Protein AF-A0AAV5AP97-F1 (afdb_monomer)

Structure (mmCIF, N/CA/C/O backbone):
data_AF-A0AAV5AP97-F1
#
_entry.id   AF-A0AAV5AP97-F1
#
loop_
_atom_site.group_PDB
_atom_site.id
_atom_site.type_symbol
_atom_site.label_atom_id
_atom_site.label_alt_id
_atom_site.label_comp_id
_atom_site.label_asym_id
_atom_site.label_entity_id
_atom_site.label_seq_id
_atom_site.pdbx_PDB_ins_code
_atom_site.Cartn_x
_atom_site.Cartn_y
_atom_site.Cartn_z
_atom_site.occupancy
_atom_site.B_iso_or_equiv
_atom_site.auth_seq_id
_atom_site.auth_comp_id
_atom_site.auth_asym_id
_atom_site.auth_atom_id
_atom_site.pdbx_PDB_model_num
ATOM 1 N N . MET A 1 1 ? -23.261 30.345 -27.819 1.00 34.34 1 MET A N 1
ATOM 2 C CA . MET A 1 1 ? -23.229 31.255 -26.660 1.00 34.34 1 MET A CA 1
ATOM 3 C C . MET A 1 1 ? -24.564 31.129 -25.933 1.00 34.34 1 MET A C 1
ATOM 5 O O . MET A 1 1 ? -25.517 31.746 -26.373 1.00 34.34 1 MET A O 1
ATOM 9 N N . ILE A 1 2 ? -24.635 30.262 -24.917 1.00 19.31 2 ILE A N 1
ATOM 10 C CA . ILE A 1 2 ? -25.552 30.325 -23.763 1.00 19.31 2 ILE A CA 1
ATOM 11 C C . ILE A 1 2 ? -24.761 29.692 -22.612 1.00 19.31 2 ILE A C 1
ATOM 13 O O . ILE A 1 2 ? -24.432 28.508 -22.659 1.00 19.31 2 ILE A O 1
ATOM 17 N N . GLU A 1 3 ? -24.390 30.524 -21.644 1.00 20.03 3 GLU A N 1
ATOM 18 C CA . GLU A 1 3 ? -23.872 30.143 -20.330 1.00 20.03 3 GLU A CA 1
ATOM 19 C C . GLU A 1 3 ? -25.033 29.860 -19.370 1.00 20.03 3 GLU A C 1
ATOM 21 O O . GLU A 1 3 ? -26.096 30.472 -19.476 1.00 20.03 3 GLU A O 1
ATOM 26 N N . VAL A 1 4 ? -24.789 29.007 -18.372 1.00 21.17 4 VAL A N 1
ATOM 27 C CA . VAL A 1 4 ? -25.616 28.901 -17.164 1.00 21.17 4 VAL A CA 1
ATOM 28 C C . VAL A 1 4 ? -24.701 29.058 -15.948 1.00 21.17 4 VAL A C 1
ATOM 30 O O . VAL A 1 4 ? -23.787 28.264 -15.738 1.00 21.17 4 VAL A O 1
ATOM 33 N N . HIS A 1 5 ? -24.940 30.120 -15.175 1.00 20.30 5 HIS A N 1
ATOM 34 C CA . HIS A 1 5 ? -24.296 30.428 -13.897 1.00 20.30 5 HIS A CA 1
ATOM 35 C C . HIS A 1 5 ? -24.911 29.610 -12.750 1.00 20.30 5 HIS A C 1
ATOM 37 O O . HIS A 1 5 ? -26.131 29.474 -12.671 1.00 20.30 5 HIS A O 1
ATOM 43 N N . THR A 1 6 ? -24.091 29.169 -11.792 1.00 24.81 6 THR A N 1
ATOM 44 C CA . THR A 1 6 ? -24.561 28.665 -10.490 1.00 24.81 6 THR A CA 1
ATOM 45 C C . THR A 1 6 ? -24.186 29.648 -9.383 1.00 24.81 6 THR A C 1
ATOM 47 O O . THR A 1 6 ? -23.016 29.755 -9.010 1.00 24.81 6 THR A O 1
ATOM 50 N N . GLY A 1 7 ? -25.182 30.364 -8.857 1.00 23.45 7 GLY A N 1
ATOM 51 C CA . GLY A 1 7 ? -25.050 31.159 -7.639 1.00 23.45 7 GLY A CA 1
ATOM 52 C C . GLY A 1 7 ? -24.793 30.261 -6.427 1.00 23.45 7 GLY A C 1
ATOM 53 O O . GLY A 1 7 ? -25.508 29.289 -6.201 1.00 23.45 7 GLY A O 1
ATOM 54 N N . ARG A 1 8 ? -23.759 30.589 -5.647 1.00 27.91 8 ARG A N 1
ATOM 55 C CA . ARG A 1 8 ? -23.544 30.054 -4.298 1.00 27.91 8 ARG A CA 1
ATOM 56 C C . ARG A 1 8 ? -24.356 30.888 -3.308 1.00 27.91 8 ARG A C 1
ATOM 58 O O . ARG A 1 8 ? -24.059 32.067 -3.135 1.00 27.91 8 ARG A O 1
ATOM 65 N N . SER A 1 9 ? -25.308 30.268 -2.619 1.00 24.11 9 SER A N 1
ATOM 66 C CA . SER A 1 9 ? -25.771 30.719 -1.305 1.00 24.11 9 SER A CA 1
ATOM 67 C C . SER A 1 9 ? -25.030 29.936 -0.222 1.00 24.11 9 SER A C 1
ATOM 69 O O . SER A 1 9 ? -24.873 28.720 -0.317 1.00 24.11 9 SER A O 1
ATOM 71 N N . ALA A 1 10 ? -24.550 30.648 0.793 1.00 28.98 10 ALA A N 1
ATOM 72 C CA . ALA A 1 10 ? -24.062 30.073 2.037 1.00 28.98 10 ALA A CA 1
ATOM 73 C C . ALA A 1 10 ? -25.225 29.452 2.831 1.00 28.98 10 ALA A C 1
ATOM 75 O O . ALA A 1 10 ? -26.304 30.039 2.873 1.00 28.98 10 ALA A O 1
ATOM 76 N N . GLY A 1 11 ? -24.980 28.317 3.488 1.00 27.02 11 GLY A N 1
ATOM 77 C CA . GLY A 1 11 ? -25.893 27.731 4.472 1.00 27.02 11 GLY A CA 1
ATOM 78 C C . GLY A 1 11 ? -26.074 26.223 4.317 1.00 27.02 11 GLY A C 1
ATOM 79 O O . GLY A 1 11 ? -26.615 25.774 3.319 1.00 27.02 11 GLY A O 1
ATOM 80 N N . GLU A 1 12 ? -25.644 25.500 5.352 1.00 23.84 12 GLU A N 1
ATOM 81 C CA . GLU A 1 12 ? -25.927 24.093 5.685 1.00 23.84 12 GLU A CA 1
ATOM 82 C C . GLU A 1 12 ? -25.137 22.993 4.950 1.00 23.84 12 GLU A C 1
ATOM 84 O O . GLU A 1 12 ? -25.342 22.635 3.795 1.00 23.84 12 GLU A O 1
ATOM 89 N N . SER A 1 13 ? -24.191 22.434 5.708 1.00 28.95 13 SER A N 1
ATOM 90 C CA . SER A 1 13 ? -23.471 21.192 5.461 1.00 28.95 13 SER A CA 1
ATOM 91 C C . SER A 1 13 ? -24.423 19.995 5.421 1.00 28.95 13 SER A C 1
ATOM 93 O O . SER A 1 13 ? -25.003 19.633 6.446 1.00 28.95 13 SER A O 1
ATOM 95 N N . ASP A 1 14 ? -24.519 19.354 4.262 1.00 25.92 14 ASP A N 1
ATOM 96 C CA . ASP A 1 14 ? -25.228 18.091 4.070 1.00 25.92 14 ASP A CA 1
ATOM 97 C C . ASP A 1 14 ? -24.488 16.939 4.812 1.00 25.92 14 ASP A C 1
ATOM 99 O O . ASP A 1 14 ? -23.296 16.722 4.546 1.00 25.92 14 ASP A O 1
ATOM 103 N N . PRO A 1 15 ? -25.114 16.203 5.759 1.00 32.00 15 PRO A N 1
ATOM 104 C CA . PRO A 1 15 ? -24.432 15.208 6.603 1.00 32.00 15 PRO A CA 1
ATOM 105 C C . PRO A 1 15 ? -24.021 13.913 5.879 1.00 32.00 15 PRO A C 1
ATOM 107 O O . PRO A 1 15 ? -23.257 13.121 6.431 1.00 32.00 15 PRO A O 1
ATOM 110 N N . ASP A 1 16 ? -24.491 13.682 4.650 1.00 30.84 16 ASP A N 1
ATOM 111 C CA . ASP A 1 16 ? -24.415 12.373 3.977 1.00 30.84 16 ASP A CA 1
ATOM 112 C C . ASP A 1 16 ? -23.197 12.172 3.057 1.00 30.84 16 ASP A C 1
ATOM 114 O O . ASP A 1 16 ? -23.079 11.175 2.330 1.00 30.84 16 ASP A O 1
ATOM 118 N N . THR A 1 17 ? -22.197 13.052 3.141 1.00 35.81 17 THR A N 1
ATOM 119 C CA . THR A 1 17 ? -20.905 12.844 2.466 1.00 35.81 17 THR A CA 1
ATOM 120 C C . THR A 1 17 ? -20.015 11.886 3.280 1.00 35.81 17 THR A C 1
ATOM 122 O O . THR A 1 17 ? -18.944 12.257 3.745 1.00 35.81 17 THR A O 1
ATOM 125 N N . MET A 1 18 ? -20.468 10.641 3.477 1.00 38.84 18 MET A N 1
ATOM 126 C CA . MET A 1 18 ? -19.795 9.585 4.255 1.00 38.84 18 MET A CA 1
ATOM 127 C C . MET A 1 18 ? -18.367 9.301 3.747 1.00 38.84 18 MET A C 1
ATOM 129 O O . MET A 1 18 ? -18.170 8.486 2.839 1.00 38.84 18 MET A O 1
ATOM 133 N N . THR A 1 19 ? -17.360 9.943 4.341 1.00 46.12 19 THR A N 1
ATOM 134 C CA . THR A 1 19 ? -15.930 9.627 4.196 1.00 46.12 19 THR A CA 1
ATOM 135 C C . THR A 1 19 ? -15.615 8.240 4.776 1.00 46.12 19 THR A C 1
ATOM 137 O O . THR A 1 19 ? -16.298 7.772 5.679 1.00 46.12 19 THR A O 1
ATOM 140 N N . LEU A 1 20 ? -14.614 7.533 4.225 1.00 50.31 20 LEU A N 1
ATOM 141 C CA . LEU A 1 20 ? -14.199 6.182 4.667 1.00 50.31 20 LEU A CA 1
ATOM 142 C C . LEU A 1 20 ? -13.839 6.124 6.156 1.00 50.31 20 LEU A C 1
ATOM 144 O O . LEU A 1 20 ? -14.155 5.150 6.834 1.00 50.31 20 LEU A O 1
ATOM 148 N N . PHE A 1 21 ? -13.223 7.192 6.650 1.00 56.66 21 PHE A N 1
ATOM 149 C CA . PHE A 1 21 ? -13.056 7.405 8.070 1.00 56.66 21 PHE A CA 1
ATOM 150 C C . PHE A 1 21 ? -13.971 8.547 8.475 1.00 56.66 21 PHE A C 1
ATOM 152 O O . PHE A 1 21 ? -14.062 9.579 7.799 1.00 56.66 21 PHE A O 1
ATOM 159 N N . ARG A 1 22 ? -14.644 8.346 9.598 1.00 59.09 22 ARG A N 1
ATOM 160 C CA . ARG A 1 22 ? -15.564 9.321 10.175 1.00 59.09 22 ARG A CA 1
ATOM 161 C C . ARG A 1 22 ? -14.811 10.400 10.949 1.00 59.09 22 ARG A C 1
ATOM 163 O O . ARG A 1 22 ? -15.311 11.509 11.098 1.00 59.09 22 ARG A O 1
ATOM 170 N N . THR A 1 23 ? -13.618 10.087 11.458 1.00 62.84 23 THR A N 1
ATOM 171 C CA . THR A 1 23 ? -12.780 11.019 12.225 1.00 62.84 23 THR A CA 1
ATOM 172 C C . THR A 1 23 ? -11.323 10.548 12.222 1.00 62.84 23 THR A C 1
ATOM 174 O O . THR A 1 23 ? -11.076 9.356 12.413 1.00 62.84 23 THR A O 1
ATOM 177 N N . TYR A 1 24 ? -10.385 11.486 12.062 1.00 75.75 24 TYR A N 1
ATOM 178 C CA . TYR A 1 24 ? -8.952 11.296 12.312 1.00 75.75 24 TYR A CA 1
ATOM 179 C C . TYR A 1 24 ? -8.531 12.285 13.381 1.00 75.75 24 TYR A C 1
ATOM 181 O O . TYR A 1 24 ? -8.910 13.457 13.300 1.00 75.75 24 TYR A O 1
ATOM 189 N N . LYS A 1 25 ? -7.770 11.827 14.368 1.00 81.38 25 LYS A N 1
ATOM 190 C CA . LYS A 1 25 ? -7.132 12.724 15.323 1.00 81.38 25 LYS A CA 1
ATOM 191 C C . LYS A 1 25 ? -5.721 12.261 15.592 1.00 81.38 25 LYS A C 1
ATOM 193 O O . LYS A 1 25 ? -5.502 11.107 15.947 1.00 81.38 25 LYS A O 1
ATOM 198 N N . TYR A 1 26 ? -4.811 13.204 15.491 1.00 81.44 26 TYR A N 1
ATOM 199 C CA . TYR A 1 26 ? -3.465 13.099 16.001 1.00 81.44 26 TYR A CA 1
ATOM 200 C C . TYR A 1 26 ? -3.374 14.016 17.220 1.00 81.44 26 TYR A C 1
ATOM 202 O O . TYR A 1 26 ? -3.640 15.217 17.117 1.00 81.44 26 TYR A O 1
ATOM 210 N N . LEU A 1 27 ? -3.106 13.412 18.376 1.00 85.00 27 LEU A N 1
ATOM 211 C CA . LEU A 1 27 ? -3.093 14.046 19.689 1.00 85.00 27 LEU A CA 1
ATOM 212 C C . LEU A 1 27 ? -1.661 14.068 20.216 1.00 85.00 27 LEU A C 1
ATOM 214 O O . LEU A 1 27 ? -1.038 13.011 20.321 1.00 85.00 27 LEU A O 1
ATOM 218 N N . VAL A 1 28 ? -1.180 15.245 20.605 1.00 84.00 28 VAL A N 1
ATOM 219 C CA . VAL A 1 28 ? 0.090 15.412 21.322 1.00 84.00 28 VAL A CA 1
ATOM 220 C C . VAL A 1 28 ? -0.209 15.973 22.698 1.00 84.00 28 VAL A C 1
ATOM 222 O O . VAL A 1 28 ? -0.939 16.955 22.835 1.00 84.00 28 VAL A O 1
ATOM 225 N N . SER A 1 29 ? 0.335 15.342 23.733 1.00 84.00 29 SER A N 1
ATOM 226 C CA . SER A 1 29 ? 0.193 15.825 25.100 1.00 84.00 29 SER A CA 1
ATOM 227 C C . SER A 1 29 ? 1.474 15.640 25.897 1.00 84.00 29 SER A C 1
ATOM 229 O O . SER A 1 29 ? 2.140 14.613 25.802 1.00 84.00 29 SER A O 1
ATOM 231 N N . SER A 1 30 ? 1.789 16.620 26.737 1.00 78.00 30 SER A N 1
ATOM 232 C CA . SER A 1 30 ? 2.873 16.550 27.719 1.00 78.00 30 SER A CA 1
ATOM 233 C C . SER A 1 30 ? 2.526 15.675 28.937 1.00 78.00 30 SER A C 1
ATOM 235 O O . SER A 1 30 ? 3.394 15.411 29.763 1.00 78.00 30 SER A O 1
ATOM 237 N N . SER A 1 31 ? 1.274 15.203 29.065 1.00 76.50 31 SER A N 1
ATOM 238 C CA . SER A 1 31 ? 0.817 14.364 30.183 1.00 76.50 31 SER A CA 1
ATOM 239 C C . SER A 1 31 ? -0.193 13.289 29.760 1.00 76.50 31 SER A C 1
ATOM 241 O O . SER A 1 31 ? -1.158 13.555 29.040 1.00 76.50 31 SER A O 1
ATOM 243 N N . SER A 1 32 ? -0.033 12.070 30.286 1.00 70.12 32 SER A N 1
ATOM 244 C CA . SER A 1 32 ? -0.959 10.948 30.059 1.00 70.12 32 SER A CA 1
ATOM 245 C C . SER A 1 32 ? -2.368 11.201 30.578 1.00 70.12 32 SER A C 1
ATOM 247 O O . SER A 1 32 ? -3.344 10.809 29.941 1.00 70.12 32 SER A O 1
ATOM 249 N N . SER A 1 33 ? -2.498 11.866 31.726 1.00 75.56 33 SER A N 1
ATOM 250 C CA . SER A 1 33 ? -3.800 12.112 32.349 1.00 75.56 33 SER A CA 1
ATOM 251 C C . SER A 1 33 ? -4.641 13.087 31.528 1.00 75.56 33 SER A C 1
ATOM 253 O O . SER A 1 33 ? -5.853 12.903 31.395 1.00 75.56 33 SER A O 1
ATOM 255 N N . LEU A 1 34 ? -3.996 14.087 30.918 1.00 80.50 34 LEU A N 1
ATOM 256 C CA . LEU A 1 34 ? -4.644 15.005 29.986 1.00 80.50 34 LEU A CA 1
ATOM 257 C C . LEU A 1 34 ? -5.093 14.259 28.729 1.00 80.50 34 LEU A C 1
ATOM 259 O O . LEU A 1 34 ? -6.257 14.378 28.338 1.00 80.50 34 LEU A O 1
ATOM 263 N N . LEU A 1 35 ? -4.209 13.438 28.153 1.00 82.31 35 LEU A N 1
ATOM 264 C CA . LEU A 1 35 ? -4.521 12.620 26.985 1.00 82.31 35 LEU A CA 1
ATOM 265 C C . LEU A 1 35 ? -5.738 11.714 27.230 1.00 82.31 35 LEU A C 1
ATOM 267 O O . LEU A 1 35 ? -6.692 11.749 26.454 1.00 82.31 35 LEU A O 1
ATOM 271 N N . LEU A 1 36 ? -5.749 10.955 28.331 1.00 80.31 36 LEU A N 1
ATOM 272 C CA . LEU A 1 36 ? -6.848 10.046 28.668 1.00 80.31 36 LEU A CA 1
ATOM 273 C C . LEU A 1 36 ? -8.166 10.798 28.906 1.00 80.31 36 LEU A C 1
ATOM 275 O O . LEU A 1 36 ? -9.207 10.392 28.392 1.00 80.31 36 LEU A O 1
ATOM 279 N N . ASN A 1 37 ? -8.132 11.926 29.622 1.00 83.31 37 ASN A N 1
ATOM 280 C CA . ASN A 1 37 ? -9.309 12.770 29.851 1.00 83.31 37 ASN A CA 1
ATOM 281 C C . ASN A 1 37 ? -9.883 13.309 28.527 1.00 83.31 37 ASN A C 1
ATOM 283 O O . ASN A 1 37 ? -11.099 13.356 28.334 1.00 83.31 37 ASN A O 1
ATOM 287 N N . HIS A 1 38 ? -9.021 13.678 27.578 1.00 84.50 38 HIS A N 1
ATOM 288 C CA . HIS A 1 38 ? -9.469 14.094 26.252 1.00 84.50 38 HIS A CA 1
ATOM 289 C C . HIS A 1 38 ? -10.062 12.930 25.462 1.00 84.50 38 HIS A C 1
ATOM 291 O O . HIS A 1 38 ? -11.145 13.083 24.899 1.00 84.50 38 HIS A O 1
ATOM 297 N N . LEU A 1 39 ? -9.413 11.760 25.472 1.00 83.50 39 LEU A N 1
ATOM 298 C CA . LEU A 1 39 ? -9.922 10.547 24.829 1.00 83.50 39 LEU A CA 1
ATOM 299 C C . LEU A 1 39 ? -11.310 10.159 25.361 1.00 83.50 39 LEU A C 1
ATOM 301 O O . LEU A 1 39 ? -12.190 9.835 24.566 1.00 83.50 39 LEU A O 1
ATOM 305 N N . GLN A 1 40 ? -11.540 10.276 26.673 1.00 82.62 40 GLN A N 1
ATOM 306 C CA . GLN A 1 40 ? -12.838 10.040 27.324 1.00 82.62 40 GLN A CA 1
ATOM 307 C C . GLN A 1 40 ? -13.932 11.029 26.903 1.00 82.62 40 GLN A C 1
ATOM 309 O O . GLN A 1 40 ? -15.112 10.684 26.870 1.00 82.62 40 GLN A O 1
ATOM 314 N N . LYS A 1 41 ? -13.555 12.261 26.549 1.00 82.94 41 LYS A N 1
ATOM 315 C CA . LYS A 1 41 ? -14.481 13.297 26.066 1.00 82.94 41 LYS A CA 1
ATOM 316 C C . LYS A 1 41 ? -14.768 13.199 24.567 1.00 82.94 41 LYS A C 1
ATOM 318 O O . LYS A 1 41 ? -15.660 13.896 24.074 1.00 82.94 41 LYS A O 1
ATOM 323 N N . LEU A 1 42 ? -14.031 12.373 23.822 1.00 80.44 42 LEU A N 1
ATOM 324 C CA . LEU A 1 42 ? -14.252 12.211 22.390 1.00 80.44 42 LEU A CA 1
ATOM 325 C C . LEU A 1 42 ? -15.604 11.556 22.119 1.00 80.44 42 LEU A C 1
ATOM 327 O O . LEU A 1 42 ? -15.905 10.461 22.587 1.00 80.44 42 LEU A O 1
ATOM 331 N N . LYS A 1 43 ? -16.411 12.214 21.284 1.00 76.06 43 LYS A N 1
ATOM 332 C CA . LYS A 1 43 ? -17.637 11.618 20.759 1.00 76.06 43 LYS A CA 1
ATOM 333 C C . LYS A 1 43 ? -17.271 10.497 19.793 1.00 76.06 43 LYS A C 1
ATOM 335 O O . LYS A 1 43 ? -16.802 10.756 18.688 1.00 76.06 43 LYS A O 1
ATOM 340 N N . VAL A 1 44 ? -17.518 9.264 20.215 1.00 79.06 44 VAL A N 1
ATOM 341 C CA . VAL A 1 44 ? -17.397 8.085 19.359 1.00 79.06 44 VAL A CA 1
ATOM 342 C C . VAL A 1 44 ? -18.544 8.096 18.336 1.00 79.06 44 VAL A C 1
ATOM 344 O O . VAL A 1 44 ? -19.707 8.240 18.738 1.00 79.06 44 VAL A O 1
ATOM 347 N N . PRO A 1 45 ? -18.261 7.957 17.028 1.00 76.00 45 PRO A N 1
ATOM 348 C CA . PRO A 1 45 ? -19.299 7.825 16.009 1.00 76.00 45 PRO A CA 1
ATOM 349 C C . PRO A 1 45 ? -20.246 6.649 16.309 1.00 76.00 45 PRO A C 1
ATOM 351 O O . PRO A 1 45 ? -19.813 5.611 16.796 1.00 76.00 45 PRO A O 1
ATOM 354 N N . LYS A 1 46 ? -21.544 6.795 16.010 1.00 71.94 46 LYS A N 1
ATOM 355 C CA . LYS A 1 46 ? -22.534 5.703 16.102 1.00 71.94 46 LYS A CA 1
ATOM 356 C C . LYS A 1 46 ? -22.993 5.286 14.695 1.00 71.94 46 LYS A C 1
ATOM 358 O O . LYS A 1 46 ? -23.163 6.178 13.862 1.00 71.94 46 LYS A O 1
ATOM 363 N N . PRO A 1 47 ? -23.203 3.990 14.386 1.00 77.94 47 PRO A N 1
ATOM 364 C CA . PRO A 1 47 ? -22.872 2.799 15.189 1.00 77.94 47 PRO A CA 1
ATOM 365 C C . PRO A 1 47 ? -21.366 2.688 15.487 1.00 77.94 47 PRO A C 1
ATOM 367 O O . PRO A 1 47 ? -20.580 3.402 14.864 1.00 77.94 47 PRO A O 1
ATOM 370 N N . LYS A 1 48 ? -20.993 1.848 16.469 1.00 79.06 48 LYS A N 1
ATOM 371 C CA . LYS A 1 48 ? -19.597 1.684 16.909 1.00 79.06 48 LYS A CA 1
ATOM 372 C C . LYS A 1 48 ? -18.699 1.353 15.696 1.00 79.06 48 LYS A C 1
ATOM 374 O O . LYS A 1 48 ? -18.986 0.374 15.011 1.00 79.06 48 LYS A O 1
ATOM 379 N N . PRO A 1 49 ? -17.662 2.160 15.416 1.00 86.50 49 PRO A N 1
ATOM 380 C CA . PRO A 1 49 ? -16.790 1.982 14.258 1.00 86.50 49 PRO A CA 1
ATOM 381 C C . PRO A 1 49 ? -15.688 0.950 14.525 1.00 86.50 49 PRO A C 1
ATOM 383 O O . PRO A 1 49 ? -15.447 0.569 15.672 1.00 86.50 49 PRO A O 1
ATOM 386 N N . ILE A 1 50 ? -14.961 0.581 13.469 1.00 88.81 50 ILE A N 1
ATOM 387 C CA . ILE A 1 50 ? -13.644 -0.056 13.593 1.00 88.81 50 ILE A CA 1
ATOM 388 C C . ILE A 1 50 ? -12.634 1.035 13.965 1.00 88.81 50 ILE A C 1
ATOM 390 O O . ILE A 1 50 ? -12.661 2.126 13.393 1.00 88.81 50 ILE A O 1
ATOM 394 N N . LEU A 1 51 ? -11.742 0.768 14.912 1.00 91.62 51 LEU A N 1
ATOM 395 C CA . LEU A 1 51 ? -10.719 1.716 15.350 1.00 91.62 51 LEU A CA 1
ATOM 396 C C . LEU A 1 51 ? -9.335 1.273 14.877 1.00 91.62 51 LEU A C 1
ATOM 398 O O . LEU A 1 51 ? -8.897 0.173 15.196 1.00 91.62 51 LEU A O 1
ATOM 402 N N . LEU A 1 52 ? -8.627 2.166 14.190 1.00 92.50 52 LEU A N 1
ATOM 403 C CA . LEU A 1 52 ? -7.190 2.078 13.952 1.00 92.50 52 LEU A CA 1
ATOM 404 C C . LEU A 1 52 ? -6.491 3.092 14.858 1.00 92.50 52 LEU A C 1
ATOM 406 O O . LEU A 1 52 ? -6.832 4.275 14.818 1.00 92.50 52 LEU A O 1
ATOM 410 N N . PHE A 1 53 ? -5.530 2.658 15.667 1.00 93.81 53 PHE A N 1
ATOM 411 C CA . PHE A 1 53 ? -4.814 3.550 16.573 1.00 93.81 53 PHE A CA 1
ATOM 412 C C . PHE A 1 53 ? -3.310 3.278 16.631 1.00 93.81 53 PHE A C 1
ATOM 414 O O . PHE A 1 53 ? -2.841 2.194 16.308 1.00 93.81 53 PHE A O 1
ATOM 421 N N . SER A 1 54 ? -2.548 4.274 17.068 1.00 93.88 54 SER A N 1
ATOM 422 C CA . SER A 1 54 ? -1.127 4.144 17.377 1.00 93.88 54 SER A CA 1
ATOM 423 C C . SER A 1 54 ? -0.794 4.964 18.608 1.00 93.88 54 SER A C 1
ATOM 425 O O . SER A 1 54 ? -1.252 6.102 18.730 1.00 93.88 54 SER A O 1
ATOM 427 N N . LEU A 1 55 ? 0.008 4.398 19.503 1.00 92.12 55 LEU A N 1
ATOM 428 C CA . LEU A 1 55 ? 0.463 5.058 20.725 1.00 92.12 55 LEU A CA 1
ATOM 429 C C . LEU A 1 55 ? 1.984 5.154 20.694 1.00 92.12 55 LEU A C 1
ATOM 431 O O . LEU A 1 55 ? 2.644 4.156 20.412 1.00 92.12 55 LEU A O 1
ATOM 435 N N . SER A 1 56 ? 2.556 6.323 20.987 1.00 89.88 56 SER A N 1
ATOM 436 C CA . SER A 1 56 ? 4.010 6.396 21.135 1.00 89.88 56 SER A CA 1
ATOM 437 C C . SER A 1 56 ? 4.483 5.540 22.310 1.00 89.88 56 SER A C 1
ATOM 439 O O . SER A 1 56 ? 3.793 5.412 23.322 1.00 89.88 56 SER A O 1
ATOM 441 N N . SER A 1 57 ? 5.691 4.988 22.205 1.00 84.50 57 SER A N 1
ATOM 442 C CA . SER A 1 57 ? 6.344 4.225 23.281 1.00 84.50 57 SER A CA 1
ATOM 443 C C . SER A 1 57 ? 6.450 4.992 24.604 1.00 84.50 57 SER A C 1
ATOM 445 O O . SER A 1 57 ? 6.602 4.383 25.658 1.00 84.50 57 SER A O 1
ATOM 447 N N . ASN A 1 58 ? 6.368 6.323 24.547 1.00 81.19 58 ASN A N 1
ATOM 448 C CA . ASN A 1 58 ? 6.505 7.214 25.695 1.00 81.19 58 ASN A CA 1
ATOM 449 C C . ASN A 1 58 ? 5.172 7.474 26.406 1.00 81.19 58 ASN A C 1
ATOM 451 O O . ASN A 1 58 ? 5.162 8.200 27.396 1.00 81.19 58 ASN A O 1
ATOM 455 N N . VAL A 1 59 ? 4.055 6.911 25.922 1.00 83.00 59 VAL A N 1
ATOM 456 C CA . VAL A 1 59 ? 2.754 6.984 26.597 1.00 83.00 59 VAL A CA 1
ATOM 457 C C . VAL A 1 59 ? 2.821 6.181 27.908 1.00 83.00 59 VAL A C 1
ATOM 459 O O . VAL A 1 59 ? 2.963 4.960 27.869 1.00 83.00 59 VAL A O 1
ATOM 462 N N . PRO A 1 60 ? 2.686 6.828 29.079 1.00 72.00 60 PRO A N 1
ATOM 463 C CA . PRO A 1 60 ? 2.511 6.130 30.347 1.00 72.00 60 PRO A CA 1
ATOM 464 C C . PRO A 1 60 ? 1.167 5.397 30.376 1.00 72.00 60 PRO A C 1
ATOM 466 O O . PRO A 1 60 ? 0.175 5.929 29.878 1.00 72.00 60 PRO A O 1
ATOM 469 N N . ASP A 1 61 ? 1.118 4.243 31.044 1.00 81.00 61 ASP A N 1
ATOM 470 C CA . ASP A 1 61 ? -0.127 3.502 31.303 1.00 81.00 61 ASP A CA 1
ATOM 471 C C . ASP A 1 61 ? -0.869 3.069 30.020 1.00 81.00 61 ASP A C 1
ATOM 473 O O . ASP A 1 61 ? -2.070 3.286 29.826 1.00 81.00 61 ASP A O 1
ATOM 477 N N . VAL A 1 62 ? -0.105 2.457 29.108 1.00 84.31 62 VAL A N 1
ATOM 478 C CA . VAL A 1 62 ? -0.583 1.944 27.814 1.00 84.31 62 VAL A CA 1
ATOM 479 C C . VAL A 1 62 ? -1.806 1.037 27.983 1.00 84.31 62 VAL A C 1
ATOM 481 O O . VAL A 1 62 ? -2.747 1.139 27.198 1.00 84.31 62 VAL A O 1
ATOM 484 N N . GLU A 1 63 ? -1.834 0.191 29.016 1.00 84.88 63 GLU A N 1
ATOM 485 C CA . GLU A 1 63 ? -2.917 -0.771 29.258 1.00 84.88 63 GLU A CA 1
ATOM 486 C C . GLU A 1 63 ? -4.280 -0.090 29.437 1.00 84.88 63 GLU A C 1
ATOM 488 O O . GLU A 1 63 ? -5.256 -0.470 28.781 1.00 84.88 63 GLU A O 1
ATOM 493 N N . ASN A 1 64 ? -4.358 0.961 30.260 1.00 85.38 64 ASN A N 1
ATOM 494 C CA . ASN A 1 64 ? -5.611 1.678 30.494 1.00 85.38 64 ASN A CA 1
ATOM 495 C C . ASN A 1 64 ? -6.083 2.437 29.247 1.00 85.38 64 ASN A C 1
ATOM 497 O O . ASN A 1 64 ? -7.279 2.441 28.933 1.00 85.38 64 ASN A O 1
ATOM 501 N N . VAL A 1 65 ? -5.153 3.038 28.498 1.00 86.38 65 VAL A N 1
ATOM 502 C CA . VAL A 1 65 ? -5.471 3.726 27.238 1.00 86.38 65 VAL A CA 1
ATOM 503 C C . VAL A 1 65 ? -5.994 2.732 26.197 1.00 86.38 65 VAL A C 1
ATOM 505 O O . VAL A 1 65 ? -7.040 2.975 25.593 1.00 86.38 65 VAL A O 1
ATOM 508 N N . VAL A 1 66 ? -5.324 1.591 26.015 1.00 88.44 66 VAL A N 1
ATOM 509 C CA . VAL A 1 66 ? -5.732 0.537 25.069 1.00 88.44 66 VAL A CA 1
ATOM 510 C C . VAL A 1 66 ? -7.071 -0.080 25.463 1.00 88.44 66 VAL A C 1
ATOM 512 O O . VAL A 1 66 ? -7.911 -0.316 24.590 1.00 88.44 66 VAL A O 1
ATOM 515 N N . THR A 1 67 ? -7.312 -0.288 26.758 1.00 88.44 67 THR A N 1
ATOM 516 C CA . THR A 1 67 ? -8.590 -0.798 27.275 1.00 88.44 67 THR A CA 1
ATOM 517 C C . THR A 1 67 ? -9.731 0.162 26.943 1.00 88.44 67 THR A C 1
ATOM 519 O O . THR A 1 67 ? -10.762 -0.253 26.404 1.00 88.44 67 THR A O 1
ATOM 522 N N . TYR A 1 68 ? -9.537 1.464 27.183 1.00 87.56 68 TYR A N 1
ATOM 523 C CA . TYR A 1 68 ? -10.519 2.483 26.817 1.00 87.56 68 TYR A CA 1
ATOM 524 C C . TYR A 1 68 ? -10.777 2.504 25.303 1.00 87.56 68 TYR A C 1
ATOM 526 O O . TYR A 1 68 ? -11.929 2.401 24.870 1.00 87.56 68 TYR A O 1
ATOM 534 N N . LEU A 1 69 ? -9.716 2.575 24.496 1.00 88.00 69 LEU A N 1
ATOM 535 C CA . LEU A 1 69 ? -9.806 2.603 23.037 1.00 88.00 69 LEU A CA 1
ATOM 536 C C . LEU A 1 69 ? -10.528 1.364 22.489 1.00 88.00 69 LEU A C 1
ATOM 538 O O . LEU A 1 69 ? -11.442 1.497 21.675 1.00 88.00 69 LEU A O 1
ATOM 542 N N . SER A 1 70 ? -10.208 0.176 22.997 1.00 88.69 70 SER A N 1
ATOM 543 C CA . SER A 1 70 ? -10.851 -1.074 22.579 1.00 88.69 70 SER A CA 1
ATOM 544 C C . SER A 1 70 ? -12.328 -1.129 22.975 1.00 88.69 70 SER A C 1
ATOM 546 O O . SER A 1 70 ? -13.154 -1.573 22.185 1.00 88.69 70 SER A O 1
ATOM 548 N N . SER A 1 71 ? -12.708 -0.582 24.137 1.00 87.06 71 SER A N 1
ATOM 549 C CA . SER A 1 71 ? -14.120 -0.518 24.554 1.00 87.06 71 SER A CA 1
ATOM 550 C C . SER A 1 71 ? -14.986 0.397 23.666 1.00 87.06 71 SER A C 1
ATOM 552 O O . SER A 1 71 ? -16.207 0.206 23.545 1.00 87.06 71 SER A O 1
ATOM 554 N N . SER A 1 72 ? -14.354 1.386 23.024 1.00 84.62 72 SER A N 1
ATOM 555 C CA . SER A 1 72 ? -15.013 2.399 22.195 1.00 84.62 72 SER A CA 1
ATOM 556 C C . SER A 1 72 ? -15.400 1.901 20.793 1.00 84.62 72 SER A C 1
ATOM 558 O O . SER A 1 72 ? -16.281 2.486 20.163 1.00 84.62 72 SER A O 1
ATOM 560 N N . ALA A 1 73 ? -14.815 0.797 20.324 1.00 86.12 73 ALA A N 1
ATOM 561 C CA . ALA A 1 73 ? -14.957 0.286 18.961 1.00 86.12 73 ALA A CA 1
ATOM 562 C C . ALA A 1 73 ? -15.670 -1.078 18.914 1.00 86.12 73 ALA A C 1
ATOM 564 O O . ALA A 1 73 ? -15.919 -1.695 19.951 1.00 86.12 73 ALA A O 1
ATOM 565 N N . THR A 1 74 ? -16.052 -1.531 17.716 1.00 86.81 74 THR A N 1
ATOM 566 C CA . THR A 1 74 ? -16.453 -2.933 17.476 1.00 86.81 74 THR A CA 1
ATOM 567 C C . THR A 1 74 ? -15.234 -3.837 17.394 1.00 86.81 74 THR A C 1
ATOM 569 O O . THR A 1 74 ? -15.172 -4.849 18.083 1.00 86.81 74 THR A O 1
ATOM 572 N N . GLU A 1 75 ? -14.265 -3.436 16.578 1.00 90.25 75 GLU A N 1
ATOM 573 C CA . GLU A 1 75 ? -12.948 -4.054 16.477 1.00 90.25 75 GLU A CA 1
ATOM 574 C C . GLU A 1 75 ? -11.875 -2.962 16.587 1.00 90.25 75 GLU A C 1
ATOM 576 O O . GLU A 1 75 ? -12.053 -1.853 16.068 1.00 90.25 75 GLU A O 1
ATOM 581 N N . SER A 1 76 ? -10.773 -3.258 17.277 1.00 92.69 76 SER A N 1
ATOM 582 C CA . SER A 1 76 ? -9.664 -2.323 17.497 1.00 92.69 76 SER A CA 1
ATOM 583 C C . SER A 1 76 ? -8.355 -2.896 16.964 1.00 92.69 76 SER A C 1
ATOM 585 O O . SER A 1 76 ? -8.016 -4.050 17.203 1.00 92.69 76 SER A O 1
ATOM 587 N N . ILE A 1 77 ? -7.607 -2.087 16.224 1.00 95.00 77 ILE A N 1
ATOM 588 C CA . ILE A 1 77 ? -6.311 -2.440 15.647 1.00 95.00 77 ILE A CA 1
ATOM 589 C C . ILE A 1 77 ? -5.328 -1.352 16.036 1.00 95.00 77 ILE A C 1
ATOM 591 O O . ILE A 1 77 ? -5.603 -0.171 15.818 1.00 95.00 77 ILE A O 1
ATOM 595 N N . GLY A 1 78 ? -4.166 -1.726 16.556 1.00 93.62 78 GLY A N 1
ATOM 596 C CA . GLY A 1 78 ? -3.140 -0.736 16.832 1.00 93.62 78 GLY A CA 1
ATOM 597 C C . GLY A 1 78 ? -1.741 -1.284 17.000 1.00 93.62 78 GLY A C 1
ATOM 598 O O . GLY A 1 78 ? -1.511 -2.489 16.934 1.00 93.62 78 GLY A O 1
ATOM 599 N N . CYS A 1 79 ? -0.799 -0.378 17.214 1.00 94.19 79 CYS A N 1
ATOM 600 C CA . CYS A 1 79 ? 0.581 -0.704 17.543 1.00 94.19 79 CYS A CA 1
ATOM 601 C C . CYS A 1 79 ? 1.187 0.344 18.476 1.00 94.19 79 CYS A C 1
ATOM 603 O O . CYS A 1 79 ? 0.657 1.451 18.627 1.00 94.19 79 CYS A O 1
ATOM 605 N N . LEU A 1 80 ? 2.327 -0.005 19.071 1.00 92.69 80 LEU A N 1
ATOM 606 C CA . LEU A 1 80 ? 3.232 0.988 19.637 1.00 92.69 80 LEU A CA 1
ATOM 607 C C . LEU A 1 80 ? 4.164 1.536 18.549 1.00 92.69 80 LEU A C 1
ATOM 609 O O . LEU A 1 80 ? 4.736 0.783 17.759 1.00 92.69 80 LEU A O 1
ATOM 613 N N . SER A 1 81 ? 4.284 2.859 18.506 1.00 91.75 81 SER A N 1
ATOM 614 C CA . SER A 1 81 ? 5.041 3.620 17.513 1.00 91.75 81 SER A CA 1
ATOM 615 C C . SER A 1 81 ? 6.172 4.425 18.144 1.00 91.75 81 SER A C 1
ATOM 617 O O . SER A 1 81 ? 6.183 4.682 19.349 1.00 91.75 81 SER A O 1
ATOM 619 N N . SER A 1 82 ? 7.094 4.887 17.307 1.00 87.56 82 SER A N 1
ATOM 620 C CA . SER A 1 82 ? 8.206 5.737 17.722 1.00 87.56 82 SER A CA 1
ATOM 621 C C . SER A 1 82 ? 7.685 7.124 18.128 1.00 87.56 82 SER A C 1
ATOM 623 O O . SER A 1 82 ? 6.716 7.609 17.526 1.00 87.56 82 SER A O 1
ATOM 625 N N . PRO A 1 83 ? 8.272 7.790 19.138 1.00 83.56 83 PRO A N 1
ATOM 626 C CA . PRO A 1 83 ? 8.031 9.209 19.357 1.00 83.56 83 PRO A CA 1
ATOM 627 C C . PRO A 1 83 ? 8.545 10.018 18.160 1.00 83.56 83 PRO A C 1
ATOM 629 O O . PRO A 1 83 ? 9.471 9.620 17.453 1.00 83.56 83 PRO A O 1
ATOM 632 N N . LEU A 1 84 ? 7.950 11.185 17.924 1.00 79.88 84 LEU A N 1
ATOM 633 C CA . LEU A 1 84 ? 8.445 12.074 16.879 1.00 79.88 84 LEU A CA 1
ATOM 634 C C . LEU A 1 84 ? 9.631 12.899 17.380 1.00 79.88 84 LEU A C 1
ATOM 636 O O . LEU A 1 84 ? 9.579 13.382 18.512 1.00 79.88 84 LEU A O 1
ATOM 640 N N . PRO A 1 85 ? 10.626 13.187 16.520 1.00 71.62 85 PRO A N 1
ATOM 641 C CA . PRO A 1 85 ? 11.756 14.036 16.878 1.00 71.62 85 PRO A CA 1
ATOM 642 C C . PRO A 1 85 ? 11.343 15.428 17.361 1.00 71.62 85 PRO A C 1
ATOM 644 O O . PRO A 1 85 ? 12.022 15.994 18.195 1.00 71.62 85 PRO A O 1
ATOM 647 N N . GLN A 1 86 ? 10.226 15.997 16.901 1.00 71.94 86 GLN A N 1
ATOM 648 C CA . GLN A 1 86 ? 9.734 17.296 17.401 1.00 71.94 86 GLN A CA 1
ATOM 649 C C . GLN A 1 86 ? 9.206 17.243 18.836 1.00 71.94 86 GLN A C 1
ATOM 651 O O . GLN A 1 86 ? 9.215 18.250 19.534 1.00 71.94 86 GLN A O 1
ATOM 656 N N . PHE A 1 87 ? 8.728 16.077 19.268 1.00 75.62 87 PHE A N 1
ATOM 657 C CA . PHE A 1 87 ? 8.057 15.902 20.548 1.00 75.62 87 PHE A CA 1
ATOM 658 C C . PHE A 1 87 ? 8.603 14.668 21.282 1.00 75.62 87 PHE A C 1
ATOM 660 O O . PHE A 1 87 ? 7.839 13.749 21.592 1.00 75.62 87 PHE A O 1
ATOM 667 N N . PRO A 1 88 ? 9.914 14.622 21.588 1.00 72.50 88 PRO A N 1
ATOM 668 C CA . PRO A 1 88 ? 10.556 13.418 22.110 1.00 72.50 88 PRO A CA 1
ATOM 669 C C . PRO A 1 88 ? 9.978 13.007 23.468 1.00 72.50 88 PRO A C 1
ATOM 671 O O . PRO A 1 88 ? 9.825 11.825 23.736 1.00 72.50 88 PRO A O 1
ATOM 674 N N . ASN A 1 89 ? 9.570 13.969 24.299 1.00 77.50 89 ASN A N 1
ATOM 675 C CA . ASN A 1 89 ? 9.056 13.711 25.649 1.00 77.50 89 ASN A CA 1
ATOM 676 C C . ASN A 1 89 ? 7.520 13.711 25.755 1.00 77.50 89 ASN A C 1
ATOM 678 O O . ASN A 1 89 ? 6.993 13.676 26.864 1.00 77.50 89 ASN A O 1
ATOM 682 N N . HIS A 1 90 ? 6.790 13.781 24.638 1.00 81.75 90 HIS A N 1
ATOM 683 C CA . HIS A 1 90 ? 5.327 13.859 24.668 1.00 81.75 90 HIS A CA 1
ATOM 684 C C . HIS A 1 90 ? 4.671 12.497 24.406 1.00 81.75 90 HIS A C 1
ATOM 686 O O . HIS A 1 90 ? 5.141 11.673 23.616 1.00 81.75 90 HIS A O 1
ATOM 692 N N . ALA A 1 91 ? 3.524 12.291 25.047 1.00 84.88 91 ALA A N 1
ATOM 693 C CA . ALA A 1 91 ? 2.607 11.205 24.754 1.00 84.88 91 ALA A CA 1
ATOM 694 C C . ALA A 1 91 ? 1.853 11.531 23.456 1.00 84.88 91 ALA A C 1
ATOM 696 O O . ALA A 1 91 ? 1.151 12.543 23.370 1.00 84.88 91 ALA A O 1
ATOM 697 N N . ILE A 1 92 ? 1.999 10.671 22.449 1.00 88.12 92 ILE A N 1
ATOM 698 C CA . ILE A 1 92 ? 1.377 10.836 21.136 1.00 88.12 92 ILE A CA 1
ATOM 699 C C . ILE A 1 92 ? 0.356 9.720 20.944 1.00 88.12 92 ILE A C 1
ATOM 701 O O . ILE A 1 92 ? 0.664 8.544 21.138 1.00 88.12 92 ILE A O 1
ATOM 705 N N . CYS A 1 93 ? -0.858 10.089 20.543 1.00 90.62 93 CYS A N 1
ATOM 706 C CA . CYS A 1 93 ? -1.921 9.148 20.219 1.00 90.62 93 CYS A CA 1
ATOM 707 C C . CYS A 1 93 ? -2.560 9.517 18.885 1.00 90.62 93 CYS A C 1
ATOM 709 O O . CYS A 1 93 ? -3.115 10.601 18.710 1.00 90.62 93 CYS A O 1
ATOM 711 N N . SER A 1 94 ? -2.484 8.583 17.951 1.00 91.06 94 SER A N 1
ATOM 712 C CA . SER A 1 94 ? -3.091 8.665 16.631 1.00 91.06 94 SER A CA 1
ATOM 713 C C . SER A 1 94 ? -4.311 7.760 16.606 1.00 91.06 94 SER A C 1
ATOM 715 O O . SER A 1 94 ? -4.181 6.577 16.899 1.00 91.06 94 SER A O 1
ATOM 717 N N . ILE A 1 95 ? -5.485 8.287 16.261 1.00 90.75 95 ILE A N 1
ATOM 718 C CA . ILE A 1 95 ? -6.730 7.516 16.169 1.00 90.75 95 ILE A CA 1
ATOM 719 C C . ILE A 1 95 ? -7.461 7.788 14.858 1.00 90.75 95 ILE A C 1
ATOM 721 O O . ILE A 1 95 ? -7.529 8.915 14.361 1.00 90.75 95 ILE A O 1
ATOM 725 N N . ALA A 1 96 ? -8.061 6.734 14.326 1.00 88.38 96 ALA A N 1
ATOM 726 C CA . ALA A 1 96 ? -8.816 6.743 13.091 1.00 88.38 96 ALA A CA 1
ATOM 727 C C . ALA A 1 96 ? -10.043 5.833 13.243 1.00 88.38 96 ALA A C 1
ATOM 729 O O . ALA A 1 96 ? -9.906 4.631 13.457 1.00 88.38 96 ALA A O 1
ATOM 730 N N . TYR A 1 97 ? -11.246 6.396 13.116 1.00 86.75 97 TYR A N 1
ATOM 731 C CA . TYR A 1 97 ? -12.494 5.625 13.160 1.00 86.75 97 TYR A CA 1
ATOM 732 C C . TYR A 1 97 ? -12.983 5.308 11.747 1.00 86.75 97 TYR A C 1
ATOM 734 O O . TYR A 1 97 ? -13.342 6.222 10.999 1.00 86.75 97 TYR A O 1
ATOM 742 N N . LEU A 1 98 ? -13.032 4.023 11.402 1.00 83.75 98 LEU A N 1
ATOM 743 C CA . LEU A 1 98 ? -13.425 3.497 10.098 1.00 83.75 98 LEU A CA 1
ATOM 744 C C . LEU A 1 98 ? -14.857 2.947 10.100 1.00 83.75 98 LEU A C 1
ATOM 746 O O . LEU A 1 98 ? -15.356 2.443 11.106 1.00 83.75 98 LEU A O 1
ATOM 750 N N . ASP A 1 99 ? -15.510 3.040 8.943 1.00 76.62 99 ASP A N 1
ATOM 751 C CA . ASP A 1 99 ? -16.844 2.480 8.713 1.00 76.62 99 ASP A CA 1
ATOM 752 C C . ASP A 1 99 ? -16.792 0.960 8.481 1.00 76.62 99 ASP A C 1
ATOM 754 O O . ASP A 1 99 ? -15.986 0.487 7.675 1.00 76.62 99 ASP A O 1
ATOM 758 N N . ASP A 1 100 ? -17.674 0.206 9.143 1.00 72.38 100 ASP A N 1
ATOM 759 C CA . ASP A 1 100 ? -17.699 -1.267 9.107 1.00 72.38 100 ASP A CA 1
ATOM 760 C C . ASP A 1 100 ? -18.019 -1.836 7.713 1.00 72.38 100 ASP A C 1
ATOM 762 O O . ASP A 1 100 ? -17.468 -2.855 7.310 1.00 72.38 100 ASP A O 1
ATOM 766 N N . LYS A 1 101 ? -18.838 -1.139 6.920 1.00 73.31 101 LYS A N 1
ATOM 767 C CA . LYS A 1 101 ? -19.309 -1.615 5.608 1.00 73.31 101 LYS A CA 1
ATOM 768 C C . LYS A 1 101 ? -18.215 -1.754 4.551 1.00 73.31 101 LYS A C 1
ATOM 770 O O . LYS A 1 101 ? -18.409 -2.453 3.561 1.00 73.31 101 LYS A O 1
ATOM 775 N N . ASN A 1 102 ? -17.109 -1.023 4.691 1.00 74.38 102 ASN A N 1
ATOM 776 C CA . ASN A 1 102 ? -16.082 -0.901 3.646 1.00 74.38 102 ASN A CA 1
ATOM 777 C C . ASN A 1 102 ? -14.688 -1.341 4.107 1.00 74.38 102 ASN A C 1
ATOM 779 O O . ASN A 1 102 ? -13.729 -1.227 3.337 1.00 74.38 102 ASN A O 1
ATOM 783 N N . CYS A 1 103 ? -14.583 -1.807 5.351 1.00 82.81 103 CYS A N 1
ATOM 784 C CA . CYS A 1 103 ? -13.327 -2.103 6.013 1.00 82.81 103 CYS A CA 1
ATOM 785 C C . CYS A 1 103 ? -13.416 -3.476 6.671 1.00 82.81 103 CYS A C 1
ATOM 787 O O . CYS A 1 103 ? -14.319 -3.717 7.466 1.00 82.81 103 CYS A O 1
ATOM 789 N N . VAL A 1 104 ? -12.462 -4.353 6.377 1.00 88.38 104 VAL A N 1
ATOM 790 C CA . VAL A 1 104 ? -12.368 -5.673 7.001 1.00 88.38 104 VAL A CA 1
ATOM 791 C C . VAL A 1 104 ? -11.095 -5.735 7.845 1.00 88.38 104 VAL A C 1
ATOM 793 O O . VAL A 1 104 ? -9.991 -5.738 7.295 1.00 88.38 104 VAL A O 1
ATOM 796 N N . PRO A 1 105 ? -11.218 -5.746 9.177 1.00 90.81 105 PRO A N 1
ATOM 797 C CA . PRO A 1 105 ? -10.092 -5.915 10.084 1.00 90.81 105 PRO A CA 1
ATOM 798 C C . PRO A 1 105 ? -9.554 -7.352 10.017 1.00 90.81 105 PRO A C 1
ATOM 800 O O . PRO A 1 105 ? -10.319 -8.316 9.893 1.00 90.81 105 PRO A O 1
ATOM 803 N N . PHE A 1 106 ? -8.231 -7.500 10.090 1.00 92.00 106 PHE A N 1
ATOM 804 C CA . PHE A 1 106 ? -7.556 -8.791 10.014 1.00 92.00 106 PHE A CA 1
ATOM 805 C C . PHE A 1 106 ? -6.314 -8.855 10.906 1.00 92.00 106 PHE A C 1
ATOM 807 O O . PHE A 1 106 ? -5.665 -7.850 11.208 1.00 92.00 106 PHE A O 1
ATOM 814 N N . ARG A 1 107 ? -5.940 -10.090 11.240 1.00 92.06 107 ARG A N 1
ATOM 815 C CA . ARG A 1 107 ? -4.645 -10.457 11.805 1.00 92.06 107 ARG A CA 1
ATOM 816 C C . ARG A 1 107 ? -3.983 -11.482 10.891 1.00 92.06 107 ARG A C 1
ATOM 818 O O . ARG A 1 107 ? -4.629 -12.419 10.431 1.00 92.06 107 ARG A O 1
ATOM 825 N N . SER A 1 108 ? -2.700 -11.296 10.629 1.00 89.62 108 SER A N 1
ATOM 826 C CA . SER A 1 108 ? -1.858 -12.189 9.845 1.00 89.62 108 SER A CA 1
ATOM 827 C C . SER A 1 108 ? -0.768 -12.783 10.727 1.00 89.62 108 SER A C 1
ATOM 829 O O . SER A 1 108 ? -0.083 -12.072 11.458 1.00 89.62 108 SER A O 1
ATOM 831 N N . THR A 1 109 ? -0.592 -14.096 10.623 1.00 87.06 109 THR A N 1
ATOM 832 C CA . THR A 1 109 ? 0.515 -14.851 11.229 1.00 87.06 109 THR A CA 1
ATOM 833 C C . THR A 1 109 ? 1.429 -15.446 10.166 1.00 87.06 109 THR A C 1
ATOM 835 O O . THR A 1 109 ? 2.139 -16.413 10.440 1.00 87.06 109 THR A O 1
ATOM 838 N N . ILE A 1 110 ? 1.362 -14.935 8.932 1.00 84.12 110 ILE A N 1
ATOM 839 C CA . ILE A 1 110 ? 2.193 -15.435 7.840 1.00 84.12 110 ILE A CA 1
ATOM 840 C C . ILE A 1 110 ? 3.652 -15.147 8.205 1.00 84.12 110 ILE A C 1
ATOM 842 O O . ILE A 1 110 ? 3.995 -13.979 8.395 1.00 84.12 110 ILE A O 1
ATOM 846 N N . PRO A 1 111 ? 4.504 -16.178 8.321 1.00 75.81 111 PRO A N 1
ATOM 847 C CA . PRO A 1 111 ? 5.883 -15.980 8.727 1.00 75.81 111 PRO A CA 1
ATOM 848 C C . PRO A 1 111 ? 6.640 -15.198 7.650 1.00 75.81 111 PRO A C 1
ATOM 850 O O . PRO A 1 111 ? 6.588 -15.547 6.468 1.00 75.81 111 PRO A O 1
ATOM 853 N N . GLY A 1 112 ? 7.348 -14.150 8.066 1.00 73.88 112 GLY A N 1
ATOM 854 C CA . GLY A 1 112 ? 8.325 -13.461 7.230 1.00 73.88 112 GLY A CA 1
ATOM 855 C C . GLY A 1 112 ? 9.690 -14.134 7.228 1.00 73.88 112 GLY A C 1
ATOM 856 O O . GLY A 1 112 ? 9.861 -15.290 7.639 1.00 73.88 112 GLY A O 1
ATOM 857 N N . LYS A 1 113 ? 10.687 -13.397 6.743 1.00 68.06 113 LYS A N 1
ATOM 858 C CA . LYS A 1 113 ? 12.058 -13.891 6.674 1.00 68.06 113 LYS A CA 1
ATOM 859 C C . LYS A 1 113 ? 12.654 -13.888 8.077 1.00 68.06 113 LYS A C 1
ATOM 861 O O . LYS A 1 113 ? 12.826 -12.840 8.682 1.00 68.06 113 LYS A O 1
ATOM 866 N N . GLN A 1 114 ? 13.004 -15.064 8.601 1.00 57.31 114 GLN A N 1
ATOM 867 C CA . GLN A 1 114 ? 13.622 -15.106 9.924 1.00 57.31 114 GLN A CA 1
ATOM 868 C C . GLN A 1 114 ? 14.968 -14.368 9.917 1.00 57.31 114 GLN A C 1
ATOM 870 O O . GLN A 1 114 ? 15.768 -14.577 8.994 1.00 57.31 114 GLN A O 1
ATOM 875 N N . PRO A 1 115 ? 15.255 -13.555 10.951 1.00 56.28 115 PRO A N 1
ATOM 876 C CA . PRO A 1 115 ? 16.548 -12.909 11.075 1.00 56.28 115 PRO A CA 1
ATOM 877 C C . PRO A 1 115 ? 17.642 -13.976 11.121 1.00 56.28 115 PRO A C 1
ATOM 879 O O . PRO A 1 115 ? 17.525 -14.993 11.813 1.00 56.28 115 PRO A O 1
ATOM 882 N N . ILE A 1 116 ? 18.717 -13.750 10.364 1.00 53.31 116 ILE A N 1
ATOM 883 C CA . ILE A 1 116 ? 19.861 -14.661 10.314 1.00 53.31 116 ILE A CA 1
ATOM 884 C C . ILE A 1 116 ? 20.508 -14.668 11.703 1.00 53.31 116 ILE A C 1
ATOM 886 O O . ILE A 1 116 ? 21.246 -13.756 12.069 1.00 53.31 116 ILE A O 1
ATOM 890 N N . LYS A 1 117 ? 20.234 -15.704 12.500 1.00 41.53 117 LYS A N 1
ATOM 891 C CA . LYS A 1 117 ? 20.885 -15.894 13.799 1.00 41.53 117 LYS A CA 1
ATOM 892 C C . LYS A 1 117 ? 22.316 -16.373 13.572 1.00 41.53 117 LYS A C 1
ATOM 894 O O . LYS A 1 117 ? 22.545 -17.540 13.264 1.00 41.53 117 LYS A O 1
ATOM 899 N N . VAL A 1 118 ? 23.285 -15.478 13.737 1.00 35.19 118 VAL A N 1
ATOM 900 C CA . VAL A 1 118 ? 24.709 -15.832 13.757 1.00 35.19 118 VAL A CA 1
ATOM 901 C C . VAL A 1 118 ? 25.125 -16.225 15.180 1.00 35.19 118 VAL A C 1
ATOM 903 O O . VAL A 1 118 ? 25.216 -15.391 16.074 1.00 35.19 118 VAL A O 1
ATOM 906 N N . GLY A 1 119 ? 25.349 -17.519 15.415 1.00 36.62 119 GLY A N 1
ATOM 907 C CA . GLY A 1 119 ? 25.799 -18.062 16.701 1.00 36.62 119 GLY A CA 1
ATOM 908 C C . GLY A 1 119 ? 26.080 -19.565 16.625 1.00 36.62 119 GLY A C 1
ATOM 909 O O . GLY A 1 119 ? 25.563 -20.249 15.741 1.00 36.62 119 GLY A O 1
ATOM 910 N N . ARG A 1 120 ? 26.919 -20.095 17.533 1.00 36.56 120 ARG A N 1
ATOM 911 C CA . ARG A 1 120 ? 27.126 -21.550 17.659 1.00 36.56 120 ARG A CA 1
ATOM 912 C C . ARG A 1 120 ? 25.785 -22.210 17.961 1.00 36.56 120 ARG A C 1
ATOM 914 O O . ARG A 1 120 ? 25.109 -21.811 18.904 1.00 36.56 120 ARG A O 1
ATOM 921 N N . TRP A 1 121 ? 25.449 -23.233 17.180 1.00 34.53 121 TRP A N 1
ATOM 922 C CA . TRP A 1 121 ? 24.348 -24.147 17.459 1.00 34.53 121 TRP A CA 1
ATOM 923 C C . TRP A 1 121 ? 24.433 -24.619 18.917 1.00 34.53 121 TRP A C 1
ATOM 925 O O . TRP A 1 121 ? 25.314 -25.399 19.271 1.00 34.53 121 TRP A O 1
ATOM 935 N N . LEU A 1 122 ? 23.526 -24.137 19.765 1.00 35.03 122 LEU A N 1
ATOM 936 C CA . LEU A 1 122 ? 23.189 -24.836 20.994 1.00 35.03 122 LEU A CA 1
ATOM 937 C C . LEU A 1 122 ? 22.292 -25.994 20.565 1.00 35.03 122 LEU A C 1
ATOM 939 O O . LEU A 1 122 ? 21.212 -25.786 20.008 1.00 35.03 122 LEU A O 1
ATOM 943 N N . THR A 1 123 ? 22.787 -27.212 20.752 1.00 34.03 123 THR A N 1
ATOM 944 C CA . THR A 1 123 ? 22.012 -28.444 20.630 1.00 34.03 123 THR A CA 1
ATOM 945 C C . THR A 1 123 ? 20.695 -28.273 21.382 1.00 34.03 123 THR A C 1
ATOM 947 O O . THR A 1 123 ? 20.681 -27.904 22.556 1.00 34.03 123 THR A O 1
ATOM 950 N N . LYS A 1 124 ? 19.580 -28.488 20.674 1.00 34.25 124 LYS A N 1
ATOM 951 C CA . LYS A 1 124 ? 18.229 -28.438 21.236 1.00 34.25 124 LYS A CA 1
ATOM 952 C C . LYS A 1 124 ? 18.164 -29.336 22.474 1.00 34.25 124 LYS A C 1
ATOM 954 O O . LYS A 1 124 ? 18.359 -30.541 22.359 1.00 34.25 124 LYS A O 1
ATOM 959 N N . SER A 1 125 ? 17.856 -28.746 23.626 1.00 30.59 125 SER A N 1
ATOM 960 C CA . SER A 1 125 ? 17.252 -29.489 24.728 1.00 30.59 125 SER A CA 1
ATOM 961 C C . SER A 1 125 ? 15.852 -29.896 24.275 1.00 30.59 125 SER A C 1
ATOM 963 O O . SER A 1 125 ? 15.047 -29.047 23.882 1.00 30.59 125 SER A O 1
ATOM 965 N N . GLU A 1 126 ? 15.605 -31.199 24.244 1.00 38.97 126 GLU A N 1
ATOM 966 C CA . GLU A 1 126 ? 14.296 -31.791 24.008 1.00 38.97 126 GLU A CA 1
ATOM 967 C C . GLU A 1 126 ? 13.322 -31.283 25.073 1.00 38.97 126 GLU A C 1
ATOM 969 O O . GLU A 1 126 ? 13.479 -31.605 26.245 1.00 38.97 126 GLU A O 1
ATOM 974 N N . ASN A 1 127 ? 12.367 -30.436 24.673 1.00 33.69 127 ASN A N 1
ATOM 975 C CA . ASN A 1 127 ? 11.008 -30.354 25.225 1.00 33.69 127 ASN A CA 1
ATOM 976 C C . ASN A 1 127 ? 10.220 -29.230 24.533 1.00 33.69 127 ASN A C 1
ATOM 978 O O . ASN A 1 127 ? 10.125 -28.103 25.011 1.00 33.69 127 ASN A O 1
ATOM 982 N N . SER A 1 128 ? 9.661 -29.538 23.365 1.00 29.91 128 SER A N 1
ATOM 983 C CA . SER A 1 128 ? 8.376 -28.996 22.892 1.00 29.91 128 SER A CA 1
ATOM 984 C C . SER A 1 128 ? 7.996 -29.729 21.608 1.00 29.91 128 SER A C 1
ATOM 986 O O . SER A 1 128 ? 8.457 -29.444 20.506 1.00 29.91 128 SER A O 1
ATOM 988 N N . SER A 1 129 ? 7.182 -30.759 21.785 1.00 31.38 129 SER A N 1
ATOM 989 C CA . SER A 1 129 ? 6.551 -31.534 20.730 1.00 31.38 129 SER A CA 1
ATOM 990 C C . SER A 1 129 ? 5.494 -30.696 20.002 1.00 31.38 129 SER A C 1
ATOM 992 O O . SER A 1 129 ? 4.394 -30.505 20.514 1.00 31.38 129 SER A O 1
ATOM 994 N N . ALA A 1 130 ? 5.813 -30.250 18.789 1.00 29.59 130 ALA A N 1
ATOM 995 C CA . ALA A 1 130 ? 4.846 -30.039 17.715 1.00 29.59 130 ALA A CA 1
ATOM 996 C C . ALA A 1 130 ? 5.540 -30.422 16.399 1.00 29.59 130 ALA A C 1
ATOM 998 O O . ALA A 1 130 ? 6.402 -29.717 15.878 1.00 29.59 130 ALA A O 1
ATOM 999 N N . SER A 1 131 ? 5.239 -31.630 15.940 1.00 29.00 131 SER A N 1
ATOM 1000 C CA . SER A 1 131 ? 5.818 -32.306 14.785 1.00 29.00 131 SER A CA 1
ATOM 1001 C C . SER A 1 131 ? 5.395 -31.652 13.466 1.00 29.00 131 SER A C 1
ATOM 1003 O O . SER A 1 131 ? 4.252 -31.775 13.038 1.00 29.00 131 SER A O 1
ATOM 1005 N N . LEU A 1 132 ? 6.346 -31.025 12.771 1.00 31.34 132 LEU A N 1
ATOM 1006 C CA . LEU A 1 132 ? 6.274 -30.780 11.329 1.00 31.34 132 LEU A CA 1
ATOM 1007 C C . LEU A 1 132 ? 7.177 -31.805 10.635 1.00 31.34 132 LEU A C 1
ATOM 1009 O O . LEU A 1 132 ? 8.401 -31.761 10.762 1.00 31.34 132 LEU A O 1
ATOM 1013 N N . ASN A 1 133 ? 6.554 -32.748 9.927 1.00 29.81 133 ASN A N 1
ATOM 1014 C CA . ASN A 1 133 ? 7.217 -33.728 9.070 1.00 29.81 133 ASN A CA 1
ATOM 1015 C C . ASN A 1 133 ? 7.918 -33.018 7.900 1.00 29.81 133 ASN A C 1
ATOM 1017 O O . ASN A 1 133 ? 7.329 -32.838 6.836 1.00 29.81 133 ASN A O 1
ATOM 1021 N N . TYR A 1 134 ? 9.183 -32.638 8.071 1.00 31.52 134 TYR A N 1
ATOM 1022 C CA . TYR A 1 134 ? 10.058 -32.329 6.942 1.00 31.52 134 TYR A CA 1
ATOM 1023 C C . TYR A 1 134 ? 10.671 -33.633 6.423 1.00 31.52 134 TYR A C 1
ATOM 1025 O O . TYR A 1 134 ? 11.450 -34.289 7.110 1.00 31.52 134 TYR A O 1
ATOM 1033 N N . ASN A 1 135 ? 10.303 -34.016 5.201 1.00 29.55 135 ASN A N 1
ATOM 1034 C CA . ASN A 1 135 ? 10.940 -35.107 4.468 1.00 29.55 135 ASN A CA 1
ATOM 1035 C C . ASN A 1 135 ? 12.393 -34.711 4.144 1.00 29.55 135 ASN A C 1
ATOM 1037 O O . ASN A 1 135 ? 12.631 -33.861 3.290 1.00 29.55 135 ASN A O 1
ATOM 1041 N N . VAL A 1 136 ? 13.366 -35.337 4.811 1.00 34.41 136 VAL A N 1
ATOM 1042 C CA . VAL A 1 136 ? 14.811 -35.017 4.730 1.00 34.41 136 VAL A CA 1
ATOM 1043 C C . VAL A 1 136 ? 15.478 -35.494 3.418 1.00 34.41 136 VAL A C 1
ATOM 1045 O O . VAL A 1 136 ? 16.658 -35.253 3.199 1.00 34.41 136 VAL A O 1
ATOM 1048 N N . ASN A 1 137 ? 14.742 -36.097 2.477 1.00 30.98 137 ASN A N 1
ATOM 1049 C CA . ASN A 1 137 ? 15.334 -36.770 1.306 1.00 30.98 137 ASN A CA 1
ATOM 1050 C C . ASN A 1 137 ? 15.222 -36.031 -0.045 1.00 30.98 137 ASN A C 1
ATOM 1052 O O . ASN A 1 137 ? 15.306 -36.666 -1.094 1.00 30.98 137 ASN A O 1
ATOM 1056 N N . ARG A 1 138 ? 15.085 -34.700 -0.072 1.00 34.09 138 ARG A N 1
ATOM 1057 C CA . ARG A 1 138 ? 15.323 -33.914 -1.300 1.00 34.09 138 ARG A CA 1
ATOM 1058 C C . ARG A 1 138 ? 16.380 -32.848 -1.048 1.00 34.09 138 ARG A C 1
ATOM 1060 O O . ARG A 1 138 ? 16.071 -31.754 -0.589 1.00 34.09 138 ARG A O 1
ATOM 1067 N N . LEU A 1 139 ? 17.629 -33.174 -1.371 1.00 30.33 139 LEU A N 1
ATOM 1068 C CA . LEU A 1 139 ? 18.637 -32.157 -1.661 1.00 30.33 139 LEU A CA 1
ATOM 1069 C C . LEU A 1 139 ? 18.132 -31.327 -2.861 1.00 30.33 139 LEU A C 1
ATOM 1071 O O . LEU A 1 139 ? 17.698 -31.935 -3.844 1.00 30.33 139 LEU A O 1
ATOM 1075 N N . PRO A 1 140 ? 18.123 -29.982 -2.797 1.00 33.84 140 PRO A N 1
ATOM 1076 C CA . PRO A 1 140 ? 17.725 -29.156 -3.930 1.00 33.84 140 PRO A CA 1
ATOM 1077 C C . PRO A 1 140 ? 18.697 -29.361 -5.093 1.00 33.84 140 PRO A C 1
ATOM 1079 O O . PRO A 1 140 ? 19.913 -29.318 -4.907 1.00 33.84 140 PRO A O 1
ATOM 1082 N N . ASP A 1 141 ? 18.153 -29.597 -6.281 1.00 27.80 141 ASP A N 1
ATOM 1083 C CA . ASP A 1 141 ? 18.914 -29.690 -7.521 1.00 27.80 141 ASP A CA 1
ATOM 1084 C C . ASP A 1 141 ? 19.427 -28.289 -7.903 1.00 27.80 141 ASP A C 1
ATOM 1086 O O . ASP A 1 141 ? 18.642 -27.378 -8.167 1.00 27.80 141 ASP A O 1
ATOM 1090 N N . PHE A 1 142 ? 20.748 -28.092 -7.875 1.00 34.19 142 PHE A N 1
ATOM 1091 C CA . PHE A 1 142 ? 21.409 -26.798 -8.106 1.00 34.19 142 PHE A CA 1
ATOM 1092 C C . PHE A 1 142 ? 21.538 -26.430 -9.599 1.00 34.19 142 PHE A C 1
ATOM 1094 O O . PHE A 1 142 ? 22.236 -25.476 -9.938 1.00 34.19 142 PHE A O 1
ATOM 1101 N N . SER A 1 143 ? 20.899 -27.169 -10.512 1.00 33.72 143 SER A N 1
ATOM 1102 C CA . SER A 1 143 ? 21.107 -27.011 -11.958 1.00 33.72 143 SER A CA 1
ATOM 1103 C C . SER A 1 143 ? 20.111 -26.090 -12.677 1.00 33.72 143 SER A C 1
ATOM 1105 O O . SER A 1 143 ? 20.186 -25.975 -13.900 1.00 33.72 143 SER A O 1
ATOM 1107 N N . GLN A 1 144 ? 19.177 -25.431 -11.980 1.00 31.30 144 GLN A N 1
ATOM 1108 C CA . GLN A 1 144 ? 18.233 -24.499 -12.613 1.00 31.30 144 GLN A CA 1
ATOM 1109 C C . GLN A 1 144 ? 18.521 -23.051 -12.201 1.00 31.30 144 GLN A C 1
ATOM 1111 O O . GLN A 1 144 ? 18.219 -22.628 -11.089 1.00 31.30 144 GLN A O 1
ATOM 1116 N N . ASN A 1 145 ? 19.090 -22.290 -13.140 1.00 33.50 145 ASN A N 1
ATOM 1117 C CA . ASN A 1 145 ? 19.288 -20.838 -13.091 1.00 33.50 145 ASN A CA 1
ATOM 1118 C C . ASN A 1 145 ? 17.944 -20.080 -13.133 1.00 33.50 145 ASN A C 1
ATOM 1120 O O . ASN A 1 145 ? 17.645 -19.382 -14.101 1.00 33.50 145 ASN A O 1
ATOM 1124 N N . ALA A 1 146 ? 17.122 -20.222 -12.098 1.00 30.75 146 ALA A N 1
ATOM 1125 C CA . ALA A 1 146 ? 16.011 -19.323 -11.812 1.00 30.75 146 ALA A CA 1
ATOM 1126 C C . ALA A 1 146 ? 16.309 -18.623 -10.482 1.00 30.75 146 ALA A C 1
ATOM 1128 O O . ALA A 1 146 ? 16.659 -19.275 -9.498 1.00 30.75 146 ALA A O 1
ATOM 1129 N N . SER A 1 147 ? 16.215 -17.294 -10.475 1.00 37.78 147 SER A N 1
ATOM 1130 C CA . SER A 1 147 ? 16.393 -16.436 -9.304 1.00 37.78 147 SER A CA 1
ATOM 1131 C C . SER A 1 147 ? 15.657 -17.026 -8.098 1.00 37.78 147 SER A C 1
ATOM 1133 O O . SER A 1 147 ? 14.438 -17.185 -8.096 1.00 37.78 147 SER A O 1
ATOM 1135 N N . HIS A 1 148 ? 16.399 -17.316 -7.028 1.00 36.78 148 HIS A N 1
ATOM 1136 C CA . HIS A 1 148 ? 15.867 -17.849 -5.766 1.00 36.78 148 HIS A CA 1
ATOM 1137 C C . HIS A 1 148 ? 14.801 -16.939 -5.108 1.00 36.78 148 HIS A C 1
ATOM 1139 O O . HIS A 1 148 ? 14.158 -17.337 -4.140 1.00 36.78 148 HIS A O 1
ATOM 1145 N N . TRP A 1 149 ? 14.630 -15.724 -5.641 1.00 42.88 149 TRP A N 1
ATOM 1146 C CA . TRP A 1 149 ? 13.625 -14.724 -5.287 1.00 42.88 149 TRP A CA 1
ATOM 1147 C C . TRP A 1 149 ? 12.226 -15.033 -5.842 1.00 42.88 149 TRP A C 1
ATOM 1149 O O . TRP A 1 149 ? 11.244 -14.714 -5.178 1.00 42.88 149 TRP A O 1
ATOM 1159 N N . ASP A 1 150 ? 12.134 -15.684 -7.008 1.00 41.44 150 ASP A N 1
ATOM 1160 C CA . ASP A 1 150 ? 10.855 -15.960 -7.683 1.00 41.44 150 ASP A CA 1
ATOM 1161 C C . ASP A 1 150 ? 10.376 -17.405 -7.494 1.00 41.44 150 ASP A C 1
ATOM 1163 O O . ASP A 1 150 ? 9.180 -17.676 -7.570 1.00 41.44 150 ASP A O 1
ATOM 1167 N N . ASN A 1 151 ? 11.280 -18.341 -7.186 1.00 43.69 151 ASN A N 1
ATOM 1168 C CA . ASN A 1 151 ? 10.940 -19.752 -7.020 1.00 43.69 151 ASN A CA 1
ATOM 1169 C C . ASN A 1 151 ? 11.287 -20.265 -5.619 1.00 43.69 151 ASN A C 1
ATOM 1171 O O . ASN A 1 151 ? 12.443 -20.537 -5.312 1.00 43.69 151 ASN A O 1
ATOM 1175 N N . THR A 1 152 ? 10.257 -20.428 -4.782 1.00 37.81 152 THR A N 1
ATOM 1176 C CA . THR A 1 152 ? 10.085 -21.549 -3.833 1.00 37.81 152 THR A CA 1
ATOM 1177 C C . THR A 1 152 ? 8.731 -21.430 -3.116 1.00 37.81 152 THR A C 1
ATOM 1179 O O . THR A 1 152 ? 8.474 -20.434 -2.435 1.00 37.81 152 THR A O 1
ATOM 1182 N N . GLY A 1 153 ? 7.900 -22.471 -3.252 1.00 41.06 153 GLY A N 1
ATOM 1183 C CA . GLY A 1 153 ? 6.732 -22.767 -2.410 1.00 41.06 153 GLY A CA 1
ATOM 1184 C C . GLY A 1 153 ? 5.433 -22.052 -2.789 1.00 41.06 153 GLY A C 1
ATOM 1185 O O . GLY A 1 153 ? 5.461 -20.875 -3.145 1.00 41.06 153 GLY A O 1
ATOM 1186 N N . ASP A 1 154 ? 4.312 -22.776 -2.691 1.00 43.69 154 ASP A N 1
ATOM 1187 C CA . ASP A 1 154 ? 2.946 -22.244 -2.767 1.00 43.69 154 ASP A CA 1
ATOM 1188 C C . ASP A 1 154 ? 2.845 -20.896 -2.038 1.00 43.69 154 ASP A C 1
ATOM 1190 O O . ASP A 1 154 ? 3.373 -20.740 -0.932 1.00 43.69 154 ASP A O 1
ATOM 1194 N N . ALA A 1 155 ? 2.194 -19.905 -2.658 1.00 51.78 155 ALA A N 1
ATOM 1195 C CA . ALA A 1 155 ? 1.982 -18.614 -2.012 1.00 51.78 155 ALA A CA 1
ATOM 1196 C C . ALA A 1 155 ? 1.297 -18.844 -0.649 1.00 51.78 155 ALA A C 1
ATOM 1198 O O . ALA A 1 155 ? 0.300 -19.571 -0.593 1.00 51.78 155 ALA A O 1
ATOM 1199 N N . PRO A 1 156 ? 1.822 -18.276 0.453 1.00 59.56 156 PRO A N 1
ATOM 1200 C CA . PRO A 1 156 ? 1.252 -18.509 1.770 1.00 59.56 156 PRO A CA 1
ATOM 1201 C C . PRO A 1 156 ? -0.217 -18.080 1.792 1.00 59.56 156 PRO A C 1
ATOM 1203 O O . PRO A 1 156 ? -0.561 -16.993 1.322 1.00 59.56 156 PRO A O 1
ATOM 1206 N N . LEU A 1 157 ? -1.075 -18.955 2.324 1.00 67.62 157 LEU A N 1
ATOM 1207 C CA . LEU A 1 157 ? -2.516 -18.728 2.388 1.00 67.62 157 LEU A CA 1
ATOM 1208 C C . LEU A 1 157 ? -2.804 -17.460 3.197 1.00 67.62 157 LEU A C 1
ATOM 1210 O O . LEU A 1 157 ? -2.368 -17.321 4.343 1.00 67.62 157 LEU A O 1
ATOM 1214 N N . LEU A 1 158 ? -3.537 -16.531 2.584 1.00 79.75 158 LEU A N 1
ATOM 1215 C CA . LEU A 1 158 ? -4.007 -15.330 3.260 1.00 79.75 158 LEU A CA 1
ATOM 1216 C C . LEU A 1 158 ? -4.987 -15.696 4.389 1.00 79.75 158 LEU A C 1
ATOM 1218 O O . LEU A 1 158 ? -5.714 -16.688 4.272 1.00 79.75 158 LEU A O 1
ATOM 1222 N N . PRO A 1 159 ? -5.069 -14.876 5.455 1.00 80.62 159 PRO A N 1
ATOM 1223 C CA . PRO A 1 159 ? -6.133 -14.984 6.448 1.00 80.62 159 PRO A CA 1
ATOM 1224 C C . PRO A 1 159 ? -7.509 -15.100 5.782 1.00 80.62 159 PRO A C 1
ATOM 1226 O O . PRO A 1 159 ? -7.760 -14.419 4.791 1.00 80.62 159 PRO A O 1
ATOM 1229 N N . GLU A 1 160 ? -8.406 -15.918 6.334 1.00 77.56 160 GLU A N 1
ATOM 1230 C CA . GLU A 1 160 ? -9.729 -16.232 5.760 1.00 77.56 160 GLU A CA 1
ATOM 1231 C C . GLU A 1 160 ? -10.499 -14.976 5.319 1.00 77.56 160 GLU A C 1
ATOM 1233 O O . GLU A 1 160 ? -10.872 -14.851 4.155 1.00 77.56 160 GLU A O 1
ATOM 1238 N N . ARG A 1 161 ? -10.580 -13.968 6.198 1.00 79.50 161 ARG A N 1
ATOM 1239 C CA . ARG A 1 161 ? -11.216 -12.668 5.917 1.00 79.50 161 ARG A CA 1
ATOM 1240 C C . ARG A 1 161 ? -10.599 -11.907 4.733 1.00 79.50 161 ARG A C 1
ATOM 1242 O O . ARG A 1 161 ? -11.298 -11.184 4.028 1.00 79.50 161 ARG A O 1
ATOM 1249 N N . LEU A 1 162 ? -9.289 -12.035 4.509 1.00 79.69 162 LEU A N 1
ATOM 1250 C CA . LEU A 1 162 ? -8.626 -11.446 3.340 1.00 79.69 162 LEU A CA 1
ATOM 1251 C C . LEU A 1 162 ? -8.844 -12.300 2.090 1.00 79.69 162 LEU A C 1
ATOM 1253 O O . LEU A 1 162 ? -9.070 -11.750 1.015 1.00 79.69 162 LEU A O 1
ATOM 1257 N N . SER A 1 163 ? -8.818 -13.624 2.234 1.00 77.44 163 SER A N 1
ATOM 1258 C CA . SER A 1 163 ? -9.083 -14.576 1.152 1.00 77.44 163 SER A CA 1
ATOM 1259 C C . SER A 1 163 ? -10.485 -14.395 0.564 1.00 77.44 163 SER A C 1
ATOM 1261 O O . SER A 1 163 ? -10.635 -14.392 -0.655 1.00 77.44 163 SER A O 1
ATOM 1263 N N . GLU A 1 164 ? -11.496 -14.133 1.394 1.00 75.75 164 GLU A N 1
ATOM 1264 C CA . GLU A 1 164 ? -12.860 -13.805 0.952 1.00 75.75 164 GLU A CA 1
ATOM 1265 C C . GLU A 1 164 ? -12.924 -12.506 0.132 1.00 75.75 164 GLU A C 1
ATOM 1267 O O . GLU A 1 164 ? -13.569 -12.449 -0.919 1.00 75.75 164 GLU A O 1
ATOM 1272 N N . LEU A 1 165 ? -12.224 -11.452 0.566 1.00 71.69 165 LEU A N 1
ATOM 1273 C CA . LEU A 1 165 ? -12.158 -10.185 -0.173 1.00 71.69 165 LEU A CA 1
ATOM 1274 C C . LEU A 1 165 ? -11.403 -10.308 -1.499 1.00 71.69 165 LEU A C 1
ATOM 1276 O O . LEU A 1 165 ? -11.714 -9.609 -2.468 1.00 71.69 165 LEU A O 1
ATOM 1280 N N . VAL A 1 166 ? -10.400 -11.181 -1.544 1.00 69.75 166 VAL A N 1
ATOM 1281 C CA . VAL A 1 166 ? -9.668 -11.512 -2.768 1.00 69.75 166 VAL A CA 1
ATOM 1282 C C . VAL A 1 166 ? -10.564 -12.307 -3.717 1.00 69.75 166 VAL A C 1
ATOM 1284 O O . VAL A 1 166 ? -10.664 -11.949 -4.890 1.00 69.75 166 VAL A O 1
ATOM 1287 N N . PHE A 1 167 ? -11.277 -13.316 -3.207 1.00 64.81 167 PHE A N 1
ATOM 1288 C CA . PHE A 1 167 ? -12.220 -14.134 -3.974 1.00 64.81 167 PHE A CA 1
ATOM 1289 C C . PHE A 1 167 ? -13.344 -13.291 -4.588 1.00 64.81 167 PHE A C 1
ATOM 1291 O O . PHE A 1 167 ? -13.639 -13.400 -5.776 1.00 64.81 167 PHE A O 1
ATOM 1298 N N . THR A 1 168 ? -13.905 -12.364 -3.809 1.00 63.56 168 THR A N 1
ATOM 1299 C CA . THR A 1 168 ? -14.942 -11.421 -4.264 1.00 63.56 168 THR A CA 1
ATOM 1300 C C . THR A 1 168 ? -14.394 -10.255 -5.099 1.00 63.56 168 THR A C 1
ATOM 1302 O O . THR A 1 168 ? -15.150 -9.357 -5.467 1.00 63.56 168 THR A O 1
ATOM 1305 N N . ARG A 1 169 ? -13.085 -10.241 -5.414 1.00 61.12 169 ARG A N 1
ATOM 1306 C CA . ARG A 1 169 ? -12.371 -9.163 -6.132 1.00 61.12 169 ARG A CA 1
ATOM 1307 C C . ARG A 1 169 ? -12.631 -7.769 -5.560 1.00 61.12 169 ARG A C 1
ATOM 1309 O O . ARG A 1 169 ? -12.606 -6.770 -6.282 1.00 61.12 169 ARG A O 1
ATOM 1316 N N . ASN A 1 170 ? -12.863 -7.687 -4.258 1.00 70.50 170 ASN A N 1
ATOM 1317 C CA . ASN A 1 170 ? -13.202 -6.445 -3.586 1.00 70.50 170 ASN A CA 1
ATOM 1318 C C . ASN A 1 170 ? -12.022 -5.866 -2.797 1.00 70.50 170 ASN A C 1
ATOM 1320 O O . ASN A 1 170 ? -12.126 -4.755 -2.296 1.00 70.50 170 ASN A O 1
ATOM 1324 N N . LEU A 1 171 ? -10.890 -6.569 -2.699 1.00 77.31 171 LEU A N 1
ATOM 1325 C CA . LEU A 1 171 ? -9.693 -6.057 -2.030 1.00 77.31 171 LEU A CA 1
ATOM 1326 C C . LEU A 1 171 ? -8.975 -5.001 -2.886 1.00 77.31 171 LEU A C 1
ATOM 1328 O O . LEU A 1 171 ? -8.418 -5.338 -3.931 1.00 77.31 171 LEU A O 1
ATOM 1332 N N . GLY A 1 172 ? -8.951 -3.746 -2.425 1.00 76.88 172 GLY A N 1
ATOM 1333 C CA . GLY A 1 172 ? -8.280 -2.655 -3.143 1.00 76.88 172 GLY A CA 1
ATOM 1334 C C . GLY A 1 172 ? -7.027 -2.123 -2.487 1.00 76.88 172 GLY A C 1
ATOM 1335 O O . GLY A 1 172 ? -6.025 -1.862 -3.161 1.00 76.88 172 GLY A O 1
ATOM 1336 N N . SER A 1 173 ? -7.055 -1.961 -1.169 1.00 86.50 173 SER A N 1
ATOM 1337 C CA . SER A 1 173 ? -5.878 -1.508 -0.444 1.00 86.50 173 SER A CA 1
ATOM 1338 C C . SER A 1 173 ? -5.854 -2.010 0.986 1.00 86.50 173 SER A C 1
ATOM 1340 O O . SER A 1 173 ? -6.903 -2.244 1.569 1.00 86.50 173 SER A O 1
ATOM 1342 N N . VAL A 1 174 ? -4.670 -2.145 1.566 1.00 89.94 174 VAL A N 1
ATOM 1343 C CA . VAL A 1 174 ? -4.464 -2.679 2.910 1.00 89.94 174 VAL A CA 1
ATOM 1344 C C . VAL A 1 174 ? -3.594 -1.710 3.696 1.00 89.94 174 VAL A C 1
ATOM 1346 O O . VAL A 1 174 ? -2.541 -1.297 3.210 1.00 89.94 174 VAL A O 1
ATOM 1349 N N . ILE A 1 175 ? -4.043 -1.360 4.901 1.00 92.12 175 ILE A N 1
ATOM 1350 C CA . ILE A 1 175 ? -3.260 -0.612 5.887 1.00 92.12 175 ILE A CA 1
ATOM 1351 C C . ILE A 1 175 ? -2.941 -1.565 7.035 1.00 92.12 175 ILE A C 1
ATOM 1353 O O . ILE A 1 175 ? -3.861 -2.183 7.568 1.00 92.12 175 ILE A O 1
ATOM 1357 N N . TYR A 1 176 ? -1.674 -1.716 7.413 1.00 94.12 176 TYR A N 1
ATOM 1358 C CA . TYR A 1 176 ? -1.292 -2.666 8.460 1.00 94.12 176 TYR A CA 1
ATOM 1359 C C . TYR A 1 176 ? -0.087 -2.221 9.285 1.00 94.12 176 TYR A C 1
ATOM 1361 O O . TYR A 1 176 ? 0.724 -1.399 8.864 1.00 94.12 176 TYR A O 1
ATOM 1369 N N . PHE A 1 177 ? 0.023 -2.818 10.464 1.00 95.31 177 PHE A N 1
ATOM 1370 C CA . PHE A 1 177 ? 1.161 -2.750 11.363 1.00 95.31 177 PHE A CA 1
ATOM 1371 C C . PHE A 1 177 ? 1.764 -4.145 11.468 1.00 95.31 177 PHE A C 1
ATOM 1373 O O . PHE A 1 177 ? 1.029 -5.109 11.688 1.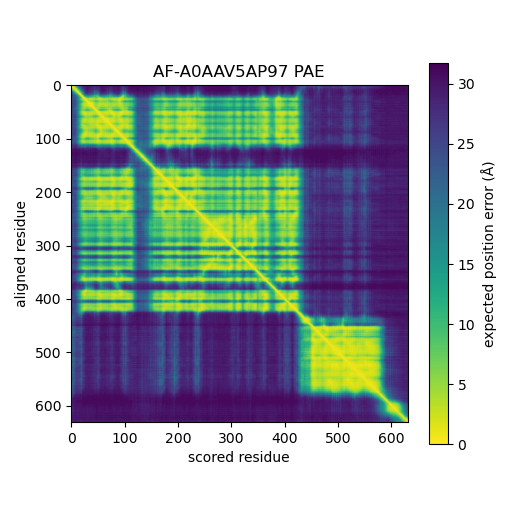00 95.31 177 PHE A O 1
ATOM 1380 N N . SER A 1 178 ? 3.071 -4.270 11.285 1.00 93.56 178 SER A N 1
ATOM 1381 C CA . SER A 1 178 ? 3.774 -5.552 11.346 1.00 93.56 178 SER A CA 1
ATOM 1382 C C . SER A 1 178 ? 4.915 -5.519 12.350 1.00 93.56 178 SER A C 1
ATOM 1384 O O . SER A 1 178 ? 5.378 -4.454 12.751 1.00 93.56 178 SER A O 1
ATOM 1386 N N . ASP A 1 179 ? 5.396 -6.697 12.717 1.00 90.62 179 ASP A N 1
ATOM 1387 C CA . ASP A 1 179 ? 6.759 -6.860 13.210 1.00 90.62 179 ASP A CA 1
ATOM 1388 C C . ASP A 1 179 ? 7.799 -6.580 12.099 1.00 90.62 179 ASP A C 1
ATOM 1390 O O . ASP A 1 179 ? 7.472 -6.124 10.993 1.00 90.62 179 ASP A O 1
ATOM 1394 N N . ASP A 1 180 ? 9.073 -6.838 12.398 1.00 86.12 180 ASP A N 1
ATOM 1395 C CA . ASP A 1 180 ? 10.185 -6.704 11.449 1.00 86.12 180 ASP A CA 1
ATOM 1396 C C . ASP A 1 180 ? 10.143 -7.697 10.277 1.00 86.12 180 ASP A C 1
ATOM 1398 O O . ASP A 1 180 ? 10.901 -7.520 9.323 1.00 86.12 180 ASP A O 1
ATOM 1402 N N . SER A 1 181 ? 9.244 -8.684 10.322 1.00 84.69 181 SER A N 1
ATOM 1403 C CA . SER A 1 181 ? 9.178 -9.849 9.440 1.00 84.69 181 SER A CA 1
ATOM 1404 C C . SER A 1 181 ? 7.922 -9.802 8.550 1.00 84.69 181 SER A C 1
ATOM 1406 O O . SER A 1 181 ? 7.134 -10.748 8.462 1.00 84.69 181 SER A O 1
ATOM 1408 N N . SER A 1 182 ? 7.709 -8.669 7.875 1.00 85.56 182 SER A N 1
ATOM 1409 C CA . SER A 1 182 ? 6.507 -8.408 7.060 1.00 85.56 182 SER A CA 1
ATOM 1410 C C . SER A 1 182 ? 6.478 -9.111 5.693 1.00 85.56 182 SER A C 1
ATOM 1412 O O . SER A 1 182 ? 5.438 -9.139 5.026 1.00 85.56 182 SER A O 1
ATOM 1414 N N . GLU A 1 183 ? 7.590 -9.707 5.257 1.00 82.31 183 GLU A N 1
ATOM 1415 C CA . GLU A 1 183 ? 7.791 -10.158 3.873 1.00 82.31 183 GLU A CA 1
ATOM 1416 C C . GLU A 1 183 ? 6.822 -11.267 3.472 1.00 82.31 183 GLU A C 1
ATOM 1418 O O . GLU A 1 183 ? 6.392 -11.338 2.320 1.00 82.31 183 GLU A O 1
ATOM 1423 N N . GLY A 1 184 ? 6.447 -12.122 4.425 1.00 82.38 184 GLY A N 1
ATOM 1424 C CA . GLY A 1 184 ? 5.491 -13.200 4.202 1.00 82.38 184 GLY A CA 1
ATOM 1425 C C . GLY A 1 184 ? 4.117 -12.665 3.800 1.00 82.38 184 GLY A C 1
ATOM 1426 O O . GLY A 1 184 ? 3.551 -13.093 2.791 1.00 82.38 184 GLY A O 1
ATOM 1427 N N . LEU A 1 185 ? 3.605 -11.677 4.544 1.00 86.62 185 LEU A N 1
ATOM 1428 C CA . LEU A 1 185 ? 2.337 -11.014 4.234 1.00 86.62 185 LEU A CA 1
ATOM 1429 C C . LEU A 1 185 ? 2.431 -10.209 2.935 1.00 86.62 185 LEU A C 1
ATOM 1431 O O . LEU A 1 185 ? 1.531 -10.295 2.101 1.00 86.62 185 LEU A O 1
ATOM 1435 N N . VAL A 1 186 ? 3.520 -9.466 2.736 1.00 85.50 186 VAL A N 1
ATOM 1436 C CA . VAL A 1 186 ? 3.758 -8.695 1.507 1.00 85.50 186 VAL A CA 1
ATOM 1437 C C . VAL A 1 186 ? 3.740 -9.606 0.280 1.00 85.50 186 VAL A C 1
ATOM 1439 O O . VAL A 1 186 ? 3.063 -9.310 -0.706 1.00 85.50 186 VAL A O 1
ATOM 1442 N N . ARG A 1 187 ? 4.436 -10.749 0.346 1.00 81.06 187 ARG A N 1
ATOM 1443 C CA . ARG A 1 187 ? 4.453 -11.752 -0.722 1.00 81.06 187 ARG A CA 1
ATOM 1444 C C . ARG A 1 187 ? 3.061 -12.328 -0.947 1.00 81.06 187 ARG A C 1
ATOM 1446 O O . ARG A 1 187 ? 2.652 -12.420 -2.102 1.00 81.06 187 ARG A O 1
ATOM 1453 N N . ALA A 1 188 ? 2.329 -12.669 0.113 1.00 81.81 188 ALA A N 1
ATOM 1454 C CA . ALA A 1 188 ? 0.959 -13.162 -0.002 1.00 81.81 188 ALA A CA 1
ATOM 1455 C C . ALA A 1 188 ? 0.058 -12.147 -0.718 1.00 81.81 188 ALA A C 1
ATOM 1457 O O . ALA A 1 188 ? -0.592 -12.496 -1.695 1.00 81.81 188 ALA A O 1
ATOM 1458 N N . LEU A 1 189 ? 0.078 -10.875 -0.304 1.00 83.06 189 LEU A N 1
ATOM 1459 C CA . LEU A 1 189 ? -0.732 -9.803 -0.893 1.00 83.06 189 LEU A CA 1
ATOM 1460 C C . LEU A 1 189 ? -0.351 -9.494 -2.348 1.00 83.06 189 LEU A C 1
ATOM 1462 O O . LEU A 1 189 ? -1.234 -9.240 -3.167 1.00 83.06 189 LEU A O 1
ATOM 1466 N N . ASN A 1 190 ? 0.939 -9.559 -2.687 1.00 79.31 190 ASN A N 1
ATOM 1467 C CA . ASN A 1 190 ? 1.416 -9.357 -4.058 1.00 79.31 190 ASN A CA 1
ATOM 1468 C C . ASN A 1 190 ? 0.983 -10.488 -5.008 1.00 79.31 190 ASN A C 1
ATOM 1470 O O . ASN A 1 190 ? 0.764 -10.227 -6.190 1.00 79.31 190 ASN A O 1
ATOM 1474 N N . HIS A 1 191 ? 0.825 -11.718 -4.503 1.00 75.62 191 HIS A N 1
ATOM 1475 C CA . HIS A 1 191 ? 0.373 -12.879 -5.285 1.00 75.62 191 HIS A CA 1
ATOM 1476 C C . HIS A 1 191 ? -1.135 -13.147 -5.179 1.00 75.62 191 HIS A C 1
ATOM 1478 O O . HIS A 1 191 ? -1.673 -13.905 -5.982 1.00 75.62 191 HIS A O 1
ATOM 1484 N N . ALA A 1 192 ? -1.821 -12.525 -4.218 1.00 68.25 192 ALA A N 1
ATOM 1485 C CA . ALA A 1 192 ? -3.227 -12.770 -3.913 1.00 68.25 192 ALA A CA 1
ATOM 1486 C C . ALA A 1 192 ? -4.150 -12.554 -5.112 1.00 68.25 192 ALA A C 1
ATOM 1488 O O . ALA A 1 192 ? -5.122 -13.279 -5.296 1.00 68.25 192 ALA A O 1
ATOM 1489 N N . ASN A 1 193 ? -3.857 -11.540 -5.927 1.00 64.12 193 ASN A N 1
ATOM 1490 C CA . ASN A 1 193 ? -4.688 -11.182 -7.061 1.00 64.12 193 ASN A CA 1
ATOM 1491 C C . ASN A 1 193 ? -3.819 -10.868 -8.290 1.00 64.12 193 ASN A C 1
ATOM 1493 O O . ASN A 1 193 ? -3.329 -9.743 -8.428 1.00 64.12 193 ASN A O 1
ATOM 1497 N N . PRO A 1 194 ? -3.656 -11.835 -9.214 1.00 57.81 194 PRO A N 1
ATOM 1498 C CA . PRO A 1 194 ? -2.890 -11.643 -10.447 1.00 57.81 194 PRO A CA 1
ATOM 1499 C C . PRO A 1 194 ? -3.451 -10.535 -11.352 1.00 57.81 194 PRO A C 1
ATOM 1501 O O . PRO A 1 194 ? -2.723 -9.977 -12.170 1.00 57.81 194 PRO A O 1
ATOM 1504 N N . LEU A 1 195 ? -4.746 -10.216 -11.220 1.00 51.75 195 LEU A N 1
ATOM 1505 C CA . LEU A 1 195 ? -5.477 -9.300 -12.102 1.00 51.75 195 LEU A CA 1
ATOM 1506 C C . LEU A 1 195 ? -5.546 -7.865 -11.564 1.00 51.75 195 LEU A C 1
ATOM 1508 O O . LEU A 1 195 ? -5.658 -6.920 -12.344 1.00 51.75 195 LEU A O 1
ATOM 1512 N N . MET A 1 196 ? -5.492 -7.681 -10.244 1.00 60.31 196 MET A N 1
ATOM 1513 C CA . MET A 1 196 ? -5.543 -6.364 -9.614 1.00 60.31 196 MET A CA 1
ATOM 1514 C C . MET A 1 196 ? -4.640 -6.335 -8.393 1.00 60.31 196 MET A C 1
ATOM 1516 O O . MET A 1 196 ? -4.933 -6.931 -7.361 1.00 60.31 196 MET A O 1
ATOM 1520 N N . LYS A 1 197 ? -3.527 -5.620 -8.517 1.00 71.88 197 LYS A N 1
ATOM 1521 C CA . LYS A 1 197 ? -2.527 -5.579 -7.460 1.00 71.88 197 LYS A CA 1
ATOM 1522 C C . LYS A 1 197 ? -2.994 -4.690 -6.307 1.00 71.88 197 LYS A C 1
ATOM 1524 O O . LYS A 1 197 ? -3.464 -3.570 -6.517 1.00 71.88 197 LYS A O 1
ATOM 1529 N N . VAL A 1 198 ? -2.873 -5.224 -5.098 1.00 79.75 198 VAL A N 1
ATOM 1530 C CA . VAL A 1 198 ? -3.355 -4.610 -3.860 1.00 79.75 198 VAL A CA 1
ATOM 1531 C C . VAL A 1 198 ? -2.412 -3.484 -3.446 1.00 79.75 198 VAL A C 1
ATOM 1533 O O . VAL A 1 198 ? -1.207 -3.698 -3.340 1.00 79.75 198 VAL A O 1
ATOM 1536 N N . LYS A 1 199 ? -2.941 -2.285 -3.174 1.00 86.44 199 LYS A N 1
ATOM 1537 C CA . LYS A 1 199 ? -2.117 -1.188 -2.639 1.00 86.44 199 LYS A CA 1
ATOM 1538 C C . LYS A 1 199 ? -1.843 -1.414 -1.160 1.00 86.44 199 LYS A C 1
ATOM 1540 O O . LYS A 1 199 ? -2.773 -1.575 -0.381 1.00 86.44 199 LYS A O 1
ATOM 1545 N N . GLN A 1 200 ? -0.584 -1.367 -0.764 1.00 88.56 200 GLN A N 1
ATOM 1546 C CA . GLN A 1 200 ? -0.148 -1.638 0.602 1.00 88.56 200 GLN A CA 1
ATOM 1547 C C . GLN A 1 200 ? 0.428 -0.381 1.254 1.00 88.56 200 GLN A C 1
ATOM 1549 O O . GLN A 1 200 ? 1.220 0.333 0.635 1.00 88.56 200 GLN A O 1
ATOM 1554 N N . LEU A 1 201 ? 0.004 -0.118 2.489 1.00 91.44 201 LEU A N 1
ATOM 1555 C CA . LEU A 1 201 ? 0.570 0.879 3.393 1.00 91.44 201 LEU A CA 1
ATOM 1556 C C . LEU A 1 201 ? 0.829 0.185 4.733 1.00 91.44 201 LEU A C 1
ATOM 1558 O O . LEU A 1 201 ? -0.089 -0.030 5.521 1.00 91.44 201 LEU A O 1
ATOM 1562 N N . GLY A 1 202 ? 2.071 -0.221 4.953 1.00 92.31 202 GLY A N 1
ATOM 1563 C CA . GLY A 1 202 ? 2.513 -0.901 6.164 1.00 92.31 202 GLY A CA 1
ATOM 1564 C C . GLY A 1 202 ? 3.366 0.015 7.034 1.00 92.31 202 GLY A C 1
ATOM 1565 O O . GLY A 1 202 ? 4.071 0.877 6.518 1.00 92.31 202 GLY A O 1
ATOM 1566 N N . LEU A 1 203 ? 3.339 -0.174 8.345 1.00 93.81 203 LEU A N 1
ATOM 1567 C CA . LEU A 1 203 ? 4.340 0.371 9.261 1.00 93.81 203 LEU A CA 1
ATOM 1568 C C . LEU A 1 203 ? 4.935 -0.791 10.047 1.00 93.81 203 LEU A C 1
ATOM 1570 O O . LEU A 1 203 ? 4.194 -1.653 10.521 1.00 93.81 203 LEU A O 1
ATOM 1574 N N . VAL A 1 204 ? 6.250 -0.794 10.220 1.00 92.50 204 VAL A N 1
ATOM 1575 C CA . VAL A 1 204 ? 6.883 -1.713 11.164 1.00 92.50 204 VAL A CA 1
ATOM 1576 C C . VAL A 1 204 ? 6.728 -1.117 12.558 1.00 92.50 204 VAL A C 1
ATOM 1578 O O . VAL A 1 204 ? 7.063 0.046 12.763 1.00 92.50 204 VAL A O 1
ATOM 1581 N N . ALA A 1 205 ? 6.152 -1.856 13.501 1.00 91.25 205 ALA A N 1
ATOM 1582 C CA . ALA A 1 205 ? 5.975 -1.379 14.867 1.00 91.25 205 ALA A CA 1
ATOM 1583 C C . ALA A 1 205 ? 7.334 -1.125 15.533 1.00 91.25 205 ALA A C 1
ATOM 1585 O O . ALA A 1 205 ? 8.324 -1.772 15.203 1.00 91.25 205 ALA A O 1
ATOM 1586 N N . SER A 1 206 ? 7.379 -0.192 16.482 1.00 87.81 206 SER A N 1
ATOM 1587 C CA . SER A 1 206 ? 8.616 0.108 17.207 1.00 87.81 206 SER A CA 1
ATOM 1588 C C . SER A 1 206 ? 8.984 -0.991 18.194 1.00 87.81 206 SER A C 1
ATOM 1590 O O . SER A 1 206 ? 8.119 -1.726 18.686 1.00 87.81 206 SER A O 1
ATOM 1592 N N . HIS A 1 207 ? 10.273 -1.068 18.523 1.00 85.75 207 HIS A N 1
ATOM 1593 C CA . HIS A 1 207 ? 10.752 -2.011 19.512 1.00 85.75 207 HIS A CA 1
ATOM 1594 C C . HIS A 1 207 ? 10.288 -1.628 20.918 1.00 85.75 207 HIS A C 1
ATOM 1596 O O . HIS A 1 207 ? 10.468 -0.501 21.378 1.00 85.75 207 HIS A O 1
ATOM 1602 N N . THR A 1 208 ? 9.725 -2.592 21.643 1.00 83.94 208 THR A N 1
ATOM 1603 C CA . THR A 1 208 ? 9.131 -2.353 22.970 1.00 83.94 208 THR A CA 1
ATOM 1604 C C . THR A 1 208 ? 9.650 -3.248 24.106 1.00 83.94 208 THR A C 1
ATOM 1606 O O . THR A 1 208 ? 8.917 -3.431 25.083 1.00 83.94 208 THR A O 1
ATOM 1609 N N . PRO A 1 209 ? 10.889 -3.792 24.086 1.00 80.81 209 PRO A N 1
ATOM 1610 C CA . PRO A 1 209 ? 11.323 -4.734 25.121 1.00 80.81 209 PRO A CA 1
ATOM 1611 C C . PRO A 1 209 ? 11.349 -4.102 26.518 1.00 80.81 209 PRO A C 1
ATOM 1613 O O . PRO A 1 209 ? 11.108 -4.787 27.505 1.00 80.81 209 PRO A O 1
ATOM 1616 N N . PHE A 1 210 ? 11.589 -2.792 26.606 1.00 77.81 210 PHE A N 1
ATOM 1617 C CA . PHE A 1 210 ? 11.620 -2.053 27.871 1.00 77.81 210 PHE A CA 1
ATOM 1618 C C . PHE A 1 210 ? 10.263 -1.468 28.281 1.00 77.81 210 PHE A C 1
ATOM 1620 O O . PHE A 1 210 ? 10.116 -1.046 29.422 1.00 77.81 210 PHE A O 1
ATOM 1627 N N . VAL A 1 211 ? 9.286 -1.435 27.368 1.00 77.56 211 VAL A N 1
ATOM 1628 C CA . VAL A 1 211 ? 7.949 -0.876 27.628 1.00 77.56 211 VAL A CA 1
ATOM 1629 C C . VAL A 1 211 ? 6.984 -1.984 28.038 1.00 77.56 211 VAL A C 1
ATOM 1631 O O . VAL A 1 211 ? 6.310 -1.873 29.054 1.00 77.56 211 VAL A O 1
ATOM 1634 N N . THR A 1 212 ? 6.942 -3.070 27.266 1.00 79.94 212 THR A N 1
ATOM 1635 C CA . THR A 1 212 ? 5.972 -4.165 27.435 1.00 79.94 212 THR A CA 1
ATOM 1636 C C . THR A 1 212 ? 6.628 -5.527 27.663 1.00 79.94 212 THR A C 1
ATOM 1638 O O . THR A 1 212 ? 5.933 -6.526 27.829 1.00 79.94 212 THR A O 1
ATOM 1641 N N . GLY A 1 213 ? 7.964 -5.612 27.643 1.00 79.38 213 GLY A N 1
ATOM 1642 C CA . GLY A 1 213 ? 8.685 -6.885 27.753 1.00 79.38 213 GLY A CA 1
ATOM 1643 C C . GLY A 1 213 ? 8.704 -7.714 26.464 1.00 79.38 213 GLY A C 1
ATOM 1644 O O . GLY A 1 213 ? 9.316 -8.782 26.439 1.00 79.38 213 GLY A O 1
ATOM 1645 N N . THR A 1 214 ? 8.067 -7.245 25.385 1.00 83.44 214 THR A N 1
ATOM 1646 C CA . THR A 1 214 ? 8.017 -7.930 24.084 1.00 83.44 214 THR A CA 1
ATOM 1647 C C . THR A 1 214 ? 8.804 -7.167 23.018 1.00 83.44 214 THR A C 1
ATOM 1649 O O . THR A 1 214 ? 8.877 -5.939 23.076 1.00 83.44 214 THR A O 1
ATOM 1652 N N . PRO A 1 215 ? 9.392 -7.862 22.020 1.00 84.00 215 PRO A N 1
ATOM 1653 C CA . PRO A 1 215 ? 10.199 -7.213 20.985 1.00 84.00 215 PRO A CA 1
ATOM 1654 C C . PRO A 1 215 ? 9.399 -6.174 20.200 1.00 84.00 215 PRO A C 1
ATOM 1656 O O . PRO A 1 215 ? 9.907 -5.082 19.988 1.00 84.00 215 PRO A O 1
ATOM 1659 N N . PHE A 1 216 ? 8.150 -6.492 19.859 1.00 88.62 216 PHE A N 1
ATOM 1660 C CA . PHE A 1 216 ? 7.173 -5.594 19.246 1.00 88.62 216 PHE A CA 1
ATOM 1661 C C . PHE A 1 216 ? 5.856 -5.670 20.021 1.00 88.62 216 PHE A C 1
ATOM 1663 O O . PHE A 1 216 ? 5.608 -6.652 20.731 1.00 88.62 216 PHE A O 1
ATOM 1670 N N . THR A 1 217 ? 5.010 -4.650 19.880 1.00 90.69 217 THR A N 1
ATOM 1671 C CA . THR A 1 217 ? 3.678 -4.608 20.496 1.00 90.69 217 THR A CA 1
ATOM 1672 C C . THR A 1 217 ? 2.633 -4.213 19.460 1.00 90.69 217 THR A C 1
ATOM 1674 O O . THR A 1 217 ? 2.544 -3.054 19.047 1.00 90.69 217 THR A O 1
ATOM 1677 N N . LEU A 1 218 ? 1.835 -5.198 19.057 1.00 93.31 218 LEU A N 1
ATOM 1678 C CA . LEU A 1 218 ? 0.673 -5.064 18.184 1.00 93.31 218 LEU A CA 1
ATOM 1679 C C . LEU A 1 218 ? -0.596 -5.335 18.995 1.00 93.31 218 LEU A C 1
ATOM 1681 O O . LEU A 1 218 ? -0.599 -6.208 19.859 1.00 93.31 218 LEU A O 1
ATOM 1685 N N . PHE A 1 219 ? -1.679 -4.632 18.687 1.00 93.44 219 PHE A N 1
ATOM 1686 C CA . PHE A 1 219 ? -2.974 -4.784 19.341 1.00 93.44 219 PHE A CA 1
ATOM 1687 C C . PHE A 1 219 ? -4.034 -5.220 18.336 1.00 93.44 219 PHE A C 1
ATOM 1689 O O . PHE A 1 219 ? -4.182 -4.606 17.276 1.00 93.44 219 PHE A O 1
ATOM 1696 N N . TYR A 1 220 ? -4.799 -6.249 18.691 1.00 93.12 220 TYR A N 1
ATOM 1697 C CA . TYR A 1 220 ? -5.982 -6.669 17.944 1.00 93.12 220 TYR A CA 1
ATOM 1698 C C . TYR A 1 220 ? -7.103 -7.015 18.925 1.00 93.12 220 TYR A C 1
ATOM 1700 O O . TYR A 1 220 ? -6.965 -7.925 19.734 1.00 93.12 220 TYR A O 1
ATOM 1708 N N . ASN A 1 221 ? -8.195 -6.252 18.885 1.00 90.31 221 ASN A N 1
ATOM 1709 C CA . ASN A 1 221 ? -9.355 -6.364 19.774 1.00 90.31 221 ASN A CA 1
ATOM 1710 C C . ASN A 1 221 ? -9.003 -6.326 21.272 1.00 90.31 221 ASN A C 1
ATOM 1712 O O . ASN A 1 221 ? -9.616 -7.010 22.087 1.00 90.31 221 ASN A O 1
ATOM 1716 N N . GLY A 1 222 ? -8.014 -5.503 21.631 1.00 83.62 222 GLY A N 1
ATOM 1717 C CA . GLY A 1 222 ? -7.523 -5.344 23.002 1.00 83.62 222 GLY A CA 1
ATOM 1718 C C . GLY A 1 222 ? -6.482 -6.379 23.437 1.00 83.62 222 GLY A C 1
ATOM 1719 O O . GLY A 1 222 ? -5.836 -6.175 24.460 1.00 83.62 222 GLY A O 1
ATOM 1720 N N . GLU A 1 223 ? -6.258 -7.442 22.661 1.00 89.25 223 GLU A N 1
ATOM 1721 C CA . GLU A 1 223 ? -5.200 -8.419 22.926 1.00 89.25 223 GLU A CA 1
ATOM 1722 C C . GLU A 1 223 ? -3.853 -7.957 22.355 1.00 89.25 223 GLU A C 1
ATOM 1724 O O . GLU A 1 223 ? -3.788 -7.371 21.270 1.00 89.25 223 GLU A O 1
ATOM 1729 N N . GLN A 1 224 ? -2.772 -8.248 23.083 1.00 91.12 224 GLN A N 1
ATOM 1730 C CA . GLN A 1 224 ? -1.404 -7.905 22.702 1.00 91.12 224 GLN A CA 1
ATOM 1731 C C . GLN A 1 224 ? -0.708 -9.064 21.979 1.00 91.12 224 GLN A C 1
ATOM 1733 O O . GLN A 1 224 ? -0.711 -10.205 22.440 1.00 91.12 224 GLN A O 1
ATOM 1738 N N . PHE A 1 225 ? -0.017 -8.746 20.884 1.00 90.56 225 PHE A N 1
ATOM 1739 C CA . PHE A 1 225 ? 0.775 -9.682 20.093 1.00 90.56 225 PHE A CA 1
ATOM 1740 C C . PHE A 1 225 ? 2.190 -9.152 19.859 1.00 90.56 225 PHE A C 1
ATOM 1742 O O . PHE A 1 225 ? 2.395 -7.962 19.627 1.00 90.56 225 PHE A O 1
ATOM 1749 N N . SER A 1 226 ? 3.168 -10.059 19.884 1.00 88.38 226 SER A N 1
ATOM 1750 C CA . SER A 1 226 ? 4.591 -9.748 19.691 1.00 88.38 226 SER A CA 1
ATOM 1751 C C . SER A 1 226 ? 5.135 -10.089 18.303 1.00 88.38 226 SER A C 1
ATOM 1753 O O . SER A 1 226 ? 6.303 -9.822 18.033 1.00 88.38 226 SER A O 1
ATOM 1755 N N . SER A 1 227 ? 4.318 -10.714 17.452 1.00 89.06 227 SER A N 1
ATOM 1756 C CA . SER A 1 227 ? 4.691 -11.150 16.102 1.00 89.06 227 SER A CA 1
ATOM 1757 C C . SER A 1 227 ? 3.490 -11.195 15.158 1.00 89.06 227 SER A C 1
ATOM 1759 O O . SER A 1 227 ? 2.331 -11.296 15.594 1.00 89.06 227 SER A O 1
ATOM 1761 N N . GLY A 1 228 ? 3.791 -11.164 13.862 1.00 90.06 228 GLY A N 1
ATOM 1762 C CA . GLY A 1 228 ? 2.838 -11.124 12.763 1.00 90.06 228 GLY A CA 1
ATOM 1763 C C . GLY A 1 228 ? 2.479 -9.698 12.354 1.00 90.06 228 GLY A C 1
ATOM 1764 O O . GLY A 1 228 ? 3.246 -8.756 12.536 1.00 90.06 228 GLY A O 1
ATOM 1765 N N . ALA A 1 229 ? 1.284 -9.540 11.792 1.00 92.88 229 ALA A N 1
ATOM 1766 C CA . ALA A 1 229 ? 0.759 -8.242 11.394 1.00 92.88 229 ALA A CA 1
ATOM 1767 C C . ALA A 1 229 ? -0.725 -8.106 11.735 1.00 92.88 229 ALA A C 1
ATOM 1769 O O . ALA A 1 229 ? -1.482 -9.076 11.699 1.00 92.88 229 ALA A O 1
ATOM 1770 N N . VAL A 1 230 ? -1.154 -6.889 12.038 1.00 94.38 230 VAL A N 1
ATOM 1771 C CA . VAL A 1 230 ? -2.549 -6.523 12.305 1.00 94.38 230 VAL A CA 1
ATOM 1772 C C . VAL A 1 230 ? -2.914 -5.357 11.404 1.00 94.38 230 VAL A C 1
ATOM 1774 O O . VAL A 1 230 ? -2.096 -4.472 11.168 1.00 94.38 230 VAL A O 1
ATOM 1777 N N . GLY A 1 231 ? -4.118 -5.338 10.852 1.00 93.38 231 GLY A N 1
ATOM 1778 C CA . GLY A 1 231 ? -4.449 -4.308 9.881 1.00 93.38 231 GLY A CA 1
ATOM 1779 C C . GLY A 1 231 ? -5.898 -4.296 9.460 1.00 93.38 231 GLY A C 1
ATOM 1780 O O . GLY A 1 231 ? -6.727 -5.072 9.932 1.00 93.38 231 GLY A O 1
ATOM 1781 N N . VAL A 1 232 ? -6.191 -3.394 8.534 1.00 91.69 232 VAL A N 1
ATOM 1782 C CA . VAL A 1 232 ? -7.498 -3.235 7.919 1.00 91.69 232 VAL A CA 1
ATOM 1783 C C . VAL A 1 232 ? -7.373 -3.304 6.402 1.00 91.69 232 VAL A C 1
ATOM 1785 O O . VAL A 1 232 ? -6.566 -2.613 5.776 1.00 91.69 232 VAL A O 1
ATOM 1788 N N . ALA A 1 233 ? -8.181 -4.169 5.804 1.00 89.38 233 ALA A N 1
ATOM 1789 C CA . ALA A 1 233 ? -8.385 -4.227 4.371 1.00 89.38 233 ALA A CA 1
ATOM 1790 C C . ALA A 1 233 ? -9.516 -3.283 3.974 1.00 89.38 233 ALA A C 1
ATOM 1792 O O . ALA A 1 233 ? -10.597 -3.299 4.556 1.00 89.38 233 ALA A O 1
ATOM 1793 N N . LEU A 1 234 ? -9.259 -2.464 2.966 1.00 85.38 234 LEU A N 1
ATOM 1794 C CA . LEU A 1 234 ? -10.194 -1.507 2.401 1.00 85.38 234 LEU A CA 1
ATOM 1795 C C . LEU A 1 234 ? -10.671 -2.015 1.047 1.00 85.38 234 LEU A C 1
ATOM 1797 O O . LEU A 1 234 ? -9.887 -2.518 0.228 1.00 85.38 234 LEU A O 1
ATOM 1801 N N . ASN A 1 235 ? -11.966 -1.845 0.805 1.00 76.75 235 ASN A N 1
ATOM 1802 C CA . ASN A 1 235 ? -12.563 -2.291 -0.437 1.00 76.75 235 ASN A CA 1
ATOM 1803 C C . ASN A 1 235 ? -12.109 -1.468 -1.664 1.00 76.75 235 ASN A C 1
ATOM 1805 O O . ASN A 1 235 ? -11.612 -0.343 -1.552 1.00 76.75 235 ASN A O 1
ATOM 1809 N N . ASN A 1 236 ? -12.323 -2.011 -2.863 1.00 64.56 236 ASN A N 1
ATOM 1810 C CA . ASN A 1 236 ? -11.888 -1.419 -4.133 1.00 64.56 236 ASN A CA 1
ATOM 1811 C C . ASN A 1 236 ? -12.495 -0.037 -4.432 1.00 64.56 236 ASN A C 1
ATOM 1813 O O . ASN A 1 236 ? -11.910 0.755 -5.170 1.00 64.56 236 ASN A O 1
ATOM 1817 N N . THR A 1 237 ? -13.639 0.288 -3.828 1.00 55.94 237 THR A N 1
ATOM 1818 C CA . THR A 1 237 ? -14.318 1.587 -3.998 1.00 55.94 237 THR A CA 1
ATOM 1819 C C . THR A 1 237 ? -13.780 2.686 -3.077 1.00 55.94 237 THR A C 1
ATOM 1821 O O . THR A 1 237 ? -14.005 3.881 -3.301 1.00 55.94 237 THR A O 1
ATOM 1824 N N . ARG A 1 238 ? -13.050 2.307 -2.022 1.00 61.97 238 ARG A N 1
ATOM 1825 C CA . ARG A 1 238 ? -12.540 3.223 -0.999 1.00 61.97 238 ARG A CA 1
ATOM 1826 C C . ARG A 1 238 ? -11.080 2.934 -0.651 1.00 61.97 238 ARG A C 1
ATOM 1828 O O . ARG A 1 238 ? -10.699 2.907 0.512 1.00 61.97 238 ARG A O 1
ATOM 1835 N N . GLY A 1 239 ? -10.249 2.753 -1.673 1.00 68.94 239 GLY A N 1
ATOM 1836 C CA . GLY A 1 239 ? -8.806 2.644 -1.477 1.00 68.94 239 GLY A CA 1
ATOM 1837 C C . GLY A 1 239 ? -8.130 3.975 -1.120 1.00 68.94 239 GLY A C 1
ATOM 1838 O O . GLY A 1 239 ? -8.759 5.038 -1.076 1.00 68.94 239 GLY A O 1
ATOM 1839 N N . PHE A 1 240 ? -6.814 3.930 -0.940 1.00 77.50 240 PHE A N 1
ATOM 1840 C CA . PHE A 1 240 ? -5.977 5.122 -0.817 1.00 77.50 240 PHE A CA 1
ATOM 1841 C C . PHE A 1 240 ? -5.109 5.362 -2.056 1.00 77.50 240 PHE A C 1
ATOM 1843 O O . PHE A 1 240 ? -4.910 4.480 -2.900 1.00 77.50 240 PHE A O 1
ATOM 1850 N N . ASN A 1 241 ? -4.585 6.580 -2.164 1.00 77.31 241 ASN A N 1
ATOM 1851 C CA . ASN A 1 241 ? -3.536 6.934 -3.106 1.00 77.31 241 ASN A CA 1
ATOM 1852 C C . ASN A 1 241 ? -2.350 7.528 -2.351 1.00 77.31 241 ASN A C 1
ATOM 1854 O O . ASN A 1 241 ? -2.504 8.451 -1.548 1.00 77.31 241 ASN A O 1
ATOM 1858 N N . VAL A 1 242 ? -1.163 7.004 -2.644 1.00 79.38 242 VAL A N 1
ATOM 1859 C CA . VAL A 1 242 ? 0.098 7.583 -2.184 1.00 79.38 242 VAL A CA 1
ATOM 1860 C C . VAL A 1 242 ? 0.341 8.834 -3.019 1.00 79.38 242 VAL A C 1
ATOM 1862 O O . VAL A 1 242 ? 0.501 8.749 -4.235 1.00 79.38 242 VAL A O 1
ATOM 1865 N N . LYS A 1 243 ? 0.289 10.004 -2.382 1.00 78.12 243 LYS A N 1
ATOM 1866 C CA . LYS A 1 243 ? 0.475 11.301 -3.043 1.00 78.12 243 LYS A CA 1
ATOM 1867 C C . LYS A 1 243 ? 1.953 11.559 -3.311 1.00 78.12 243 LYS A C 1
ATOM 1869 O O . LYS A 1 243 ? 2.324 11.988 -4.400 1.00 78.12 243 LYS A O 1
ATOM 1874 N N . SER A 1 244 ? 2.777 11.319 -2.300 1.00 81.00 244 SER A N 1
ATOM 1875 C CA . SER A 1 244 ? 4.225 11.445 -2.377 1.00 81.00 244 SER A CA 1
ATOM 1876 C C . SER A 1 244 ? 4.885 10.600 -1.298 1.00 81.00 244 SER A C 1
ATOM 1878 O O . SER A 1 244 ? 4.324 10.383 -0.225 1.00 81.00 244 SER A O 1
ATOM 1880 N N . VAL A 1 245 ? 6.088 10.135 -1.615 1.00 85.81 245 VAL A N 1
ATOM 1881 C CA . VAL A 1 245 ? 7.086 9.745 -0.625 1.00 85.81 245 VAL A CA 1
ATOM 1882 C C . VAL A 1 245 ? 8.165 10.808 -0.722 1.00 85.81 245 VAL A C 1
ATOM 1884 O O . VAL A 1 245 ? 8.726 11.020 -1.800 1.00 85.81 245 VAL A O 1
ATOM 1887 N N . ASP A 1 246 ? 8.360 11.546 0.359 1.00 85.94 246 ASP A N 1
ATOM 1888 C CA . ASP A 1 246 ? 9.295 12.657 0.411 1.00 85.94 246 ASP A CA 1
ATOM 1889 C C . ASP A 1 246 ? 10.497 12.264 1.280 1.00 85.94 246 ASP A C 1
ATOM 1891 O O . ASP A 1 246 ? 10.356 11.665 2.348 1.00 85.94 246 ASP A O 1
ATOM 1895 N N . TYR A 1 247 ? 11.690 12.580 0.778 1.00 87.25 247 TYR A N 1
ATOM 1896 C CA . TYR A 1 247 ? 12.979 12.262 1.391 1.00 87.25 247 TYR A CA 1
ATOM 1897 C C . TYR A 1 247 ? 13.673 13.573 1.779 1.00 87.25 247 TYR A C 1
ATOM 1899 O O . TYR A 1 247 ? 14.512 14.067 1.019 1.00 87.25 247 TYR A O 1
ATOM 1907 N N . PRO A 1 2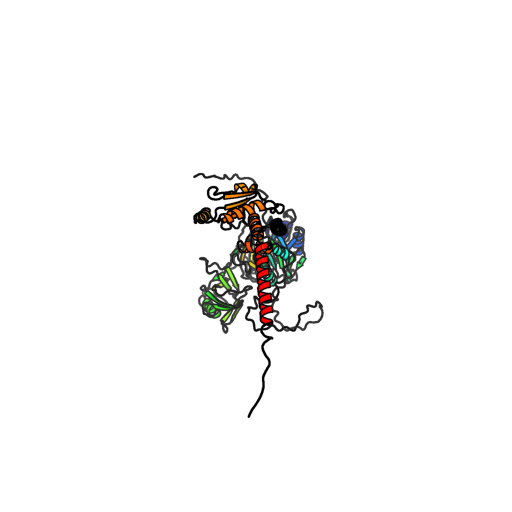48 ? 13.279 14.209 2.897 1.00 79.50 248 PRO A N 1
ATOM 1908 C CA . PRO A 1 248 ? 13.944 15.424 3.342 1.00 79.50 248 PRO A CA 1
ATOM 1909 C C . PRO A 1 248 ? 15.416 15.125 3.651 1.00 79.50 248 PRO A C 1
ATOM 1911 O O . PRO A 1 248 ? 15.764 14.012 4.035 1.00 79.50 248 PRO A O 1
ATOM 1914 N N . ASN A 1 249 ? 16.279 16.125 3.471 1.00 78.38 249 ASN A N 1
ATOM 1915 C CA . ASN A 1 249 ? 17.715 16.069 3.789 1.00 78.38 249 ASN A CA 1
ATOM 1916 C C . ASN A 1 249 ? 18.553 15.065 2.981 1.00 78.38 249 ASN A C 1
ATOM 1918 O O . ASN A 1 249 ? 19.742 14.900 3.254 1.00 78.38 249 ASN A O 1
ATOM 1922 N N . LEU A 1 250 ? 17.971 14.424 1.967 1.00 86.06 250 LEU A N 1
ATOM 1923 C CA . LEU A 1 250 ? 18.681 13.508 1.088 1.00 86.06 250 LEU A CA 1
ATOM 1924 C C . LEU A 1 250 ? 19.312 14.284 -0.083 1.00 86.06 250 LEU A C 1
ATOM 1926 O O . LEU A 1 250 ? 18.600 14.825 -0.930 1.00 86.06 250 LEU A O 1
ATOM 1930 N N . ILE A 1 251 ? 20.646 14.343 -0.136 1.00 87.62 251 ILE A N 1
ATOM 1931 C CA . ILE A 1 251 ? 21.389 15.118 -1.145 1.00 87.62 251 ILE A CA 1
ATOM 1932 C C . ILE A 1 251 ? 22.085 14.181 -2.139 1.00 87.62 251 ILE A C 1
ATOM 1934 O O . ILE A 1 251 ? 22.809 13.282 -1.702 1.00 87.62 251 ILE A O 1
ATOM 1938 N N . PRO A 1 252 ? 21.897 14.371 -3.463 1.00 90.00 252 PRO A N 1
ATOM 1939 C CA . PRO A 1 252 ? 22.632 13.617 -4.469 1.00 90.00 252 PRO A CA 1
ATOM 1940 C C . PRO A 1 252 ? 24.088 14.078 -4.545 1.00 90.00 252 PRO A C 1
ATOM 1942 O O . PRO A 1 252 ? 24.359 15.277 -4.520 1.00 90.00 252 PRO A O 1
ATOM 1945 N N . PHE A 1 253 ? 25.022 13.142 -4.708 1.00 90.69 253 PHE A N 1
ATOM 1946 C CA . PHE A 1 253 ? 26.451 13.461 -4.860 1.00 90.69 253 PHE A CA 1
ATOM 1947 C C . PHE A 1 253 ? 27.136 12.735 -6.028 1.00 90.69 253 PHE A C 1
ATOM 1949 O O . PHE A 1 253 ? 28.355 12.797 -6.184 1.00 90.69 253 PHE A O 1
ATOM 1956 N N . SER A 1 254 ? 26.364 12.058 -6.876 1.00 90.06 254 SER A N 1
ATOM 1957 C CA . SER A 1 254 ? 26.842 11.482 -8.135 1.00 90.06 254 SER A CA 1
ATOM 1958 C C . SER A 1 254 ? 25.985 11.949 -9.300 1.00 90.06 254 SER A C 1
ATOM 1960 O O . SER A 1 254 ? 24.863 12.400 -9.097 1.00 90.06 254 SER A O 1
ATOM 1962 N N . GLU A 1 255 ? 26.462 11.758 -10.525 1.00 87.88 255 GLU A N 1
ATOM 1963 C CA . GLU A 1 255 ? 25.595 11.828 -11.704 1.00 87.88 255 GLU A CA 1
ATOM 1964 C C . GLU A 1 255 ? 24.635 10.619 -11.753 1.00 87.88 255 GLU A C 1
ATOM 1966 O O . GLU A 1 255 ? 24.928 9.585 -11.132 1.00 87.88 255 GLU A O 1
ATOM 1971 N N . PRO A 1 256 ? 23.494 10.718 -12.462 1.00 89.06 256 PRO A N 1
ATOM 1972 C CA . PRO A 1 256 ? 22.616 9.579 -12.724 1.00 89.06 256 PRO A CA 1
ATOM 1973 C C . PRO A 1 256 ? 23.317 8.477 -13.536 1.00 89.06 256 PRO A C 1
ATOM 1975 O O . PRO A 1 256 ? 24.035 8.745 -14.500 1.00 89.06 256 PRO A O 1
ATOM 1978 N N . MET A 1 257 ? 23.097 7.219 -13.158 1.00 90.12 257 MET A N 1
ATOM 1979 C CA . MET A 1 257 ? 23.730 6.032 -13.741 1.00 90.12 257 MET A CA 1
ATOM 1980 C C . MET A 1 257 ? 22.692 4.959 -14.052 1.00 90.12 257 MET A C 1
ATOM 1982 O O . MET A 1 257 ? 21.715 4.814 -13.329 1.00 90.12 257 MET A O 1
ATOM 1986 N N . ASN A 1 258 ? 22.931 4.159 -15.084 1.00 89.50 258 ASN A N 1
ATOM 1987 C CA . ASN A 1 258 ? 22.063 3.048 -15.449 1.00 89.50 258 ASN A CA 1
ATOM 1988 C C . ASN A 1 258 ? 22.579 1.734 -14.863 1.00 89.50 258 ASN A C 1
ATOM 1990 O O . ASN A 1 258 ? 23.765 1.399 -14.979 1.00 89.50 258 ASN A O 1
ATOM 1994 N N . ILE A 1 259 ? 21.662 0.955 -14.293 1.00 88.88 259 ILE A N 1
ATOM 1995 C CA . ILE A 1 259 ? 21.929 -0.429 -13.911 1.00 88.88 259 ILE A CA 1
ATOM 1996 C C . ILE A 1 259 ? 22.027 -1.277 -15.175 1.00 88.88 259 ILE A C 1
ATOM 1998 O O . ILE A 1 259 ? 21.074 -1.367 -15.937 1.00 88.88 259 ILE A O 1
ATOM 2002 N N . GLN A 1 260 ? 23.156 -1.947 -15.391 1.00 88.00 260 GLN A N 1
ATOM 2003 C CA . GLN A 1 260 ? 23.306 -2.873 -16.521 1.00 88.00 260 GLN A CA 1
ATOM 2004 C C . GLN A 1 260 ? 23.191 -4.329 -16.093 1.00 88.00 260 GLN A C 1
ATOM 2006 O O . GLN A 1 260 ? 22.592 -5.140 -16.795 1.00 88.00 260 GLN A O 1
ATOM 2011 N N . ARG A 1 261 ? 23.754 -4.664 -14.927 1.00 86.56 261 ARG A N 1
ATOM 2012 C CA . ARG A 1 261 ? 23.687 -6.016 -14.375 1.00 86.56 261 ARG A CA 1
ATOM 2013 C C . ARG A 1 261 ? 23.403 -5.974 -12.884 1.00 86.56 261 ARG A C 1
ATOM 2015 O O . ARG A 1 261 ? 24.178 -5.401 -12.113 1.00 86.56 261 ARG A O 1
ATOM 2022 N N . VAL A 1 262 ? 22.322 -6.638 -12.501 1.00 87.19 262 VAL A N 1
ATOM 2023 C CA . VAL A 1 262 ? 21.848 -6.767 -11.126 1.00 87.19 262 VAL A CA 1
ATOM 2024 C C . VAL A 1 262 ? 21.349 -8.186 -10.900 1.00 87.19 262 VAL A C 1
ATOM 2026 O O . VAL A 1 262 ? 20.800 -8.793 -11.816 1.00 87.19 262 VAL A O 1
ATOM 2029 N N . ASP A 1 263 ? 21.579 -8.703 -9.700 1.00 82.62 263 ASP A N 1
ATOM 2030 C CA . ASP A 1 263 ? 21.125 -10.023 -9.275 1.00 82.62 263 ASP A CA 1
ATOM 2031 C C . ASP A 1 263 ? 20.534 -9.896 -7.863 1.00 82.62 263 ASP A C 1
ATOM 2033 O O . ASP A 1 263 ? 21.248 -9.717 -6.871 1.00 82.62 263 ASP A O 1
ATOM 2037 N N . GLY A 1 264 ? 19.202 -9.888 -7.767 1.00 78.19 264 GLY A N 1
ATOM 2038 C CA . GLY A 1 264 ? 18.493 -9.597 -6.519 1.00 78.19 264 GLY A CA 1
ATOM 2039 C C . GLY A 1 264 ? 18.818 -8.205 -5.966 1.00 78.19 264 GLY A C 1
ATOM 2040 O O . GLY A 1 264 ? 18.520 -7.186 -6.590 1.00 78.19 264 GLY A O 1
ATOM 2041 N N . ASN A 1 265 ? 19.446 -8.165 -4.787 1.00 81.50 265 ASN A N 1
ATOM 2042 C CA . ASN A 1 265 ? 19.885 -6.942 -4.110 1.00 81.50 265 ASN A CA 1
ATOM 2043 C C . ASN A 1 265 ? 21.365 -6.584 -4.365 1.00 81.50 265 ASN A C 1
ATOM 2045 O O . ASN A 1 265 ? 21.900 -5.682 -3.713 1.00 81.50 265 ASN A O 1
ATOM 2049 N N . LEU A 1 266 ? 22.039 -7.296 -5.275 1.00 86.50 266 LEU A N 1
ATOM 2050 C CA . LEU A 1 266 ? 23.444 -7.089 -5.621 1.00 86.50 266 LEU A CA 1
ATOM 2051 C C . LEU A 1 266 ? 23.573 -6.427 -6.992 1.00 86.50 266 LEU A C 1
ATOM 2053 O O . LEU A 1 266 ? 23.244 -7.015 -8.022 1.00 86.50 266 LEU A O 1
ATOM 2057 N N . ILE A 1 267 ? 24.119 -5.214 -7.023 1.00 88.50 267 ILE A N 1
ATOM 2058 C CA . ILE A 1 267 ? 24.471 -4.536 -8.269 1.00 88.50 267 ILE A CA 1
ATOM 2059 C C . ILE A 1 267 ? 25.894 -4.927 -8.651 1.00 88.50 267 ILE A C 1
ATOM 2061 O O . ILE A 1 267 ? 26.844 -4.736 -7.886 1.00 88.50 267 ILE A O 1
ATOM 2065 N N . HIS A 1 268 ? 26.038 -5.456 -9.863 1.00 87.81 268 HIS A N 1
ATOM 2066 C CA . HIS A 1 268 ? 27.318 -5.896 -10.402 1.00 87.81 268 HIS A CA 1
ATOM 2067 C C . HIS A 1 268 ? 27.953 -4.872 -11.342 1.00 87.81 268 HIS A C 1
ATOM 2069 O O . HIS A 1 268 ? 29.177 -4.791 -11.378 1.00 87.81 268 HIS A O 1
ATOM 2075 N N . VAL A 1 269 ? 27.149 -4.137 -12.120 1.00 88.31 269 VAL A N 1
ATOM 2076 C CA . VAL A 1 269 ? 27.642 -3.185 -13.130 1.00 88.31 269 VAL A CA 1
ATOM 2077 C C . VAL A 1 269 ? 26.741 -1.950 -13.191 1.00 88.31 269 VAL A C 1
ATOM 2079 O O . VAL A 1 269 ? 25.525 -2.078 -13.368 1.00 88.31 269 VAL A O 1
ATOM 2082 N N . LEU A 1 270 ? 27.358 -0.771 -13.077 1.00 89.00 270 LEU A N 1
ATOM 2083 C CA . LEU A 1 270 ? 26.743 0.546 -13.270 1.00 89.00 270 LEU A CA 1
ATOM 2084 C C . LEU A 1 270 ? 27.512 1.280 -14.373 1.00 89.00 270 LEU A C 1
ATOM 2086 O O . LEU A 1 270 ? 28.718 1.459 -14.231 1.00 89.00 270 LEU A O 1
ATOM 2090 N N . ASN A 1 271 ? 26.841 1.711 -15.447 1.00 88.44 271 ASN A N 1
ATOM 2091 C CA . ASN A 1 271 ? 27.480 2.396 -16.590 1.00 88.44 271 ASN A CA 1
ATOM 2092 C C . ASN A 1 271 ? 28.783 1.715 -17.084 1.00 88.44 271 ASN A C 1
ATOM 2094 O O . ASN A 1 271 ? 29.815 2.373 -17.190 1.00 88.44 271 ASN A O 1
ATOM 2098 N N . ASP A 1 272 ? 28.769 0.397 -17.315 1.00 87.00 272 ASP A N 1
ATOM 2099 C CA . ASP A 1 272 ? 29.924 -0.422 -17.739 1.00 87.00 272 ASP A CA 1
ATOM 2100 C C . ASP A 1 272 ? 31.120 -0.430 -16.770 1.00 87.00 272 ASP A C 1
ATOM 2102 O O . ASP A 1 272 ? 32.194 -0.946 -17.080 1.00 87.00 272 ASP A O 1
ATOM 2106 N N . LEU A 1 273 ? 30.943 0.115 -15.568 1.00 88.81 273 LEU A N 1
ATOM 2107 C CA . LEU A 1 273 ? 31.985 0.284 -14.568 1.00 88.81 273 LEU A CA 1
ATOM 2108 C C . LEU A 1 273 ? 31.621 -0.417 -13.258 1.00 88.81 273 LEU A C 1
ATOM 2110 O O . LEU A 1 273 ? 30.477 -0.800 -12.998 1.00 88.81 273 LEU A O 1
ATOM 2114 N N . ASN A 1 274 ? 32.645 -0.586 -12.422 1.00 89.12 274 ASN A N 1
ATOM 2115 C CA . ASN A 1 274 ? 32.535 -1.171 -11.094 1.00 89.12 274 ASN A CA 1
ATOM 2116 C C . ASN A 1 274 ? 31.744 -0.229 -10.155 1.00 89.12 274 ASN A C 1
ATOM 2118 O O . ASN A 1 274 ? 32.237 0.859 -9.842 1.00 89.12 274 ASN A O 1
ATOM 2122 N N . PRO A 1 275 ? 30.566 -0.645 -9.645 1.00 89.75 275 PRO A N 1
ATOM 2123 C CA . PRO A 1 275 ? 29.732 0.166 -8.755 1.00 89.75 275 PRO A CA 1
ATOM 2124 C C . PRO A 1 275 ? 30.459 0.731 -7.528 1.00 89.75 275 PRO A C 1
ATOM 2126 O O . PRO A 1 275 ? 30.256 1.886 -7.157 1.00 89.75 275 PRO A O 1
ATOM 2129 N N . THR A 1 276 ? 31.324 -0.072 -6.900 1.00 88.62 276 THR A N 1
ATOM 2130 C CA . THR A 1 276 ? 32.061 0.337 -5.693 1.00 88.62 276 THR A CA 1
ATOM 2131 C C . THR A 1 276 ? 33.119 1.390 -6.023 1.00 88.62 276 THR A C 1
ATOM 2133 O O . THR A 1 276 ? 33.333 2.323 -5.253 1.00 88.62 276 THR A O 1
ATOM 2136 N N . GLU A 1 277 ? 33.769 1.274 -7.180 1.00 87.88 277 GLU A N 1
ATOM 2137 C CA . GLU A 1 277 ? 34.756 2.256 -7.630 1.00 87.88 277 GLU A CA 1
ATOM 2138 C C . GLU A 1 277 ? 34.102 3.605 -7.944 1.00 87.88 277 GLU A C 1
ATOM 2140 O O . GLU A 1 277 ? 34.632 4.648 -7.559 1.00 87.88 277 GLU A O 1
ATOM 2145 N N . ILE A 1 278 ? 32.930 3.596 -8.589 1.00 90.31 278 ILE A N 1
ATOM 2146 C CA . ILE A 1 278 ? 32.176 4.826 -8.861 1.00 90.31 278 ILE A CA 1
ATOM 2147 C C . ILE A 1 278 ? 31.752 5.492 -7.552 1.00 90.31 278 ILE A C 1
ATOM 2149 O O . ILE A 1 278 ? 31.909 6.702 -7.415 1.00 90.31 278 ILE A O 1
ATOM 2153 N N . LEU A 1 279 ? 31.275 4.712 -6.576 1.00 89.31 279 LEU A N 1
ATOM 2154 C CA . LEU A 1 279 ? 30.910 5.229 -5.258 1.00 89.31 279 LEU A CA 1
ATOM 2155 C C . LEU A 1 279 ? 32.097 5.936 -4.588 1.00 89.31 279 LEU A C 1
ATOM 2157 O O . LEU A 1 279 ? 31.968 7.072 -4.140 1.00 89.31 279 LEU A O 1
ATOM 2161 N N . LEU A 1 280 ? 33.272 5.300 -4.571 1.00 88.12 280 LEU A N 1
ATOM 2162 C CA . LEU A 1 280 ? 34.482 5.885 -3.986 1.00 88.12 280 LEU A CA 1
ATOM 2163 C C . LEU A 1 280 ? 34.943 7.143 -4.736 1.00 88.12 280 LEU A C 1
ATOM 2165 O O . LEU A 1 280 ? 35.336 8.119 -4.096 1.00 88.12 280 LEU A O 1
ATOM 2169 N N . LYS A 1 281 ? 34.859 7.154 -6.074 1.00 89.06 281 LYS A N 1
ATOM 2170 C CA . LYS A 1 281 ? 35.150 8.347 -6.888 1.00 89.06 281 LYS A CA 1
ATOM 2171 C C . LYS A 1 281 ? 34.177 9.487 -6.589 1.00 89.06 281 LYS A C 1
ATOM 2173 O O . LYS A 1 281 ? 34.615 10.625 -6.456 1.00 89.06 281 LYS A O 1
ATOM 2178 N N . ALA A 1 282 ? 32.888 9.191 -6.439 1.00 89.31 282 ALA A N 1
ATOM 2179 C CA . ALA A 1 282 ? 31.865 10.181 -6.115 1.00 89.31 282 ALA A CA 1
ATOM 2180 C C . ALA A 1 282 ? 32.071 10.783 -4.714 1.00 89.31 282 ALA A C 1
ATOM 2182 O O . ALA A 1 282 ? 31.946 11.995 -4.546 1.00 89.31 282 ALA A O 1
ATOM 2183 N N . ILE A 1 283 ? 32.467 9.969 -3.728 1.00 88.31 283 ILE A N 1
ATOM 2184 C CA . ILE A 1 283 ? 32.835 10.452 -2.386 1.00 88.31 283 ILE A CA 1
ATOM 2185 C C . ILE A 1 283 ? 34.070 11.362 -2.468 1.00 88.31 283 ILE A C 1
ATOM 2187 O O . ILE A 1 283 ? 34.060 12.469 -1.935 1.00 88.31 283 ILE A O 1
ATOM 2191 N N . ALA A 1 284 ? 35.120 10.932 -3.177 1.00 87.50 284 ALA A N 1
ATOM 2192 C CA . ALA A 1 284 ? 36.355 11.705 -3.321 1.00 87.50 284 ALA A CA 1
ATOM 2193 C C . ALA A 1 284 ? 36.153 13.037 -4.068 1.00 87.50 284 ALA A C 1
ATOM 2195 O O . ALA A 1 284 ? 36.837 14.015 -3.772 1.00 87.50 284 ALA A O 1
ATOM 2196 N N . ALA A 1 285 ? 35.208 13.087 -5.011 1.00 89.31 285 ALA A N 1
ATOM 2197 C CA . ALA A 1 285 ? 34.862 14.294 -5.757 1.00 89.31 285 ALA A CA 1
ATOM 2198 C C . ALA A 1 285 ? 34.088 15.335 -4.924 1.00 89.31 285 ALA A C 1
ATOM 2200 O O . ALA A 1 285 ? 34.068 16.506 -5.296 1.00 89.31 285 ALA A O 1
ATOM 2201 N N . ASN A 1 286 ? 33.485 14.941 -3.794 1.00 87.44 286 ASN A N 1
ATOM 2202 C CA . ASN A 1 286 ? 32.634 15.804 -2.968 1.00 87.44 286 ASN A CA 1
ATOM 2203 C C . ASN A 1 286 ? 33.132 15.913 -1.510 1.00 87.44 286 ASN A C 1
ATOM 2205 O O . ASN A 1 286 ? 32.394 15.590 -0.575 1.00 87.44 286 ASN A O 1
ATOM 2209 N N . PRO A 1 287 ? 34.356 16.423 -1.265 1.00 80.88 287 PRO A N 1
ATOM 2210 C CA . PRO A 1 287 ? 34.919 16.515 0.087 1.00 80.88 287 PRO A CA 1
ATOM 2211 C C . PRO A 1 287 ? 34.124 17.450 1.015 1.00 80.88 287 PRO A C 1
ATOM 2213 O O . PRO A 1 287 ? 34.194 17.314 2.235 1.00 80.88 287 PRO A O 1
ATOM 2216 N N . ALA A 1 288 ? 33.338 18.377 0.455 1.00 79.94 288 ALA A N 1
ATOM 2217 C CA . ALA A 1 288 ? 32.482 19.292 1.208 1.00 79.94 288 ALA A CA 1
ATOM 2218 C C . ALA A 1 288 ? 31.375 18.582 2.012 1.00 79.94 288 ALA A C 1
ATOM 2220 O O . ALA A 1 288 ? 30.891 19.146 2.989 1.00 79.94 288 ALA A O 1
ATOM 2221 N N . LEU A 1 289 ? 30.995 17.356 1.631 1.00 79.44 289 LEU A N 1
ATOM 2222 C CA . LEU A 1 289 ? 29.956 16.575 2.313 1.00 79.44 289 LEU A CA 1
ATOM 2223 C C . LEU A 1 289 ? 30.454 15.880 3.590 1.00 79.44 289 LEU A C 1
ATOM 2225 O O . LEU A 1 289 ? 29.636 15.338 4.320 1.00 79.44 289 LEU A O 1
ATOM 2229 N N . GLN A 1 290 ? 31.769 15.888 3.856 1.00 78.69 290 GLN A N 1
ATOM 2230 C CA . GLN A 1 290 ? 32.395 15.296 5.051 1.00 78.69 290 GLN A CA 1
ATOM 2231 C C . GLN A 1 290 ? 31.943 13.858 5.369 1.00 78.69 290 GLN A C 1
ATOM 2233 O O . GLN A 1 290 ? 31.852 13.485 6.534 1.00 78.69 290 GLN A O 1
ATOM 2238 N N . ILE A 1 291 ? 31.696 13.047 4.335 1.00 80.88 291 ILE A N 1
ATOM 2239 C CA . ILE A 1 291 ? 31.193 11.676 4.480 1.00 80.88 291 ILE A CA 1
ATOM 2240 C C . ILE A 1 291 ? 32.191 10.836 5.291 1.00 80.88 291 ILE A C 1
ATOM 2242 O O . ILE A 1 291 ? 33.299 10.530 4.837 1.00 80.88 291 ILE A O 1
ATOM 2246 N N . GLY A 1 292 ? 31.788 10.470 6.503 1.00 75.06 292 GLY A N 1
ATOM 2247 C CA . GLY A 1 292 ? 32.525 9.619 7.420 1.00 75.06 292 GLY A CA 1
ATOM 2248 C C . GLY A 1 292 ? 32.383 8.132 7.095 1.00 75.06 292 GLY A C 1
ATOM 2249 O O . GLY A 1 292 ? 31.547 7.700 6.308 1.00 75.06 292 GLY A O 1
ATOM 2250 N N . LYS A 1 293 ? 33.199 7.298 7.753 1.00 72.12 293 LYS A N 1
ATOM 2251 C CA . LYS A 1 293 ? 33.149 5.831 7.585 1.00 72.12 293 LYS A CA 1
ATOM 2252 C C . LYS A 1 293 ? 31.864 5.186 8.116 1.00 72.12 293 LYS A C 1
ATOM 2254 O O . LYS A 1 293 ? 31.560 4.067 7.720 1.00 72.12 293 LYS A O 1
ATOM 2259 N N . ASN A 1 294 ? 31.166 5.866 9.023 1.00 73.50 294 ASN A N 1
ATOM 2260 C CA . ASN A 1 294 ? 29.958 5.363 9.675 1.00 73.50 294 ASN A CA 1
ATOM 2261 C C . ASN A 1 294 ? 28.678 5.948 9.065 1.00 73.50 294 ASN A C 1
ATOM 2263 O O . ASN A 1 294 ? 27.582 5.570 9.478 1.00 73.50 294 ASN A O 1
ATOM 2267 N N . ASP A 1 295 ? 28.807 6.848 8.089 1.00 80.62 295 ASP A N 1
ATOM 2268 C CA . ASP A 1 295 ? 27.655 7.500 7.487 1.00 80.62 295 ASP A CA 1
ATOM 2269 C C . ASP A 1 295 ? 26.919 6.510 6.590 1.00 80.62 295 ASP A C 1
ATOM 2271 O O . ASP A 1 295 ? 27.511 5.786 5.784 1.00 80.62 295 ASP A O 1
ATOM 2275 N N . SER A 1 296 ? 25.597 6.471 6.735 1.00 85.12 296 SER A N 1
ATOM 2276 C CA . SER A 1 296 ? 24.766 5.632 5.881 1.00 85.12 296 SER A CA 1
ATOM 2277 C C . SER A 1 296 ? 24.622 6.282 4.510 1.00 85.12 296 SER A C 1
ATOM 2279 O O . SER A 1 296 ? 24.162 7.416 4.384 1.00 85.12 296 SER A O 1
ATOM 2281 N N . LEU A 1 297 ? 25.018 5.536 3.482 1.00 89.88 297 LEU A N 1
ATOM 2282 C CA . LEU A 1 297 ? 24.902 5.932 2.086 1.00 89.88 297 LEU A CA 1
ATOM 2283 C C . LEU A 1 297 ? 23.670 5.288 1.461 1.00 89.88 297 LEU A C 1
ATOM 2285 O O . LEU A 1 297 ? 23.276 4.175 1.822 1.00 89.88 297 LEU A O 1
ATOM 2289 N N . TYR A 1 298 ? 23.085 5.984 0.496 1.00 90.94 298 TYR A N 1
ATOM 2290 C CA . TYR A 1 298 ? 21.828 5.592 -0.118 1.00 90.94 298 TYR A CA 1
ATOM 2291 C C . TYR A 1 298 ? 21.928 5.580 -1.640 1.00 90.94 298 TYR A C 1
ATOM 2293 O O . TYR A 1 298 ? 22.686 6.339 -2.246 1.00 90.94 298 TYR A O 1
ATOM 2301 N N . LEU A 1 299 ? 21.129 4.723 -2.265 1.00 90.94 299 LEU A N 1
ATOM 2302 C CA . LEU A 1 299 ? 20.939 4.664 -3.705 1.00 90.94 299 LEU A CA 1
ATOM 2303 C C . LEU A 1 299 ? 19.487 5.027 -4.024 1.00 90.94 299 LEU A C 1
ATOM 2305 O O . LEU A 1 299 ? 18.566 4.291 -3.673 1.00 90.94 299 LEU A O 1
ATOM 2309 N N . GLY A 1 300 ? 19.281 6.167 -4.673 1.00 89.44 300 GLY A N 1
ATOM 2310 C CA . GLY A 1 300 ? 17.971 6.603 -5.138 1.00 89.44 300 GLY A CA 1
ATOM 2311 C C . GLY A 1 300 ? 17.685 6.055 -6.530 1.00 89.44 300 GLY A C 1
ATOM 2312 O O . GLY A 1 300 ? 18.542 6.118 -7.405 1.00 89.44 300 GLY A O 1
ATOM 2313 N N . HIS A 1 301 ? 16.481 5.536 -6.735 1.00 87.19 301 HIS A N 1
ATOM 2314 C CA . HIS A 1 301 ? 15.961 5.049 -8.007 1.00 87.19 301 HIS A CA 1
ATOM 2315 C C . HIS A 1 301 ? 14.923 6.029 -8.570 1.00 87.19 301 HIS A C 1
ATOM 2317 O O . HIS A 1 301 ? 14.034 6.505 -7.851 1.00 87.19 301 HIS A O 1
ATOM 2323 N N . SER A 1 302 ? 15.037 6.325 -9.865 1.00 79.81 302 SER A N 1
ATOM 2324 C CA . SER A 1 302 ? 14.201 7.275 -10.603 1.00 79.81 302 SER A CA 1
ATOM 2325 C C . SER A 1 302 ? 13.722 6.683 -11.935 1.00 79.81 302 SER A C 1
ATOM 2327 O O . SER A 1 302 ? 14.405 5.859 -12.537 1.00 79.81 302 SER A O 1
ATOM 2329 N N . LEU A 1 303 ? 12.533 7.088 -12.403 1.00 64.00 303 LEU A N 1
ATOM 2330 C CA . LEU A 1 303 ? 11.988 6.602 -13.677 1.00 64.00 303 LEU A CA 1
ATOM 2331 C C . LEU A 1 303 ? 12.636 7.309 -14.879 1.00 64.00 303 LEU A C 1
ATOM 2333 O O . LEU A 1 303 ? 12.753 8.537 -14.851 1.00 64.00 303 LEU A O 1
ATOM 2337 N N . PRO A 1 304 ? 12.891 6.595 -15.993 1.00 55.72 304 PRO A N 1
ATOM 2338 C CA . PRO A 1 304 ? 13.485 7.180 -17.201 1.00 55.72 304 PRO A CA 1
ATOM 2339 C C . PRO A 1 304 ? 12.646 8.286 -17.868 1.00 55.72 304 PRO A C 1
ATOM 2341 O O . PRO A 1 304 ? 13.171 9.077 -18.643 1.00 55.72 304 PRO A O 1
ATOM 2344 N N . SER A 1 305 ? 11.330 8.335 -17.611 1.00 49.38 305 SER A N 1
ATOM 2345 C CA . SER A 1 305 ? 10.367 9.114 -18.410 1.00 49.38 305 SER A CA 1
ATOM 2346 C C . SER A 1 305 ? 9.882 10.428 -17.774 1.00 49.38 305 SER A C 1
ATOM 2348 O O . SER A 1 305 ? 9.010 11.086 -18.351 1.00 49.38 305 SER A O 1
ATOM 2350 N N . SER A 1 306 ? 10.389 10.842 -16.608 1.00 44.88 306 SER A N 1
ATOM 2351 C CA . SER A 1 306 ? 9.960 12.107 -15.997 1.00 44.88 306 SER A CA 1
ATOM 2352 C C . SER A 1 306 ? 10.967 13.226 -16.245 1.00 44.88 306 SER A C 1
ATOM 2354 O O . SER A 1 306 ? 12.139 13.107 -15.907 1.00 44.88 306 SER A O 1
ATOM 2356 N N . LYS A 1 307 ? 10.488 14.374 -16.743 1.00 41.19 307 LYS A N 1
ATOM 2357 C CA . LYS A 1 307 ? 11.256 15.634 -16.821 1.00 41.19 307 LYS A CA 1
ATOM 2358 C C . LYS A 1 307 ? 11.677 16.174 -15.440 1.00 41.19 307 LYS A C 1
ATOM 2360 O O . LYS A 1 307 ? 12.363 17.188 -15.369 1.00 41.19 307 LYS A O 1
ATOM 2365 N N . THR A 1 308 ? 11.254 15.530 -14.350 1.00 48.03 308 THR A N 1
ATOM 2366 C CA . THR A 1 308 ? 11.625 15.866 -12.974 1.00 48.03 308 THR A CA 1
ATOM 2367 C C . THR A 1 308 ? 12.494 14.758 -12.377 1.00 48.03 308 THR A C 1
ATOM 2369 O O . THR A 1 308 ? 12.026 13.626 -12.249 1.00 48.03 308 THR A O 1
ATOM 2372 N N . SER A 1 309 ? 13.707 15.100 -11.934 1.00 53.91 309 SER A N 1
ATOM 2373 C CA . SER A 1 309 ? 14.607 14.261 -11.119 1.00 53.91 309 SER A CA 1
ATOM 2374 C C . SER A 1 309 ? 14.044 14.037 -9.700 1.00 53.91 309 SER A C 1
ATOM 2376 O O . SER A 1 309 ? 14.631 14.429 -8.695 1.00 53.91 309 SER A O 1
ATOM 2378 N N . LYS A 1 310 ? 12.821 13.503 -9.587 1.00 69.69 310 LYS A N 1
ATOM 2379 C CA . LYS A 1 310 ? 12.230 13.156 -8.291 1.00 69.69 310 LYS A CA 1
ATOM 2380 C C . LYS A 1 310 ? 12.493 11.679 -8.030 1.00 69.69 310 LYS A C 1
ATOM 2382 O O . LYS A 1 310 ? 11.990 10.820 -8.753 1.00 69.69 310 LYS A O 1
ATOM 2387 N N . VAL A 1 311 ? 13.289 11.409 -6.999 1.00 78.94 311 VAL A N 1
ATOM 2388 C CA . VAL A 1 311 ? 13.576 10.053 -6.525 1.00 78.94 311 VAL A CA 1
ATOM 2389 C C . VAL A 1 311 ? 12.275 9.387 -6.103 1.00 78.94 311 VAL A C 1
ATOM 2391 O O . VAL A 1 311 ? 11.491 9.973 -5.357 1.00 78.94 311 VAL A O 1
ATOM 2394 N N . LYS A 1 312 ? 12.038 8.174 -6.600 1.00 79.38 312 LYS A N 1
ATOM 2395 C CA . LYS A 1 312 ? 10.839 7.398 -6.278 1.00 79.38 312 LYS A CA 1
ATOM 2396 C C . LYS A 1 312 ? 11.064 6.412 -5.142 1.00 79.38 312 LYS A C 1
ATOM 2398 O O . LYS A 1 312 ? 10.187 6.260 -4.299 1.00 79.38 312 LYS A O 1
ATOM 2403 N N . ARG A 1 313 ? 12.215 5.736 -5.144 1.00 85.56 313 ARG A N 1
ATOM 2404 C CA . ARG A 1 313 ? 12.600 4.749 -4.126 1.00 85.56 313 ARG A CA 1
ATOM 2405 C C . ARG A 1 313 ? 14.028 5.005 -3.690 1.00 85.56 313 ARG A C 1
ATOM 2407 O O . ARG A 1 313 ? 14.845 5.416 -4.508 1.00 85.56 313 ARG A O 1
ATOM 2414 N N . VAL A 1 314 ? 14.330 4.738 -2.430 1.00 88.56 314 VAL A N 1
ATOM 2415 C CA . VAL A 1 314 ? 15.674 4.898 -1.877 1.00 88.56 314 VAL A CA 1
ATOM 2416 C C . VAL A 1 314 ? 16.040 3.625 -1.139 1.00 88.56 314 VAL A C 1
ATOM 2418 O O . VAL A 1 314 ? 15.273 3.160 -0.301 1.00 88.56 314 VAL A O 1
ATOM 2421 N N . TYR A 1 315 ? 17.209 3.083 -1.455 1.00 88.38 315 TYR A N 1
ATOM 2422 C CA . TYR A 1 315 ? 17.754 1.879 -0.843 1.00 88.38 315 TYR A CA 1
ATOM 2423 C C . TYR A 1 315 ? 18.975 2.239 -0.011 1.00 88.38 315 TYR A C 1
ATOM 2425 O O . TYR A 1 315 ? 19.823 3.016 -0.456 1.00 88.38 315 TYR A O 1
ATOM 2433 N N . ARG A 1 316 ? 19.102 1.656 1.179 1.00 87.94 316 ARG A N 1
ATOM 2434 C CA . ARG A 1 316 ? 20.320 1.788 1.978 1.00 87.94 316 ARG A CA 1
ATOM 2435 C C . ARG A 1 316 ? 21.412 0.890 1.402 1.00 87.94 316 ARG A C 1
ATOM 2437 O O . ARG A 1 316 ? 21.168 -0.270 1.072 1.00 87.94 316 ARG A O 1
ATOM 2444 N N . ILE A 1 317 ? 22.623 1.419 1.284 1.00 88.69 317 ILE A N 1
ATOM 2445 C CA . ILE A 1 317 ? 23.795 0.649 0.865 1.00 88.69 317 ILE A CA 1
ATOM 2446 C C . ILE A 1 317 ? 24.340 -0.094 2.089 1.00 88.69 317 ILE A C 1
ATOM 2448 O O . ILE A 1 317 ? 24.723 0.532 3.074 1.00 88.69 317 ILE A O 1
ATOM 2452 N N . LEU A 1 318 ? 24.380 -1.429 2.028 1.00 83.75 318 LEU A N 1
ATOM 2453 C CA . LEU A 1 318 ? 24.839 -2.280 3.133 1.00 83.75 318 LEU A CA 1
ATOM 2454 C C . LEU A 1 318 ? 26.348 -2.519 3.090 1.00 83.75 318 LEU A C 1
ATOM 2456 O O . LEU A 1 318 ? 27.023 -2.471 4.114 1.00 83.75 318 LEU A O 1
ATOM 2460 N N . ALA A 1 319 ? 26.877 -2.827 1.905 1.00 73.31 319 ALA A N 1
ATOM 2461 C CA . ALA A 1 319 ? 28.285 -3.156 1.727 1.00 73.31 319 ALA A CA 1
ATOM 2462 C C . ALA A 1 319 ? 28.721 -3.003 0.264 1.00 73.31 319 ALA A C 1
ATOM 2464 O O . ALA A 1 319 ? 27.942 -3.241 -0.657 1.00 73.31 319 ALA A O 1
ATOM 2465 N N . GLY A 1 320 ? 29.996 -2.666 0.055 1.00 66.75 320 GLY A N 1
ATOM 2466 C CA . GLY A 1 320 ? 30.652 -2.646 -1.253 1.00 66.75 320 GLY A CA 1
ATOM 2467 C C . GLY A 1 320 ? 32.009 -3.336 -1.161 1.00 66.75 320 GLY A C 1
ATOM 2468 O O . GLY A 1 320 ? 32.895 -2.883 -0.438 1.00 66.75 320 GLY A O 1
ATOM 2469 N N . GLY A 1 321 ? 32.176 -4.469 -1.840 1.00 57.78 321 GLY A N 1
ATOM 2470 C CA . GLY A 1 321 ? 33.437 -5.209 -1.807 1.00 57.78 321 GLY A CA 1
ATOM 2471 C C . GLY A 1 321 ? 34.406 -4.671 -2.853 1.00 57.78 321 GLY A C 1
ATOM 2472 O O . GLY A 1 321 ? 34.220 -4.967 -4.027 1.00 57.78 321 GLY A O 1
ATOM 2473 N N . GLN A 1 322 ? 35.473 -3.964 -2.460 1.00 54.66 322 GLN A N 1
ATOM 2474 C CA . GLN A 1 322 ? 36.463 -3.418 -3.412 1.00 54.66 322 GLN A CA 1
ATOM 2475 C C . GLN A 1 322 ? 37.078 -4.491 -4.333 1.00 54.66 322 GLN A C 1
ATOM 2477 O O . GLN A 1 322 ? 37.330 -4.222 -5.502 1.00 54.66 322 GLN A O 1
ATOM 2482 N N . SER A 1 323 ? 37.262 -5.723 -3.841 1.00 58.44 323 SER A N 1
ATOM 2483 C CA . SER A 1 323 ? 37.838 -6.841 -4.607 1.00 58.44 323 SER A CA 1
ATOM 2484 C C . SER A 1 323 ? 36.862 -7.528 -5.570 1.00 58.44 323 SER A C 1
ATOM 2486 O O . SER A 1 323 ? 37.298 -8.117 -6.554 1.00 58.44 323 SER A O 1
ATOM 2488 N N . ARG A 1 324 ? 35.551 -7.478 -5.293 1.00 64.06 324 ARG A N 1
ATOM 2489 C CA . ARG A 1 324 ? 34.497 -8.092 -6.129 1.00 64.06 324 ARG A CA 1
ATOM 2490 C C . ARG A 1 324 ? 33.734 -7.073 -6.978 1.00 64.06 324 ARG A C 1
ATOM 2492 O O . ARG A 1 324 ? 33.035 -7.462 -7.905 1.00 64.06 324 ARG A O 1
ATOM 2499 N N . GLY A 1 325 ? 33.846 -5.790 -6.645 1.00 74.25 325 GLY A N 1
ATOM 2500 C CA . GLY A 1 325 ? 33.175 -4.673 -7.301 1.00 74.25 325 GLY A CA 1
ATOM 2501 C C . GLY A 1 325 ? 31.672 -4.565 -7.063 1.00 74.25 325 GLY A C 1
ATOM 2502 O O . GLY A 1 325 ? 31.038 -3.642 -7.554 1.00 74.25 325 GLY A O 1
ATOM 2503 N N . THR A 1 326 ? 31.079 -5.476 -6.299 1.00 84.94 326 THR A N 1
ATOM 2504 C CA . THR A 1 326 ? 29.628 -5.547 -6.111 1.00 84.94 326 THR A CA 1
ATOM 2505 C C . THR A 1 326 ? 29.140 -4.598 -5.027 1.00 84.94 326 THR A C 1
ATOM 2507 O O . THR A 1 326 ? 29.757 -4.525 -3.962 1.00 84.94 326 THR A O 1
ATOM 2510 N N . LEU A 1 327 ? 27.994 -3.961 -5.267 1.00 87.50 327 LEU A N 1
ATOM 2511 C CA . LEU A 1 327 ? 27.286 -3.127 -4.297 1.00 87.50 327 LEU A CA 1
ATOM 2512 C C . LEU A 1 327 ? 26.040 -3.863 -3.790 1.00 87.50 327 LEU A C 1
ATOM 2514 O O . LEU A 1 327 ? 25.183 -4.234 -4.587 1.00 87.50 327 LEU A O 1
ATOM 2518 N N . ALA A 1 328 ? 25.949 -4.080 -2.480 1.00 88.00 328 ALA A N 1
ATOM 2519 C CA . ALA A 1 328 ? 24.815 -4.731 -1.834 1.00 88.00 328 ALA A CA 1
ATOM 2520 C C . ALA A 1 328 ? 23.858 -3.700 -1.230 1.00 88.00 328 ALA A C 1
ATOM 2522 O O . ALA A 1 328 ? 24.290 -2.786 -0.521 1.00 88.00 328 ALA A O 1
ATOM 2523 N N . LEU A 1 329 ? 22.564 -3.881 -1.481 1.00 87.69 329 LEU A N 1
ATOM 2524 C CA . LEU A 1 329 ? 21.500 -2.995 -1.019 1.00 87.69 329 LEU A CA 1
ATOM 2525 C C . LEU A 1 329 ? 20.584 -3.683 -0.006 1.00 87.69 329 LEU A C 1
ATOM 2527 O O . LEU A 1 329 ? 20.368 -4.897 -0.054 1.00 87.69 329 LEU A O 1
ATOM 2531 N N . GLU A 1 330 ? 20.012 -2.884 0.887 1.00 83.69 330 GLU A N 1
ATOM 2532 C CA . GLU A 1 330 ? 18.855 -3.251 1.697 1.00 83.69 330 GLU A CA 1
ATOM 2533 C C . GLU A 1 330 ? 17.602 -3.092 0.826 1.00 83.69 330 GLU A C 1
ATOM 2535 O O . GLU A 1 330 ? 17.069 -1.992 0.677 1.00 83.69 330 GLU A O 1
ATOM 2540 N N . ALA A 1 331 ? 17.201 -4.173 0.156 1.00 75.62 331 ALA A N 1
ATOM 2541 C CA . ALA A 1 331 ? 16.078 -4.178 -0.771 1.00 75.62 331 ALA A CA 1
ATOM 2542 C C . ALA A 1 331 ? 15.220 -5.435 -0.583 1.00 75.62 331 ALA A C 1
ATOM 2544 O O . ALA A 1 331 ? 15.741 -6.552 -0.576 1.00 75.62 331 ALA A O 1
ATOM 2545 N N . ASP A 1 332 ? 13.905 -5.233 -0.502 1.00 67.00 332 ASP A N 1
ATOM 2546 C CA . ASP A 1 332 ? 12.908 -6.311 -0.410 1.00 67.00 332 ASP A CA 1
ATOM 2547 C C . ASP A 1 332 ? 12.385 -6.753 -1.787 1.00 67.00 332 ASP A C 1
ATOM 2549 O O . ASP A 1 332 ? 11.719 -7.779 -1.912 1.00 67.00 332 ASP A O 1
ATOM 2553 N N . ALA A 1 333 ? 12.690 -5.978 -2.833 1.00 67.69 333 ALA A N 1
ATOM 2554 C CA . ALA A 1 333 ? 12.331 -6.248 -4.219 1.00 67.69 333 ALA A CA 1
ATOM 2555 C C . ALA A 1 333 ? 13.563 -6.127 -5.124 1.00 67.69 333 ALA A C 1
ATOM 2557 O O . ALA A 1 333 ? 14.427 -5.276 -4.903 1.00 67.69 333 ALA A O 1
ATOM 2558 N N . SER A 1 334 ? 13.627 -6.965 -6.161 1.00 69.50 334 SER A N 1
ATOM 2559 C CA . SER A 1 334 ? 14.732 -6.944 -7.125 1.00 69.50 334 SER A CA 1
ATOM 2560 C C . SER A 1 334 ? 14.662 -5.700 -8.016 1.00 69.50 334 SER A C 1
ATOM 2562 O O . SER A 1 334 ? 13.606 -5.377 -8.564 1.00 69.50 334 SER A O 1
ATOM 2564 N N . LEU A 1 335 ? 15.801 -5.025 -8.177 1.00 78.62 335 LEU A N 1
ATOM 2565 C CA . LEU A 1 335 ? 15.993 -3.961 -9.169 1.00 78.62 335 LEU A CA 1
ATOM 2566 C C . LEU A 1 335 ? 16.087 -4.553 -10.582 1.00 78.62 335 LEU A C 1
ATOM 2568 O O . LEU A 1 335 ? 16.403 -5.735 -10.738 1.00 78.62 335 LEU A O 1
ATOM 2572 N N . LYS A 1 336 ? 15.840 -3.742 -11.617 1.00 82.50 336 LYS A N 1
ATOM 2573 C CA . LYS A 1 336 ? 15.908 -4.188 -13.016 1.00 82.50 336 LYS A CA 1
ATOM 2574 C C . LYS A 1 336 ? 17.085 -3.552 -13.748 1.00 82.50 336 LYS A C 1
ATOM 2576 O O . LYS A 1 336 ? 17.489 -2.422 -13.483 1.00 82.50 336 LYS A O 1
ATOM 2581 N N . ALA A 1 337 ? 17.637 -4.290 -14.709 1.00 83.06 337 ALA A N 1
ATOM 2582 C CA . ALA A 1 337 ? 18.566 -3.706 -15.668 1.00 83.06 337 ALA A CA 1
ATOM 2583 C C . ALA A 1 337 ? 17.829 -2.649 -16.512 1.00 83.06 337 ALA A C 1
ATOM 2585 O O . ALA A 1 337 ? 16.727 -2.898 -16.999 1.00 83.06 337 ALA A O 1
ATOM 2586 N N . GLY A 1 338 ? 18.439 -1.479 -16.673 1.00 82.38 338 GLY A N 1
ATOM 2587 C CA . GLY A 1 338 ? 17.871 -0.296 -17.316 1.00 82.38 338 GLY A CA 1
ATOM 2588 C C . GLY A 1 338 ? 17.357 0.770 -16.343 1.00 82.38 338 GLY A C 1
ATOM 2589 O O . GLY A 1 338 ? 17.091 1.886 -16.784 1.00 82.38 338 GLY A O 1
ATOM 2590 N N . ASP A 1 339 ? 17.249 0.466 -15.046 1.00 84.00 339 ASP A N 1
ATOM 2591 C CA . ASP A 1 339 ? 16.812 1.436 -14.037 1.00 84.00 339 ASP A CA 1
ATOM 2592 C C . ASP A 1 339 ? 17.863 2.545 -13.837 1.00 84.00 339 ASP A C 1
ATOM 2594 O O . ASP A 1 339 ? 19.071 2.276 -13.781 1.00 84.00 339 ASP A O 1
ATOM 2598 N N . LEU A 1 340 ? 17.398 3.794 -13.701 1.00 88.12 340 LEU A N 1
ATOM 2599 C CA . LEU A 1 340 ? 18.245 4.970 -13.490 1.00 88.12 340 LEU A CA 1
ATOM 2600 C C . LEU A 1 340 ? 18.415 5.239 -11.990 1.00 88.12 340 LEU A C 1
ATOM 2602 O O . LEU A 1 340 ? 17.439 5.497 -11.274 1.00 88.12 340 LEU A O 1
ATOM 2606 N N . VAL A 1 341 ? 19.659 5.219 -11.518 1.00 90.75 341 VAL A N 1
ATOM 2607 C CA . VAL A 1 341 ? 20.019 5.348 -10.104 1.00 90.75 341 VAL A CA 1
ATOM 2608 C C . VAL A 1 341 ? 21.056 6.432 -9.841 1.00 90.75 341 VAL A C 1
ATOM 2610 O O . VAL A 1 341 ? 21.870 6.761 -10.698 1.00 90.75 341 VAL A O 1
ATOM 2613 N N . GLN A 1 342 ? 21.048 6.982 -8.631 1.00 91.62 342 GLN A N 1
ATOM 2614 C CA . GLN A 1 342 ? 21.961 8.043 -8.203 1.00 91.62 342 GLN A CA 1
ATOM 2615 C C . GLN A 1 342 ? 22.344 7.845 -6.728 1.00 91.62 342 GLN A C 1
ATOM 2617 O O . GLN A 1 342 ? 21.540 7.339 -5.943 1.00 91.62 342 GLN A O 1
ATOM 2622 N N . PHE A 1 343 ? 23.576 8.198 -6.347 1.00 92.31 343 PHE A N 1
ATOM 2623 C CA . PHE A 1 343 ? 24.041 8.096 -4.963 1.00 92.31 343 PHE A CA 1
ATOM 2624 C C . PHE A 1 343 ? 23.625 9.311 -4.139 1.00 92.31 343 PHE A C 1
ATOM 2626 O O . PHE A 1 343 ? 23.749 10.453 -4.590 1.00 92.31 343 PHE A O 1
ATOM 2633 N N . TYR A 1 344 ? 23.183 9.045 -2.912 1.00 90.88 344 TYR A N 1
ATOM 2634 C CA . TYR A 1 344 ? 22.707 10.041 -1.965 1.00 90.88 344 TYR A CA 1
ATOM 2635 C C . TYR A 1 344 ? 23.303 9.850 -0.572 1.00 90.88 344 TYR A C 1
ATOM 2637 O O . TYR A 1 344 ? 23.633 8.736 -0.159 1.00 90.88 344 TYR A O 1
ATOM 2645 N N . VAL A 1 345 ? 23.382 10.949 0.172 1.00 89.12 345 VAL A N 1
ATOM 2646 C CA . VAL A 1 345 ? 23.749 10.975 1.590 1.00 89.12 345 VAL A CA 1
ATOM 2647 C C . VAL A 1 345 ? 22.735 11.818 2.363 1.00 89.12 345 VAL A C 1
ATOM 2649 O O . VAL A 1 345 ? 22.162 12.761 1.811 1.00 89.12 345 VAL A O 1
ATOM 2652 N N . LEU A 1 346 ? 22.482 11.460 3.622 1.00 84.94 346 LEU A N 1
ATOM 2653 C CA . LEU A 1 346 ? 21.673 12.273 4.531 1.00 84.94 346 LEU A CA 1
ATOM 2654 C C . LEU A 1 346 ? 22.536 13.361 5.163 1.00 84.94 346 LEU A C 1
ATOM 2656 O O . LEU A 1 346 ? 23.640 13.083 5.627 1.00 84.94 346 LEU A O 1
ATOM 2660 N N . THR A 1 347 ? 22.028 14.589 5.225 1.00 76.44 347 THR A N 1
ATOM 2661 C CA . THR A 1 347 ? 22.685 15.646 5.999 1.00 76.44 347 THR A CA 1
ATOM 2662 C C . THR A 1 347 ? 22.324 15.559 7.478 1.00 76.44 347 THR A C 1
ATOM 2664 O O . THR A 1 347 ? 21.180 15.305 7.842 1.00 76.44 347 THR A O 1
ATOM 2667 N N . ALA A 1 348 ? 23.305 15.825 8.341 1.00 58.34 348 ALA A N 1
ATOM 2668 C CA . ALA A 1 348 ? 23.184 15.743 9.799 1.00 58.34 348 ALA A CA 1
ATOM 2669 C C . ALA A 1 348 ? 22.335 16.861 10.449 1.00 58.34 348 ALA A C 1
ATOM 2671 O O . ALA A 1 348 ? 22.320 16.984 11.672 1.00 58.34 348 ALA A O 1
ATOM 2672 N N . GLN A 1 349 ? 21.667 17.721 9.671 1.00 56.22 349 GLN A N 1
ATOM 2673 C CA . GLN A 1 349 ? 20.810 18.755 10.252 1.00 56.22 349 GLN A CA 1
ATOM 2674 C C . GLN A 1 349 ? 19.469 18.132 10.662 1.00 56.22 349 GLN A C 1
ATOM 2676 O O . GLN A 1 349 ? 18.839 17.489 9.816 1.00 56.22 349 GLN A O 1
ATOM 2681 N N . PRO A 1 350 ? 19.011 18.319 11.918 1.00 47.41 350 PRO A N 1
ATOM 2682 C CA . PRO A 1 350 ? 17.715 17.815 12.345 1.00 47.41 350 PRO A CA 1
ATOM 2683 C C . PRO A 1 350 ? 16.655 18.439 11.434 1.00 47.41 350 PRO A C 1
ATOM 2685 O O . PRO A 1 350 ? 16.601 19.667 11.310 1.00 47.41 350 PRO A O 1
ATOM 2688 N N . PRO A 1 351 ? 15.848 17.636 10.729 1.00 51.44 351 PRO A N 1
ATOM 2689 C CA . PRO A 1 351 ? 14.791 18.205 9.930 1.00 51.44 351 PRO A CA 1
ATOM 2690 C C . PRO A 1 351 ? 13.776 18.857 10.867 1.00 51.44 351 PRO A C 1
ATOM 2692 O O . PRO A 1 351 ? 13.231 18.208 11.761 1.00 51.44 351 PRO A O 1
ATOM 2695 N N . ASP A 1 352 ? 13.419 20.104 10.571 1.00 51.47 352 ASP A N 1
ATOM 2696 C CA . ASP A 1 352 ? 12.034 20.540 10.721 1.00 51.47 352 ASP A CA 1
ATOM 2697 C C . ASP A 1 352 ? 11.195 19.586 9.851 1.00 51.47 352 ASP A C 1
ATOM 2699 O O . ASP A 1 352 ? 10.907 19.878 8.687 1.00 51.47 352 ASP A O 1
ATOM 2703 N N . VAL A 1 353 ? 10.862 18.393 10.362 1.00 54.69 353 VAL A N 1
ATOM 2704 C CA . VAL A 1 353 ? 9.937 17.459 9.707 1.00 54.69 353 VAL A CA 1
ATOM 2705 C C . VAL A 1 353 ? 8.576 18.136 9.750 1.00 54.69 353 VAL A C 1
ATOM 2707 O O . VAL A 1 353 ? 7.753 17.849 10.609 1.00 54.69 353 VAL A O 1
ATOM 2710 N N . ARG A 1 354 ? 8.324 19.109 8.876 1.00 57.03 354 ARG A N 1
ATOM 2711 C CA . ARG A 1 354 ? 7.030 19.782 8.824 1.00 57.03 354 ARG A CA 1
ATOM 2712 C C . ARG A 1 354 ? 6.015 18.751 8.383 1.00 57.03 354 ARG A C 1
ATOM 2714 O O . ARG A 1 354 ? 5.893 18.481 7.193 1.00 57.03 354 ARG A O 1
ATOM 2721 N N . ILE A 1 355 ? 5.318 18.166 9.353 1.00 63.41 355 ILE A N 1
ATOM 2722 C CA . ILE A 1 355 ? 4.219 17.245 9.109 1.00 63.41 355 ILE A CA 1
ATOM 2723 C C . ILE A 1 355 ? 3.188 18.070 8.350 1.00 63.41 355 ILE A C 1
ATOM 2725 O O . ILE A 1 355 ? 2.627 19.014 8.913 1.00 63.41 355 ILE A O 1
ATOM 2729 N N . PRO A 1 356 ? 2.958 17.796 7.060 1.00 58.84 356 PRO A N 1
ATOM 2730 C CA . PRO A 1 356 ? 1.997 18.573 6.322 1.00 58.84 356 PRO A CA 1
ATOM 2731 C C . PRO A 1 356 ? 0.628 18.289 6.931 1.00 58.84 356 PRO A C 1
ATOM 2733 O O . PRO A 1 356 ? 0.157 17.147 6.980 1.00 58.84 356 PRO A O 1
ATOM 2736 N N . SER A 1 357 ? -0.014 19.349 7.415 1.00 57.53 357 SER A N 1
ATOM 2737 C CA . SER A 1 357 ? -1.374 19.304 7.935 1.00 57.53 357 SER A CA 1
ATOM 2738 C C . SER A 1 357 ? -2.348 19.218 6.763 1.00 57.53 357 SER A C 1
ATOM 2740 O O . SER A 1 357 ? -3.030 20.169 6.399 1.00 57.53 357 SER A O 1
ATOM 2742 N N . ILE A 1 358 ? -2.380 18.062 6.101 1.00 60.12 358 ILE A N 1
ATOM 2743 C CA . ILE A 1 358 ? -3.400 17.760 5.100 1.00 60.12 358 ILE A CA 1
ATOM 2744 C C . ILE A 1 358 ? -4.599 17.188 5.863 1.00 60.12 358 ILE A C 1
ATOM 2746 O O . ILE A 1 358 ? -4.488 16.072 6.380 1.00 60.12 358 ILE A O 1
ATOM 2750 N N . PRO A 1 359 ? -5.737 17.904 5.949 1.00 62.53 359 PRO A N 1
ATOM 2751 C CA . PRO A 1 359 ? -6.907 17.396 6.652 1.00 62.53 359 PRO A CA 1
ATOM 2752 C C . PRO A 1 359 ? -7.398 16.100 5.996 1.00 62.53 359 PRO A C 1
ATOM 2754 O O . PRO A 1 359 ? -7.633 16.057 4.784 1.00 62.53 359 PRO A O 1
ATOM 2757 N N . GLY A 1 360 ? -7.530 15.037 6.789 1.00 65.06 360 GLY A N 1
ATOM 2758 C CA . GLY A 1 360 ? -7.956 13.711 6.330 1.00 65.06 360 GLY A CA 1
ATOM 2759 C C . GLY A 1 360 ? -6.893 12.888 5.588 1.00 65.06 360 GLY A C 1
ATOM 2760 O O . GLY A 1 360 ? -7.252 11.948 4.874 1.00 65.06 360 GLY A O 1
ATOM 2761 N N . GLY A 1 361 ? -5.610 13.243 5.714 1.00 78.25 361 GLY A N 1
ATOM 2762 C CA . GLY A 1 361 ? -4.481 12.441 5.233 1.00 78.25 361 GLY A CA 1
ATOM 2763 C C . GLY A 1 361 ? -3.931 11.468 6.285 1.00 78.25 361 GLY A C 1
ATOM 2764 O O . GLY A 1 361 ? -4.116 11.665 7.488 1.00 78.25 361 GLY A O 1
ATOM 2765 N N . ILE A 1 362 ? -3.225 10.437 5.816 1.00 87.38 362 ILE A N 1
ATOM 2766 C CA . ILE A 1 362 ? -2.397 9.538 6.628 1.00 87.38 362 ILE A CA 1
ATOM 2767 C C . ILE A 1 362 ? -0.923 9.817 6.307 1.00 87.38 362 ILE A C 1
ATOM 2769 O O . ILE A 1 362 ? -0.543 9.852 5.137 1.00 87.38 362 ILE A O 1
ATOM 2773 N N . ASN A 1 363 ? -0.103 9.990 7.340 1.00 88.69 363 ASN A N 1
ATOM 2774 C CA . ASN A 1 363 ? 1.331 10.230 7.256 1.00 88.69 363 ASN A CA 1
ATOM 2775 C C . ASN A 1 363 ? 2.078 9.116 7.994 1.00 88.69 363 ASN A C 1
ATOM 2777 O O . ASN A 1 363 ? 1.924 8.982 9.209 1.00 88.69 363 ASN A O 1
ATOM 2781 N N . PHE A 1 364 ? 2.888 8.335 7.279 1.00 91.62 364 PHE A N 1
ATOM 2782 C CA . PHE A 1 364 ? 3.828 7.390 7.894 1.00 91.62 364 PHE A CA 1
ATOM 2783 C C . PHE A 1 364 ? 5.234 7.977 7.817 1.00 91.62 364 PHE A C 1
ATOM 2785 O O . PHE A 1 364 ? 5.657 8.413 6.747 1.00 91.62 364 PHE A O 1
ATOM 2792 N N . ILE A 1 365 ? 5.928 8.030 8.951 1.00 89.44 365 ILE A N 1
ATOM 2793 C CA . ILE A 1 365 ? 7.226 8.693 9.102 1.00 89.44 365 ILE A CA 1
ATOM 2794 C C . ILE A 1 365 ? 8.266 7.664 9.542 1.00 89.44 365 ILE A C 1
ATOM 2796 O O . ILE A 1 365 ? 8.019 6.884 10.459 1.00 89.44 365 ILE A O 1
ATOM 2800 N N . CYS A 1 366 ? 9.438 7.679 8.915 1.00 89.12 366 CYS A N 1
ATOM 2801 C CA . CYS A 1 366 ? 10.598 6.934 9.394 1.00 89.12 366 CYS A CA 1
ATOM 2802 C C . CYS A 1 366 ? 11.453 7.852 10.277 1.00 89.12 366 CYS A C 1
ATOM 2804 O O . CYS A 1 366 ? 11.917 8.892 9.816 1.00 89.12 366 CYS A O 1
ATOM 2806 N N . THR A 1 367 ? 11.676 7.495 11.537 1.00 85.19 367 THR A N 1
ATOM 2807 C CA . THR A 1 367 ? 12.528 8.240 12.483 1.00 85.19 367 THR A CA 1
ATOM 2808 C C . THR A 1 367 ? 13.867 7.531 12.644 1.00 85.19 367 THR A C 1
ATOM 2810 O O . THR A 1 367 ? 13.889 6.308 12.699 1.00 85.19 367 THR A O 1
ATOM 2813 N N . GLY A 1 368 ? 14.989 8.243 12.736 1.00 73.81 368 GLY A N 1
ATOM 2814 C CA . GLY A 1 368 ? 16.271 7.615 13.053 1.00 73.81 368 GLY A CA 1
ATOM 2815 C C . GLY A 1 368 ? 16.375 7.229 14.531 1.00 73.81 368 GLY A C 1
ATOM 2816 O O . GLY A 1 368 ? 15.848 7.922 15.399 1.00 73.81 368 GLY A O 1
ATOM 2817 N N . LYS A 1 369 ? 17.116 6.152 14.830 1.00 64.88 369 LYS A N 1
ATOM 2818 C CA . LYS A 1 369 ? 17.413 5.711 16.213 1.00 64.88 369 LYS A CA 1
ATOM 2819 C C . LYS A 1 369 ? 18.212 6.754 17.012 1.00 64.88 369 LYS A C 1
ATOM 2821 O O . LYS A 1 369 ? 18.160 6.762 18.237 1.00 64.88 369 LYS A O 1
ATOM 2826 N N . GLU A 1 370 ? 18.917 7.649 16.320 1.00 55.59 370 GLU A N 1
ATOM 2827 C CA . GLU A 1 370 ? 19.731 8.724 16.906 1.00 55.59 370 GLU A CA 1
ATOM 2828 C C . GLU A 1 370 ? 18.996 10.083 16.961 1.00 55.59 370 GLU A C 1
ATOM 2830 O O . GLU A 1 370 ? 19.383 10.960 17.734 1.00 55.59 370 GLU A O 1
ATOM 2835 N N . ASP A 1 371 ? 17.894 10.249 16.213 1.00 52.41 371 ASP A N 1
ATOM 2836 C CA . ASP A 1 371 ? 17.175 11.530 16.061 1.00 52.41 371 ASP A CA 1
ATOM 2837 C C . ASP A 1 371 ? 16.354 11.921 17.302 1.00 52.41 371 ASP A C 1
ATOM 2839 O O . ASP A 1 371 ? 15.954 13.073 17.460 1.00 52.41 371 ASP A O 1
ATOM 2843 N N . VAL A 1 372 ? 16.091 10.971 18.205 1.00 50.53 372 VAL A N 1
ATOM 2844 C CA . VAL A 1 372 ? 15.286 11.195 19.421 1.00 50.53 372 VAL A CA 1
ATOM 2845 C C . VAL A 1 372 ? 16.081 11.959 20.496 1.00 50.53 372 VAL A C 1
ATOM 2847 O O . VAL A 1 372 ? 15.504 12.479 21.448 1.00 50.53 372 VAL A O 1
ATOM 2850 N N . VAL A 1 373 ? 17.406 12.074 20.342 1.00 43.47 373 VAL A N 1
ATOM 2851 C CA . VAL A 1 373 ? 18.304 12.641 21.364 1.00 43.47 373 VAL A CA 1
ATOM 2852 C C . VAL A 1 373 ? 18.571 14.148 21.172 1.00 43.47 373 VAL A C 1
ATOM 2854 O O . VAL A 1 373 ? 19.096 14.786 22.081 1.00 43.47 373 VAL A O 1
ATOM 2857 N N . SER A 1 374 ? 18.205 14.765 20.039 1.00 41.34 374 SER A N 1
ATOM 2858 C CA . SER A 1 374 ? 18.810 16.047 19.614 1.00 41.34 374 SER A CA 1
ATOM 2859 C C . SER A 1 374 ? 17.860 17.217 19.304 1.00 41.34 374 SER A C 1
ATOM 2861 O O . SER A 1 374 ? 18.248 18.148 18.599 1.00 41.34 374 SER A O 1
ATOM 2863 N N . SER A 1 375 ? 16.655 17.263 19.871 1.00 43.31 375 SER A N 1
ATOM 2864 C CA . SER A 1 375 ? 15.717 18.387 19.680 1.00 43.31 375 SER A CA 1
ATOM 2865 C C . SER A 1 375 ? 15.297 19.036 21.004 1.00 43.31 375 SER A C 1
ATOM 2867 O O . SER A 1 375 ? 14.146 19.019 21.429 1.00 43.31 375 SER A O 1
ATOM 2869 N N . SER A 1 376 ? 16.245 19.700 21.662 1.00 39.19 376 SER A N 1
ATOM 2870 C CA . SER A 1 376 ? 15.977 20.629 22.769 1.00 39.19 376 SER A CA 1
ATOM 2871 C C . SER A 1 376 ? 15.459 21.993 22.274 1.00 39.19 376 SER A C 1
ATOM 2873 O O . SER A 1 376 ? 15.932 23.039 22.722 1.00 39.19 376 SER A O 1
ATOM 2875 N N . LEU A 1 377 ? 14.545 22.012 21.301 1.00 43.41 377 LEU A N 1
ATOM 2876 C CA . LEU A 1 377 ? 13.983 23.239 20.737 1.00 43.41 377 LEU A CA 1
ATOM 2877 C C . LEU A 1 377 ? 12.457 23.108 20.685 1.00 43.41 377 LEU A C 1
ATOM 2879 O O . LEU A 1 377 ? 11.929 22.268 19.971 1.00 43.41 377 LEU A O 1
ATOM 2883 N N . HIS A 1 378 ? 11.793 23.975 21.454 1.00 44.19 378 HIS A N 1
ATOM 2884 C CA . HIS A 1 378 ? 10.349 24.055 21.725 1.00 44.19 378 HIS A CA 1
ATOM 2885 C C . HIS A 1 378 ? 9.813 23.226 22.898 1.00 44.19 378 HIS A C 1
ATOM 2887 O O . HIS A 1 378 ? 8.787 22.563 22.802 1.00 44.19 378 HIS A O 1
ATOM 2893 N N . ASP A 1 379 ? 10.407 23.438 24.073 1.00 38.72 379 ASP A N 1
ATOM 2894 C CA . ASP A 1 379 ? 9.684 23.336 25.346 1.00 38.72 379 ASP A CA 1
ATOM 2895 C C . ASP A 1 379 ? 8.766 24.572 25.509 1.00 38.72 379 ASP A C 1
ATOM 2897 O O . ASP A 1 379 ? 8.936 25.410 26.394 1.00 38.72 379 ASP A O 1
ATOM 2901 N N . ASN A 1 380 ? 7.825 24.765 24.575 1.00 42.09 380 ASN A N 1
ATOM 2902 C CA . ASN A 1 380 ? 6.733 25.705 24.800 1.00 42.09 380 ASN A CA 1
ATOM 2903 C C . ASN A 1 380 ? 5.725 24.984 25.685 1.00 42.09 380 ASN A C 1
ATOM 2905 O O . ASN A 1 380 ? 4.867 24.244 25.208 1.00 42.09 380 ASN A O 1
ATOM 2909 N N . SER A 1 381 ? 5.878 25.221 26.984 1.00 43.22 381 SER A N 1
ATOM 2910 C CA . SER A 1 381 ? 4.956 24.917 28.071 1.00 43.22 381 SER A CA 1
ATOM 2911 C C . SER A 1 381 ? 3.536 25.414 27.778 1.00 43.22 381 SER A C 1
ATOM 2913 O O . SER A 1 381 ? 3.046 26.391 28.337 1.00 43.22 381 SER A O 1
ATOM 2915 N N . THR A 1 382 ? 2.837 24.707 26.901 1.00 42.88 382 THR A N 1
ATOM 2916 C CA . THR A 1 382 ? 1.388 24.771 26.806 1.00 42.88 382 THR A CA 1
ATOM 2917 C C . THR A 1 382 ? 0.860 23.539 27.516 1.00 42.88 382 THR A C 1
ATOM 2919 O O . THR A 1 382 ? 1.125 22.398 27.152 1.00 42.88 382 THR A O 1
ATOM 2922 N N . SER A 1 383 ? 0.128 23.773 28.598 1.00 53.16 383 SER A N 1
ATOM 2923 C CA . SER A 1 383 ? -0.639 22.779 29.353 1.00 53.16 383 SER A CA 1
ATOM 2924 C C . SER A 1 383 ? -1.791 22.152 28.547 1.00 53.16 383 SER A C 1
ATOM 2926 O O . SER A 1 383 ? -2.663 21.505 29.125 1.00 53.16 383 SER A O 1
ATOM 2928 N N . ASP A 1 384 ? -1.809 22.357 27.230 1.00 64.88 384 ASP A N 1
ATOM 2929 C CA . ASP A 1 384 ? -2.911 22.055 26.331 1.00 64.88 384 ASP A CA 1
ATOM 2930 C C . ASP A 1 384 ? -2.533 20.918 25.377 1.00 64.88 384 ASP A C 1
ATOM 2932 O O . ASP A 1 384 ? -1.376 20.715 25.021 1.00 64.88 384 ASP A O 1
ATOM 2936 N N . ILE A 1 385 ? -3.538 20.136 24.988 1.00 78.88 385 ILE A N 1
ATOM 2937 C CA . ILE A 1 385 ? -3.390 19.032 24.037 1.00 78.88 385 ILE A CA 1
ATOM 2938 C C . ILE A 1 385 ? -3.456 19.607 22.628 1.00 78.88 385 ILE A C 1
ATOM 2940 O O . ILE A 1 385 ? -4.462 20.222 22.265 1.00 78.88 385 ILE A O 1
ATOM 2944 N N . GLU A 1 386 ? -2.433 19.349 21.818 1.00 80.25 386 GLU A N 1
ATOM 2945 C CA . GLU A 1 386 ? -2.477 19.673 20.396 1.00 80.25 386 GLU A CA 1
ATOM 2946 C C . GLU A 1 386 ? -3.286 18.600 19.661 1.00 80.25 386 GLU A C 1
ATOM 2948 O O . GLU A 1 386 ? -3.010 17.404 19.776 1.00 80.25 386 GLU A O 1
ATOM 2953 N N . VAL A 1 387 ? -4.315 19.025 18.923 1.00 80.69 387 VAL A N 1
ATOM 2954 C CA . VAL A 1 387 ? -5.191 18.139 18.147 1.00 80.69 387 VAL A CA 1
ATOM 2955 C C . VAL A 1 387 ? -5.135 18.547 16.686 1.00 80.69 387 VAL A C 1
ATOM 2957 O O . VAL A 1 387 ? -5.494 19.671 16.341 1.00 80.69 387 VAL A O 1
ATOM 2960 N N . THR A 1 388 ? -4.762 17.615 15.813 1.00 79.69 388 THR A N 1
ATOM 2961 C CA . THR A 1 388 ? -4.815 17.821 14.359 1.00 79.69 388 THR A CA 1
ATOM 2962 C C . THR A 1 388 ? -5.669 16.755 13.675 1.00 79.69 388 THR A C 1
ATOM 2964 O O . THR A 1 388 ? -5.775 15.619 14.139 1.00 79.69 388 THR A O 1
ATOM 2967 N N . GLU A 1 389 ? -6.321 17.124 12.571 1.00 79.44 389 GLU A N 1
ATOM 2968 C CA . GLU A 1 389 ? -7.249 16.258 11.825 1.00 79.44 389 GLU A CA 1
ATOM 2969 C C . GLU A 1 389 ? -6.537 15.410 10.758 1.00 79.44 389 GLU A C 1
ATOM 2971 O O . GLU A 1 389 ? -6.895 15.411 9.576 1.00 79.44 389 GLU A O 1
ATOM 2976 N N . ASN A 1 390 ? -5.495 14.689 11.164 1.00 79.81 390 ASN A N 1
ATOM 2977 C CA . ASN A 1 390 ? -4.794 13.713 10.334 1.00 79.81 390 ASN A CA 1
ATOM 2978 C C . ASN A 1 390 ? -4.443 12.464 11.159 1.00 79.81 390 ASN A C 1
ATOM 2980 O O . ASN A 1 390 ? -4.659 12.427 12.370 1.00 79.81 390 ASN A O 1
ATOM 2984 N N . LEU A 1 391 ? -3.948 11.424 10.489 1.00 86.44 391 LEU A N 1
ATOM 2985 C CA . LEU A 1 391 ? -3.352 10.263 11.145 1.00 86.44 391 LEU A CA 1
ATOM 2986 C C . LEU A 1 391 ? -1.847 10.308 10.900 1.00 86.44 391 LEU A C 1
ATOM 2988 O O . LEU A 1 391 ? -1.422 10.128 9.763 1.00 86.44 391 LEU A O 1
ATOM 2992 N N . THR A 1 392 ? -1.046 10.536 11.937 1.00 88.50 392 THR A N 1
ATOM 2993 C CA . THR A 1 392 ? 0.417 10.578 11.809 1.00 88.50 392 THR A CA 1
ATOM 2994 C C . THR A 1 392 ? 1.050 9.517 12.695 1.00 88.50 392 THR A C 1
ATOM 2996 O O . THR A 1 392 ? 0.795 9.473 13.898 1.00 88.50 392 THR A O 1
ATOM 2999 N N . ILE A 1 393 ? 1.842 8.631 12.096 1.00 90.94 393 ILE A N 1
ATOM 3000 C CA . ILE A 1 393 ? 2.456 7.496 12.786 1.00 90.94 393 ILE A CA 1
ATOM 3001 C C . ILE A 1 393 ? 3.929 7.416 12.400 1.00 90.94 393 ILE A C 1
ATOM 3003 O O . ILE A 1 393 ? 4.275 7.580 11.231 1.00 90.94 393 ILE A O 1
ATOM 3007 N N . ALA A 1 394 ? 4.790 7.171 13.384 1.00 90.25 394 ALA A N 1
ATOM 3008 C CA . ALA A 1 394 ? 6.232 7.112 13.205 1.00 90.25 394 ALA A CA 1
ATOM 3009 C C . ALA A 1 394 ? 6.800 5.738 13.570 1.00 90.25 394 ALA A C 1
ATOM 3011 O O . ALA A 1 394 ? 6.315 5.076 14.485 1.00 90.25 394 ALA A O 1
ATOM 3012 N N . SER A 1 395 ? 7.851 5.317 12.877 1.00 90.75 395 SER A N 1
ATOM 3013 C CA . SER A 1 395 ? 8.587 4.093 13.187 1.00 90.75 395 SER A CA 1
ATOM 3014 C C . SER A 1 395 ? 10.082 4.290 13.008 1.00 90.75 395 SER A C 1
ATOM 3016 O O . SER A 1 395 ? 10.519 4.996 12.102 1.00 90.75 395 SER A O 1
ATOM 3018 N N . GLU A 1 396 ? 10.861 3.628 13.856 1.00 86.88 396 GLU A N 1
ATOM 3019 C CA . GLU A 1 396 ? 12.321 3.588 13.773 1.00 86.88 396 GLU A CA 1
ATOM 3020 C C . GLU A 1 396 ? 12.859 2.625 12.704 1.00 86.88 396 GLU A C 1
ATOM 3022 O O . GLU A 1 396 ? 13.959 2.826 12.197 1.00 86.88 396 GLU A O 1
ATOM 3027 N N . ASP A 1 397 ? 12.081 1.605 12.331 1.00 86.94 397 ASP A N 1
ATOM 3028 C CA . ASP A 1 397 ? 12.465 0.601 11.328 1.00 86.94 397 ASP A CA 1
ATOM 3029 C C . ASP A 1 397 ? 11.690 0.773 10.007 1.00 86.94 397 ASP A C 1
ATOM 3031 O O . ASP A 1 397 ? 11.686 -0.111 9.136 1.00 86.94 397 ASP A O 1
ATOM 3035 N N . GLY A 1 398 ? 11.049 1.934 9.858 1.00 89.62 398 GLY A N 1
ATOM 3036 C CA . GLY A 1 398 ? 10.481 2.419 8.612 1.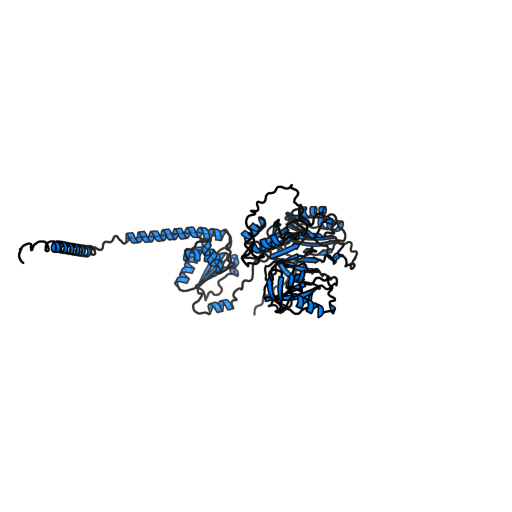00 89.62 398 GLY A CA 1
ATOM 3037 C C . GLY A 1 398 ? 9.036 2.016 8.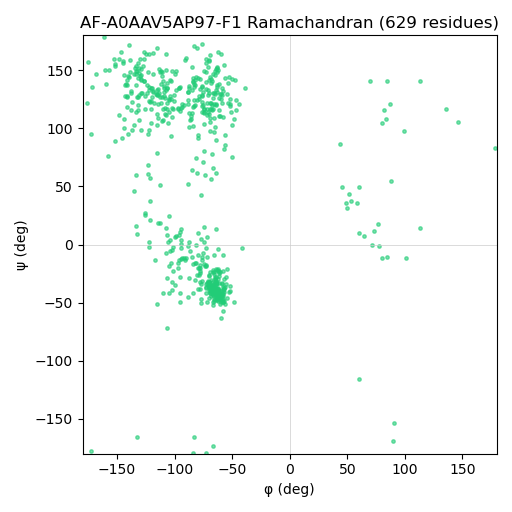332 1.00 89.62 398 GLY A C 1
ATOM 3038 O O . GLY A 1 398 ? 8.293 1.505 9.173 1.00 89.62 398 GLY A O 1
ATOM 3039 N N . PHE A 1 399 ? 8.628 2.283 7.096 1.00 92.25 399 PHE A N 1
ATOM 3040 C CA . PHE A 1 399 ? 7.286 2.005 6.591 1.00 92.25 399 PHE A CA 1
ATOM 3041 C C . PHE A 1 399 ? 7.341 1.301 5.237 1.00 92.25 399 PHE A C 1
ATOM 3043 O O . PHE A 1 399 ? 8.313 1.425 4.496 1.00 92.25 399 PHE A O 1
ATOM 3050 N N . LEU A 1 400 ? 6.279 0.579 4.895 1.00 91.00 400 LEU A N 1
ATOM 3051 C CA . LEU A 1 400 ? 6.096 -0.079 3.609 1.00 91.00 400 LEU A CA 1
ATOM 3052 C C . LEU A 1 400 ? 5.053 0.665 2.787 1.00 91.00 400 LEU A C 1
ATOM 3054 O O . LEU A 1 400 ? 3.977 1.001 3.280 1.00 91.00 400 LEU A O 1
ATOM 3058 N N . VAL A 1 401 ? 5.343 0.898 1.513 1.00 89.38 401 VAL A N 1
ATOM 3059 C CA . VAL A 1 401 ? 4.432 1.619 0.624 1.00 89.38 401 VAL A CA 1
ATOM 3060 C C . VAL A 1 401 ? 4.444 1.014 -0.774 1.00 89.38 401 VAL A C 1
ATOM 3062 O O . VAL A 1 401 ? 5.488 0.627 -1.296 1.00 89.38 401 VAL A O 1
ATOM 3065 N N . SER A 1 402 ? 3.264 0.891 -1.382 1.00 83.31 402 SER A N 1
ATOM 3066 C CA . SER A 1 402 ? 3.120 0.528 -2.798 1.00 83.31 402 SER A CA 1
ATOM 3067 C C . SER A 1 402 ? 3.171 1.760 -3.685 1.00 83.31 402 SER A C 1
ATOM 3069 O O . SER A 1 402 ? 2.529 2.770 -3.391 1.00 83.31 402 SER A O 1
ATOM 3071 N N . GLU A 1 403 ? 3.904 1.676 -4.790 1.00 68.56 403 GLU A N 1
ATOM 3072 C CA . GLU A 1 403 ? 3.983 2.780 -5.738 1.00 68.56 403 GLU A CA 1
ATOM 3073 C C . GLU A 1 403 ? 2.665 2.958 -6.511 1.00 68.56 403 GLU A C 1
ATOM 3075 O O . GLU A 1 403 ? 1.901 2.012 -6.715 1.00 68.56 403 GLU A O 1
ATOM 3080 N N . ALA A 1 404 ? 2.395 4.188 -6.957 1.00 56.09 404 ALA A N 1
ATOM 3081 C CA . ALA A 1 404 ? 1.193 4.506 -7.727 1.00 56.09 404 ALA A CA 1
ATOM 3082 C C . ALA A 1 404 ? 1.178 3.847 -9.122 1.00 56.09 404 ALA A C 1
ATOM 3084 O O . ALA A 1 404 ? 0.109 3.449 -9.586 1.00 56.09 404 ALA A O 1
ATOM 3085 N N . ASP A 1 405 ? 2.352 3.715 -9.754 1.00 53.72 405 ASP A N 1
ATOM 3086 C CA . ASP A 1 405 ? 2.517 3.197 -11.123 1.00 53.72 405 ASP A CA 1
ATOM 3087 C C . ASP A 1 405 ? 3.010 1.743 -11.142 1.00 53.72 405 ASP A C 1
ATOM 3089 O O . ASP A 1 405 ? 2.643 0.962 -12.019 1.00 53.72 405 ASP A O 1
ATOM 3093 N N . ASP A 1 406 ? 3.814 1.373 -10.143 1.00 56.88 406 ASP A N 1
ATOM 3094 C CA . ASP A 1 406 ? 4.342 0.032 -9.953 1.00 56.88 406 ASP A CA 1
ATOM 3095 C C . ASP A 1 406 ? 3.924 -0.502 -8.583 1.00 56.88 406 ASP A C 1
ATOM 3097 O O . ASP A 1 406 ? 4.500 -0.247 -7.537 1.00 56.88 406 ASP A O 1
ATOM 3101 N N . SER A 1 407 ? 2.875 -1.292 -8.616 1.00 55.22 407 SER A N 1
ATOM 3102 C CA . SER A 1 407 ? 2.366 -2.165 -7.556 1.00 55.22 407 SER A CA 1
ATOM 3103 C C . SER A 1 407 ? 3.348 -2.994 -6.704 1.00 55.22 407 SER A C 1
ATOM 3105 O O . SER A 1 407 ? 2.889 -3.729 -5.833 1.00 55.22 407 SER A O 1
ATOM 3107 N N . SER A 1 408 ? 4.658 -2.971 -6.960 1.00 70.44 408 SER A N 1
ATOM 3108 C CA . SER A 1 408 ? 5.614 -3.557 -6.024 1.00 70.44 408 SER A CA 1
ATOM 3109 C C . SER A 1 408 ? 5.705 -2.671 -4.781 1.00 70.44 408 SER A C 1
ATOM 3111 O O . SER A 1 408 ? 6.117 -1.511 -4.859 1.00 70.44 408 SER A O 1
ATOM 3113 N N . SER A 1 409 ? 5.320 -3.214 -3.632 1.00 79.94 409 SER A N 1
ATOM 3114 C CA . SER A 1 409 ? 5.578 -2.607 -2.328 1.00 79.94 409 SER A CA 1
ATOM 3115 C C . SER A 1 409 ? 7.072 -2.610 -2.011 1.00 79.94 409 SER A C 1
ATOM 3117 O O . SER A 1 409 ? 7.744 -3.611 -2.256 1.00 79.94 409 SER A O 1
ATOM 3119 N N . PHE A 1 410 ? 7.576 -1.533 -1.414 1.00 83.44 410 PHE A N 1
ATOM 3120 C CA . PHE A 1 410 ? 8.942 -1.467 -0.894 1.00 83.44 410 PHE A CA 1
ATOM 3121 C C . PHE A 1 410 ? 8.949 -0.921 0.535 1.00 83.44 410 PHE A C 1
ATOM 3123 O O . PHE A 1 410 ? 8.069 -0.136 0.904 1.00 83.44 410 PHE A O 1
ATOM 3130 N N . ARG A 1 411 ? 9.946 -1.323 1.327 1.00 87.88 411 ARG A N 1
ATOM 3131 C CA . ARG A 1 411 ? 10.217 -0.759 2.649 1.00 87.88 411 ARG A CA 1
ATOM 3132 C C . ARG A 1 411 ? 11.138 0.449 2.528 1.00 87.88 411 ARG A C 1
ATOM 3134 O O . ARG A 1 411 ? 12.162 0.405 1.853 1.00 87.88 411 ARG A O 1
ATOM 3141 N N . CYS A 1 412 ? 10.760 1.536 3.186 1.00 88.19 412 CYS A N 1
ATOM 3142 C CA . 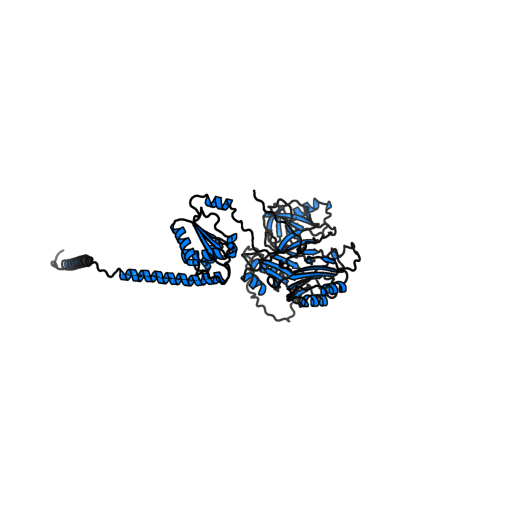CYS A 1 412 ? 11.534 2.758 3.297 1.00 88.19 412 CYS A CA 1
ATOM 3143 C C . CYS A 1 412 ? 12.091 2.866 4.716 1.00 88.19 412 CYS A C 1
ATOM 3145 O O . CYS A 1 412 ? 11.330 3.078 5.659 1.00 88.19 412 CYS A O 1
ATOM 3147 N N . THR A 1 413 ? 13.410 2.730 4.851 1.00 88.00 413 THR A N 1
ATOM 3148 C CA . THR A 1 413 ? 14.145 2.806 6.128 1.00 88.00 413 THR A CA 1
ATOM 3149 C C . THR A 1 413 ? 14.938 4.106 6.281 1.00 88.00 413 THR A C 1
ATOM 3151 O O . THR A 1 413 ? 15.736 4.234 7.203 1.00 88.00 413 THR A O 1
ATOM 3154 N N . VAL A 1 414 ? 14.753 5.074 5.374 1.00 87.94 414 VAL A N 1
ATOM 3155 C CA . VAL A 1 414 ? 15.495 6.344 5.375 1.00 87.94 414 VAL A CA 1
ATOM 3156 C C . VAL A 1 414 ? 14.981 7.247 6.504 1.00 87.94 414 VAL A C 1
ATOM 3158 O O . VAL A 1 414 ? 13.821 7.667 6.432 1.00 87.94 414 VAL A O 1
ATOM 3161 N N . PRO A 1 415 ? 15.805 7.605 7.507 1.00 86.44 415 PRO A N 1
ATOM 3162 C CA . PRO A 1 415 ? 15.417 8.551 8.552 1.00 86.44 415 PRO A CA 1
ATOM 3163 C C . PRO A 1 415 ? 14.907 9.885 7.991 1.00 86.44 415 PRO A C 1
ATOM 3165 O O . PRO A 1 415 ? 15.431 10.406 7.008 1.00 86.44 415 PRO A O 1
ATOM 3168 N N . GLY A 1 416 ? 13.852 10.422 8.599 1.00 81.81 416 GLY A N 1
ATOM 3169 C CA . GLY A 1 416 ? 13.173 11.650 8.187 1.00 81.81 416 GLY A CA 1
ATOM 3170 C C . GLY A 1 416 ? 12.190 11.484 7.024 1.00 81.81 416 GLY A C 1
ATOM 3171 O O . GLY A 1 416 ? 11.416 12.404 6.764 1.00 81.81 416 GLY A O 1
ATOM 3172 N N . SER A 1 417 ? 12.180 10.342 6.327 1.00 87.62 417 SER A N 1
ATOM 3173 C CA . SER A 1 417 ? 11.268 10.123 5.197 1.00 87.62 417 SER A CA 1
ATOM 3174 C C . SER A 1 417 ? 9.800 10.108 5.620 1.00 87.62 417 SER A C 1
ATOM 3176 O O . SER A 1 417 ? 9.452 9.636 6.706 1.00 87.62 417 SER A O 1
ATOM 3178 N N . ILE A 1 418 ? 8.934 10.617 4.740 1.00 88.19 418 ILE A N 1
ATOM 3179 C CA . ILE A 1 418 ? 7.493 10.693 4.984 1.00 88.19 418 ILE A CA 1
ATOM 3180 C C . ILE A 1 418 ? 6.716 10.164 3.780 1.00 88.19 418 ILE A C 1
ATOM 3182 O O . ILE A 1 418 ? 6.889 10.637 2.656 1.00 88.19 418 ILE A O 1
ATOM 3186 N N . ALA A 1 419 ? 5.818 9.210 4.016 1.00 88.69 419 ALA A N 1
ATOM 3187 C CA . ALA A 1 419 ? 4.799 8.809 3.056 1.00 88.69 419 ALA A CA 1
ATOM 3188 C C . ALA A 1 419 ? 3.493 9.556 3.329 1.00 88.69 419 ALA A C 1
ATOM 3190 O O . ALA A 1 419 ? 2.863 9.374 4.372 1.00 88.69 419 ALA A O 1
ATOM 3191 N N . HIS A 1 420 ? 3.065 10.357 2.353 1.00 85.81 420 HIS A N 1
ATOM 3192 C CA . HIS A 1 420 ? 1.797 11.072 2.379 1.00 85.81 420 HIS A CA 1
ATOM 3193 C C . HIS A 1 420 ? 0.738 10.312 1.602 1.00 85.81 420 HIS A C 1
ATOM 3195 O O . HIS A 1 420 ? 0.820 10.147 0.380 1.00 85.81 420 HIS A O 1
ATOM 3201 N N . VAL A 1 421 ? -0.305 9.902 2.309 1.00 84.25 421 VAL A N 1
ATOM 3202 C CA . VAL A 1 421 ? -1.395 9.116 1.753 1.00 84.25 421 VAL A CA 1
ATOM 3203 C C . VAL A 1 421 ? -2.698 9.882 1.899 1.00 84.25 421 VAL A C 1
ATOM 3205 O O . VAL A 1 421 ? -3.073 10.325 2.982 1.00 84.25 421 VAL A O 1
ATOM 3208 N N . ILE A 1 422 ? -3.403 10.041 0.782 1.00 78.88 422 ILE A N 1
ATOM 3209 C CA . ILE A 1 422 ? -4.737 10.634 0.763 1.00 78.88 422 ILE A CA 1
ATOM 3210 C C . ILE A 1 422 ? -5.743 9.528 0.500 1.00 78.88 422 ILE A C 1
ATOM 3212 O O . ILE A 1 422 ? -5.598 8.710 -0.413 1.00 78.88 422 ILE A O 1
ATOM 3216 N N . LEU A 1 423 ? -6.793 9.530 1.307 1.00 73.56 423 LEU A N 1
ATOM 3217 C CA . LEU A 1 423 ? -7.889 8.594 1.168 1.00 73.56 423 LEU A CA 1
ATOM 3218 C C . LEU A 1 423 ? -8.858 9.090 0.108 1.00 73.56 423 LEU A C 1
ATOM 3220 O O . LEU A 1 423 ? -9.188 10.277 0.036 1.00 73.56 423 LEU A O 1
ATOM 3224 N N . ASN A 1 424 ? -9.319 8.173 -0.735 1.00 65.88 424 ASN A N 1
ATOM 3225 C CA . ASN A 1 424 ? -10.199 8.543 -1.825 1.00 65.88 424 ASN A CA 1
ATOM 3226 C C . ASN A 1 424 ? -11.566 8.966 -1.274 1.00 65.88 424 ASN A C 1
ATOM 3228 O O . ASN A 1 424 ? -12.303 8.165 -0.696 1.00 65.88 424 ASN A O 1
ATOM 3232 N N . LYS A 1 425 ? -11.942 10.231 -1.490 1.00 51.97 425 LYS A N 1
ATOM 3233 C CA . LYS A 1 425 ? -13.320 10.697 -1.291 1.00 51.97 425 LYS A CA 1
ATOM 3234 C C . LYS A 1 425 ? -14.176 10.058 -2.383 1.00 51.97 425 LYS A C 1
ATOM 3236 O O . LYS A 1 425 ? -14.147 10.549 -3.501 1.00 51.97 425 LYS A O 1
ATOM 3241 N N . LYS A 1 426 ? -14.862 8.944 -2.082 1.00 41.34 426 LYS A N 1
ATOM 3242 C CA . LYS A 1 426 ? -15.663 8.159 -3.045 1.00 41.34 426 LYS A CA 1
ATOM 3243 C C . LYS A 1 426 ? -14.923 7.975 -4.382 1.00 41.34 426 LYS A C 1
ATOM 3245 O O . LYS A 1 426 ? -15.180 8.690 -5.347 1.00 41.34 426 LYS A O 1
ATOM 3250 N N . GLN A 1 427 ? -14.088 6.943 -4.491 1.00 35.94 427 GLN A N 1
ATOM 3251 C CA . GLN A 1 427 ? -13.944 6.323 -5.805 1.00 35.94 427 GLN A CA 1
ATOM 3252 C C . GLN A 1 427 ? -15.218 5.507 -6.049 1.00 35.94 427 GLN A C 1
ATOM 3254 O O . GLN A 1 427 ? -15.242 4.285 -5.953 1.00 35.94 427 GLN A O 1
ATOM 3259 N N . VAL A 1 428 ? -16.297 6.188 -6.460 1.00 31.00 428 VAL A N 1
ATOM 3260 C CA . VAL A 1 428 ? -17.053 5.582 -7.558 1.00 31.00 428 VAL A CA 1
ATOM 3261 C C . VAL A 1 428 ? -15.971 5.320 -8.595 1.00 31.00 428 VAL A C 1
ATOM 3263 O O . VAL A 1 428 ? -15.244 6.251 -8.949 1.00 31.00 428 VAL A O 1
ATOM 3266 N N . MET A 1 429 ? -15.772 4.072 -9.005 1.00 31.23 429 MET A N 1
ATOM 3267 C CA . MET A 1 429 ? -14.956 3.753 -10.170 1.00 31.23 429 MET A CA 1
ATOM 3268 C C . MET A 1 429 ? -15.620 4.354 -11.425 1.00 31.23 429 MET A C 1
ATOM 3270 O O . MET A 1 429 ? -15.960 3.668 -12.370 1.00 31.23 429 MET A O 1
ATOM 3274 N N . GLN A 1 430 ? -15.764 5.673 -11.480 1.00 32.69 430 GLN A N 1
ATOM 3275 C CA . GLN A 1 430 ? -15.417 6.414 -12.662 1.00 32.69 430 GLN A CA 1
ATOM 3276 C C . GLN A 1 430 ? -13.900 6.598 -12.589 1.00 32.69 430 GLN A C 1
ATOM 3278 O O . GLN A 1 430 ? -13.380 7.698 -12.419 1.00 32.69 430 GLN A O 1
ATOM 3283 N N . ARG A 1 431 ? -13.144 5.519 -12.852 1.00 30.69 431 ARG A N 1
ATOM 3284 C CA . ARG A 1 431 ? -12.107 5.745 -13.857 1.00 30.69 431 ARG A CA 1
ATOM 3285 C C . ARG A 1 431 ? -12.906 6.361 -14.999 1.00 30.69 431 ARG A C 1
ATOM 3287 O O . ARG A 1 431 ? -13.806 5.699 -15.514 1.00 30.69 431 ARG A O 1
ATOM 3294 N N . LYS A 1 432 ? -12.663 7.631 -15.329 1.00 36.16 432 LYS A N 1
ATOM 3295 C CA . LYS A 1 432 ? -12.912 8.087 -16.691 1.00 36.16 432 LYS A CA 1
ATOM 3296 C C . LYS A 1 432 ? -12.061 7.134 -17.528 1.00 36.16 432 LYS A C 1
ATOM 3298 O O . LYS A 1 432 ? -10.879 7.367 -17.751 1.00 36.16 432 LYS A O 1
ATOM 3303 N N . MET A 1 433 ? -12.637 5.976 -17.862 1.00 33.12 433 MET A N 1
ATOM 3304 C CA . MET A 1 433 ? -12.241 5.235 -19.036 1.00 33.12 433 MET A CA 1
ATOM 3305 C C . MET A 1 433 ? -12.266 6.269 -20.150 1.00 33.12 433 MET A C 1
ATOM 3307 O O . MET A 1 433 ? -13.125 7.156 -20.079 1.00 33.12 433 MET A O 1
ATOM 3311 N N . PRO A 1 434 ? -11.326 6.227 -21.101 1.00 32.16 434 PRO A N 1
ATOM 3312 C CA . PRO A 1 434 ? -11.375 7.128 -22.237 1.00 32.16 434 PRO A CA 1
ATOM 3313 C C . PRO A 1 434 ? -12.785 7.030 -22.819 1.00 32.16 434 PRO A C 1
ATOM 3315 O O . PRO A 1 434 ? -13.176 6.017 -23.395 1.00 32.16 434 PRO A O 1
ATOM 3318 N N . GLN A 1 435 ? -13.607 8.036 -22.519 1.00 39.91 435 GLN A N 1
ATOM 3319 C CA . GLN A 1 435 ? -14.860 8.221 -23.202 1.00 39.91 435 GLN A CA 1
ATOM 3320 C C . GLN A 1 435 ? -14.383 8.689 -24.552 1.00 39.91 435 GLN A C 1
ATOM 3322 O O . GLN A 1 435 ? -13.772 9.755 -24.634 1.00 39.91 435 GLN A O 1
ATOM 3327 N N . MET A 1 436 ? -14.580 7.833 -25.549 1.00 40.94 436 MET A N 1
ATOM 3328 C CA . MET A 1 436 ? -14.378 8.195 -26.936 1.00 40.94 436 MET A CA 1
ATOM 3329 C C . MET A 1 436 ? -15.079 9.538 -27.128 1.00 40.94 436 MET A C 1
ATOM 3331 O O . MET A 1 436 ? -16.275 9.669 -26.845 1.00 40.94 436 MET A O 1
ATOM 3335 N N . SER A 1 437 ? -14.299 10.566 -27.433 1.00 48.78 437 SER A N 1
ATOM 3336 C CA . SER A 1 437 ? -14.808 11.911 -27.631 1.00 48.78 437 SER A CA 1
ATOM 3337 C C . SER A 1 437 ? -15.870 11.882 -28.728 1.00 48.78 437 SER A C 1
ATOM 3339 O O . SER A 1 437 ? -15.867 11.009 -29.594 1.00 48.78 437 SER A O 1
ATOM 3341 N N . GLU A 1 438 ? -16.798 12.838 -28.712 1.00 50.53 438 GLU A N 1
ATOM 3342 C CA . GLU A 1 438 ? -17.814 12.934 -29.768 1.00 50.53 438 GLU A CA 1
ATOM 3343 C C . GLU A 1 438 ? -17.168 13.020 -31.161 1.00 50.53 438 GLU A C 1
ATOM 3345 O O . GLU A 1 438 ? -17.734 12.536 -32.134 1.00 50.53 438 GLU A O 1
ATOM 3350 N N . GLN A 1 439 ? -15.951 13.567 -31.225 1.00 50.53 439 GLN A N 1
ATOM 3351 C CA . GLN A 1 439 ? -15.128 13.618 -32.423 1.00 50.53 439 GLN A CA 1
ATOM 3352 C C . GLN A 1 439 ? -14.564 12.243 -32.806 1.00 50.53 439 GLN A C 1
ATOM 3354 O O . GLN A 1 439 ? -14.767 11.829 -33.933 1.00 50.53 439 GLN A O 1
ATOM 3359 N N . GLU A 1 440 ? -13.960 11.488 -31.882 1.00 54.31 440 GLU A N 1
ATOM 3360 C CA . GLU A 1 440 ? -13.480 10.119 -32.156 1.00 54.31 440 GLU A CA 1
ATOM 3361 C C . GLU A 1 440 ? -14.622 9.170 -32.554 1.00 54.31 440 GLU A C 1
ATOM 3363 O O . GLU A 1 440 ? -14.432 8.282 -33.380 1.00 54.31 440 GLU A O 1
ATOM 3368 N N . LEU A 1 441 ? -15.820 9.368 -31.994 1.00 55.91 441 LEU A N 1
ATOM 3369 C CA . LEU A 1 441 ? -17.007 8.602 -32.364 1.00 55.91 441 LEU A CA 1
ATOM 3370 C C . LEU A 1 441 ? -17.472 8.963 -33.783 1.00 55.91 441 LEU A C 1
ATOM 3372 O O . LEU A 1 441 ? -17.784 8.071 -34.561 1.00 55.91 441 LEU A O 1
ATOM 3376 N N . ARG A 1 442 ? -17.455 10.254 -34.144 1.00 57.16 442 ARG A N 1
ATOM 3377 C CA . ARG A 1 442 ? -17.727 10.729 -35.513 1.00 57.16 442 ARG A CA 1
ATOM 3378 C C . ARG A 1 442 ? -16.662 10.281 -36.512 1.00 57.16 442 ARG A C 1
ATOM 3380 O O . ARG A 1 442 ? -17.012 9.943 -37.634 1.00 57.16 442 ARG A O 1
ATOM 3387 N N . ASP A 1 443 ? -15.399 10.228 -36.108 1.00 58.59 443 ASP A N 1
ATOM 3388 C CA . ASP A 1 443 ? -14.292 9.770 -36.950 1.00 58.59 443 ASP A CA 1
ATOM 3389 C C . ASP A 1 443 ? -14.376 8.247 -37.183 1.00 58.59 443 ASP A C 1
ATOM 3391 O O . ASP A 1 443 ? -14.108 7.775 -38.286 1.00 58.59 443 ASP A O 1
ATOM 3395 N N . LEU A 1 444 ? -14.845 7.478 -36.188 1.00 52.75 444 LEU A N 1
ATOM 3396 C CA . LEU A 1 444 ? -15.180 6.058 -36.348 1.00 52.75 444 LEU A CA 1
ATOM 3397 C C . LEU A 1 444 ? -16.379 5.860 -37.302 1.00 52.75 444 LEU A C 1
ATOM 3399 O O . LEU A 1 444 ? -16.347 4.952 -38.128 1.00 52.75 444 LEU A O 1
ATOM 3403 N N . ILE A 1 445 ? -17.393 6.735 -37.224 1.00 53.78 445 ILE A N 1
ATOM 3404 C CA . ILE A 1 445 ? -18.589 6.753 -38.096 1.00 53.78 445 ILE A CA 1
ATOM 3405 C C . ILE A 1 445 ? -18.257 7.181 -39.536 1.00 53.78 445 ILE A C 1
ATOM 3407 O O . ILE A 1 445 ? -18.874 6.705 -40.483 1.00 53.78 445 ILE A O 1
ATOM 3411 N N . ALA A 1 446 ? -17.267 8.057 -39.731 1.00 54.31 446 ALA A N 1
ATOM 3412 C CA . ALA A 1 446 ? -16.893 8.597 -41.041 1.00 54.31 446 ALA A CA 1
ATOM 3413 C C . ALA A 1 446 ? -16.162 7.590 -41.954 1.00 54.31 446 ALA A C 1
ATOM 3415 O O . ALA A 1 446 ? -15.847 7.914 -43.102 1.00 54.31 446 ALA A O 1
ATOM 3416 N N . THR A 1 447 ? -15.886 6.375 -41.468 1.00 52.25 447 THR A N 1
ATOM 3417 C CA . THR A 1 447 ? -15.221 5.319 -42.242 1.00 52.25 447 THR A CA 1
ATOM 3418 C C . THR A 1 447 ? -16.279 4.498 -43.000 1.00 52.25 447 THR A C 1
ATOM 3420 O O . THR A 1 447 ? -17.163 3.928 -42.359 1.00 52.25 447 THR A O 1
ATOM 3423 N N . PRO A 1 448 ? -16.251 4.411 -44.346 1.00 44.03 448 PRO A N 1
ATOM 3424 C CA . PRO A 1 448 ? -17.332 3.772 -45.099 1.00 44.03 448 PRO A CA 1
ATOM 3425 C C . PRO A 1 448 ? -17.455 2.270 -44.788 1.00 44.03 448 PRO A C 1
ATOM 3427 O O . PRO A 1 448 ? -16.515 1.516 -45.034 1.00 44.03 448 PRO A O 1
ATOM 3430 N N . GLY A 1 449 ? -18.630 1.845 -44.298 1.00 53.06 449 GLY A N 1
ATOM 3431 C CA . GLY A 1 449 ? -19.039 0.435 -44.173 1.00 53.06 449 GLY A CA 1
ATOM 3432 C C . GLY A 1 449 ? -19.205 -0.124 -42.754 1.00 53.06 449 GLY A C 1
ATOM 3433 O O . GLY A 1 449 ? -19.210 -1.342 -42.593 1.00 53.06 449 GLY A O 1
ATOM 3434 N N . GLU A 1 450 ? -19.266 0.702 -41.704 1.00 56.12 450 GLU A N 1
ATOM 3435 C CA . GLU A 1 450 ? -18.774 0.209 -40.422 1.00 56.12 450 GLU A CA 1
ATOM 3436 C C . GLU A 1 450 ? -19.451 0.844 -39.165 1.00 56.12 450 GLU A C 1
ATOM 3438 O O . GLU A 1 450 ? -18.875 1.713 -38.528 1.00 56.12 450 GLU A O 1
ATOM 3443 N N . LEU A 1 451 ? -20.570 0.232 -38.703 1.00 60.19 451 LEU A N 1
ATOM 3444 C CA . LEU A 1 451 ? -21.484 0.520 -37.548 1.00 60.19 451 LEU A CA 1
ATOM 3445 C C . LEU A 1 451 ? -22.772 1.271 -37.937 1.00 60.19 451 LEU A C 1
ATOM 3447 O O . LEU A 1 451 ? -22.789 2.489 -38.002 1.00 60.19 451 LEU A O 1
ATOM 3451 N N . GLU A 1 452 ? -23.868 0.524 -38.107 1.00 77.06 452 GLU A N 1
ATOM 3452 C CA . GLU A 1 452 ? -25.194 1.053 -38.493 1.00 77.06 452 GLU A CA 1
ATOM 3453 C C . GLU A 1 452 ? -26.263 0.814 -37.410 1.00 77.06 452 GLU A C 1
ATOM 3455 O O . GLU A 1 452 ? -27.338 1.407 -37.444 1.00 77.06 452 GLU A O 1
ATOM 3460 N N . TRP A 1 453 ? -25.978 -0.039 -36.418 1.00 87.62 453 TRP A N 1
ATOM 3461 C CA . TRP A 1 453 ? -26.957 -0.497 -35.429 1.00 87.62 453 TRP A CA 1
ATOM 3462 C C . TRP A 1 453 ? -26.444 -0.266 -34.007 1.00 87.62 453 TRP A C 1
ATOM 3464 O O . TRP A 1 453 ? -25.267 -0.479 -33.708 1.00 87.62 453 TRP A O 1
ATOM 3474 N N . SER A 1 454 ? -27.325 0.143 -33.095 1.00 90.81 454 SER A N 1
ATOM 3475 C CA . SER A 1 454 ? -26.967 0.417 -31.703 1.00 90.81 454 SER A CA 1
ATOM 3476 C C . SER A 1 454 ? -28.042 -0.042 -30.721 1.00 90.81 454 SER A C 1
ATOM 3478 O O . SER A 1 454 ? -29.210 0.324 -30.832 1.00 90.81 454 SER A O 1
ATOM 3480 N N . ILE A 1 455 ? -27.641 -0.824 -29.721 1.00 92.88 455 ILE A N 1
ATOM 3481 C CA . ILE A 1 455 ? -28.478 -1.207 -28.584 1.00 92.88 455 ILE A CA 1
ATOM 3482 C C . ILE A 1 455 ? -28.070 -0.362 -27.377 1.00 92.88 455 ILE A C 1
ATOM 3484 O O . ILE A 1 455 ? -26.953 -0.473 -26.868 1.00 92.88 455 ILE A O 1
ATOM 3488 N N . CYS A 1 456 ? -29.007 0.448 -26.894 1.00 92.44 456 CYS A N 1
ATOM 3489 C CA . CYS A 1 456 ? -28.868 1.326 -25.741 1.00 92.44 456 CYS A CA 1
ATOM 3490 C C . CYS A 1 456 ? -29.635 0.736 -24.552 1.00 92.44 456 CYS A C 1
ATOM 3492 O O . CYS A 1 456 ? -30.864 0.793 -24.501 1.00 92.44 456 CYS A O 1
ATOM 3494 N N . ILE A 1 457 ? -28.909 0.160 -23.596 1.00 93.38 457 ILE A N 1
ATOM 3495 C CA . ILE A 1 457 ? -29.472 -0.466 -22.394 1.00 93.38 457 ILE A CA 1
ATOM 3496 C C . ILE A 1 457 ? -29.335 0.503 -21.220 1.00 93.38 457 ILE A C 1
ATOM 3498 O O . ILE A 1 457 ? -28.227 0.948 -20.913 1.00 93.38 457 ILE A O 1
ATOM 3502 N N . ARG A 1 458 ? -30.443 0.844 -20.562 1.00 90.00 458 ARG A N 1
ATOM 3503 C CA . ARG A 1 458 ? -30.458 1.863 -19.501 1.00 90.00 458 ARG A CA 1
ATOM 3504 C C . ARG A 1 458 ? -31.559 1.627 -18.479 1.00 90.00 458 ARG A C 1
ATOM 3506 O O . ARG A 1 458 ? -32.610 1.097 -18.823 1.00 90.00 458 ARG A O 1
ATOM 3513 N N . ASP A 1 459 ? -31.370 2.130 -17.266 1.00 87.56 459 ASP A N 1
ATOM 3514 C CA . ASP A 1 459 ? -32.492 2.351 -16.349 1.00 87.56 459 ASP A CA 1
ATOM 3515 C C . ASP A 1 459 ? -33.311 3.569 -16.834 1.00 87.56 459 ASP A C 1
ATOM 3517 O O . ASP A 1 459 ? -32.761 4.530 -17.386 1.00 87.56 459 ASP A O 1
ATOM 3521 N N . ALA A 1 460 ? -34.624 3.571 -16.598 1.00 84.50 460 ALA A N 1
ATOM 3522 C CA . ALA A 1 460 ? -35.484 4.736 -16.803 1.00 84.50 460 ALA A CA 1
ATOM 3523 C C . ALA A 1 460 ? -34.929 5.994 -16.102 1.00 84.50 460 ALA A C 1
ATOM 3525 O O . ALA A 1 460 ? -34.991 7.097 -16.650 1.00 84.50 460 ALA A O 1
ATOM 3526 N N . LYS A 1 461 ? -34.302 5.834 -14.928 1.00 82.56 461 LYS A N 1
ATOM 3527 C CA . LYS A 1 461 ? -33.638 6.927 -14.193 1.00 82.56 461 LYS A CA 1
ATOM 3528 C C . LYS A 1 461 ? -32.407 7.485 -14.915 1.00 82.56 461 LYS A C 1
ATOM 3530 O O . LYS A 1 461 ? -32.032 8.630 -14.681 1.00 82.56 461 LYS A O 1
ATOM 3535 N N . GLU A 1 462 ? -31.783 6.707 -15.795 1.00 80.44 462 GLU A N 1
ATOM 3536 C CA . GLU A 1 462 ? -30.580 7.084 -16.547 1.00 80.44 462 GLU A CA 1
ATOM 3537 C C . GLU A 1 462 ? -30.895 7.668 -17.932 1.00 80.44 462 GLU A C 1
ATOM 3539 O O . GLU A 1 462 ? -29.987 8.123 -18.634 1.00 80.44 462 GLU A O 1
ATOM 3544 N N . ALA A 1 463 ? -32.174 7.720 -18.323 1.00 80.75 463 ALA A N 1
ATOM 3545 C CA . ALA A 1 463 ? -32.617 8.162 -19.645 1.00 80.75 463 ALA A CA 1
ATOM 3546 C C . ALA A 1 463 ? -32.175 9.589 -20.021 1.00 80.75 463 ALA A C 1
ATOM 3548 O O . ALA A 1 463 ? -32.080 9.909 -21.208 1.00 80.75 463 ALA A O 1
ATOM 3549 N N . PHE A 1 464 ? -31.868 10.440 -19.035 1.00 77.44 464 PHE A N 1
ATOM 3550 C CA . PHE A 1 464 ? -31.345 11.788 -19.276 1.00 77.44 464 PHE A CA 1
ATOM 3551 C C . PHE A 1 464 ? -29.900 11.787 -19.808 1.00 77.44 464 PHE A C 1
ATOM 3553 O O . PHE A 1 464 ? -29.538 12.672 -20.585 1.00 77.44 464 PHE A O 1
ATOM 3560 N N . SER A 1 465 ? -29.087 10.804 -19.405 1.00 72.94 465 SER A N 1
ATOM 3561 C CA . SER A 1 465 ? -27.649 10.725 -19.705 1.00 72.94 465 SER A CA 1
ATOM 3562 C C . SER A 1 465 ? -27.339 9.689 -20.790 1.00 72.94 465 SER A C 1
ATOM 3564 O O . SER A 1 465 ? -26.559 9.952 -21.712 1.00 72.94 465 SER A O 1
ATOM 3566 N N . VAL A 1 466 ? -27.997 8.529 -20.720 1.00 80.00 466 VAL A N 1
ATOM 3567 C CA . VAL A 1 466 ? -27.817 7.399 -21.635 1.00 80.00 466 VAL A CA 1
ATOM 3568 C C . VAL A 1 466 ? -28.996 7.390 -22.602 1.00 80.00 466 VAL A C 1
ATOM 3570 O O . VAL A 1 466 ? -30.072 6.885 -22.295 1.00 80.00 466 VAL A O 1
ATOM 3573 N N . LYS A 1 467 ? -28.839 8.022 -23.766 1.00 82.94 467 LYS A N 1
ATOM 3574 C CA . LYS A 1 467 ? -29.884 8.125 -24.796 1.00 82.94 467 LYS A CA 1
ATOM 3575 C C . LYS A 1 467 ? -29.284 8.078 -26.200 1.00 82.94 467 LYS A C 1
ATOM 3577 O O . LYS A 1 467 ? -28.111 8.431 -26.340 1.00 82.94 467 LYS A O 1
ATOM 3582 N N . PRO A 1 468 ? -30.066 7.686 -27.221 1.00 85.44 468 PRO A N 1
ATOM 3583 C CA . PRO A 1 468 ? -29.660 7.830 -28.615 1.00 85.44 468 PRO A CA 1
ATOM 3584 C C . PRO A 1 468 ? -29.207 9.268 -28.898 1.00 85.44 468 PRO A C 1
ATOM 3586 O O . PRO A 1 468 ? -29.929 10.215 -28.577 1.00 85.44 468 PRO A O 1
ATOM 3589 N N . ARG A 1 469 ? -27.988 9.434 -29.422 1.00 81.25 469 ARG A N 1
ATOM 3590 C CA . ARG A 1 469 ? -27.401 10.756 -29.718 1.00 81.25 469 ARG A CA 1
ATOM 3591 C C . ARG A 1 469 ? -27.350 11.065 -31.209 1.00 81.25 469 ARG A C 1
ATOM 3593 O O . ARG A 1 469 ? -27.444 12.230 -31.569 1.00 81.25 469 ARG A O 1
ATOM 3600 N N . PHE A 1 470 ? -27.246 10.032 -32.038 1.00 81.62 470 PHE A N 1
ATOM 3601 C CA . PHE A 1 470 ? -27.043 10.124 -33.483 1.00 81.62 470 PHE A CA 1
ATOM 3602 C C . PHE A 1 470 ? -28.193 9.410 -34.200 1.00 81.62 470 PHE A C 1
ATOM 3604 O O . PHE A 1 470 ? -27.995 8.412 -34.881 1.00 81.62 470 PHE A O 1
ATOM 3611 N N . VAL A 1 471 ? -29.428 9.846 -33.932 1.00 79.69 471 VAL A N 1
ATOM 3612 C CA . VAL A 1 471 ? -30.656 9.139 -34.354 1.00 79.69 471 VAL A CA 1
ATOM 3613 C C . VAL A 1 471 ? -30.767 9.024 -35.877 1.00 79.69 471 VAL A C 1
ATOM 3615 O O . VAL A 1 471 ? -31.361 8.070 -36.363 1.00 79.69 471 VAL A O 1
ATOM 3618 N N . ASP A 1 472 ? -30.160 9.958 -36.607 1.00 77.94 472 ASP A N 1
ATOM 3619 C CA . ASP A 1 472 ? -30.167 9.976 -38.070 1.00 77.94 472 ASP A CA 1
ATOM 3620 C C . ASP A 1 472 ? -29.099 9.051 -38.689 1.00 77.94 472 ASP A C 1
ATOM 3622 O O . ASP A 1 472 ? -29.206 8.704 -39.862 1.00 77.94 472 ASP A O 1
ATOM 3626 N N . ASP A 1 473 ? -28.104 8.617 -37.901 1.00 78.62 473 ASP A N 1
ATOM 3627 C CA . ASP A 1 473 ? -26.949 7.841 -38.378 1.00 78.62 473 ASP A CA 1
ATOM 3628 C C . ASP A 1 473 ? -27.026 6.345 -38.014 1.00 78.62 473 ASP A C 1
ATOM 3630 O O . ASP A 1 473 ? -26.329 5.529 -38.614 1.00 78.62 473 ASP A O 1
ATOM 3634 N N . PHE A 1 474 ? -27.858 5.960 -37.034 1.00 83.31 474 PHE A N 1
ATOM 3635 C CA . PHE A 1 474 ? -27.972 4.571 -36.574 1.00 83.31 474 PHE A CA 1
ATOM 3636 C C . PHE A 1 474 ? -29.413 4.116 -36.385 1.00 83.31 474 PHE A C 1
ATOM 3638 O O . PHE A 1 474 ? -30.262 4.835 -35.856 1.00 83.31 474 PHE A O 1
ATOM 3645 N N . GLN A 1 475 ? -29.645 2.833 -36.645 1.00 85.81 475 GLN A N 1
ATOM 3646 C CA . GLN A 1 475 ? -30.817 2.138 -36.149 1.00 85.81 475 GLN A CA 1
ATOM 3647 C C . GLN A 1 475 ? -30.638 1.820 -34.660 1.00 85.81 475 GLN A C 1
ATOM 3649 O O . GLN A 1 475 ? -29.717 1.102 -34.267 1.00 85.81 475 GLN A O 1
ATOM 3654 N N . TYR A 1 476 ? -31.520 2.355 -33.812 1.00 90.75 476 TYR A N 1
ATOM 3655 C CA . TYR A 1 476 ? -31.453 2.170 -32.362 1.00 90.75 476 TYR A CA 1
ATOM 3656 C C . TYR A 1 476 ? -32.484 1.170 -31.836 1.00 90.75 476 TYR A C 1
ATOM 3658 O O . TYR A 1 476 ? -33.656 1.207 -32.203 1.00 90.75 476 TYR A O 1
ATOM 3666 N N . MET A 1 477 ? -32.063 0.373 -30.858 1.00 92.75 477 MET A N 1
ATOM 3667 C CA . MET A 1 477 ? -32.937 -0.346 -29.938 1.00 92.75 477 MET A CA 1
ATOM 3668 C C . MET A 1 477 ? -32.671 0.147 -28.517 1.00 92.75 477 MET A C 1
ATOM 3670 O O . MET A 1 477 ? -31.546 0.061 -28.028 1.00 92.75 477 MET A O 1
ATOM 3674 N N . VAL A 1 478 ? -33.693 0.665 -27.836 1.00 93.69 478 VAL A N 1
ATOM 3675 C CA . VAL A 1 478 ? -33.576 1.090 -26.434 1.00 93.69 478 VAL A CA 1
ATOM 3676 C C . VAL A 1 478 ? -34.219 0.040 -25.539 1.00 93.69 478 VAL A C 1
ATOM 3678 O O . VAL A 1 478 ? -35.386 -0.298 -25.721 1.00 93.69 478 VAL A O 1
ATOM 3681 N N . LEU A 1 479 ? -33.456 -0.463 -24.573 1.00 93.50 479 LEU A N 1
ATOM 3682 C CA . LEU A 1 479 ? -33.902 -1.446 -23.592 1.00 93.50 479 LEU A CA 1
ATOM 3683 C C . LEU A 1 479 ? -33.902 -0.821 -22.200 1.00 93.50 479 LEU A C 1
ATOM 3685 O O . LEU A 1 479 ? -32.859 -0.383 -21.712 1.00 93.50 479 LEU A O 1
ATOM 3689 N N . GLU A 1 480 ? -35.070 -0.802 -21.561 1.00 92.81 480 GLU A N 1
ATOM 3690 C CA . GLU A 1 480 ? -35.219 -0.336 -20.182 1.00 92.81 480 GLU A CA 1
ATOM 3691 C C . GLU A 1 480 ? -34.977 -1.493 -19.210 1.00 92.81 480 GLU A C 1
ATOM 3693 O O . GLU A 1 480 ? -35.822 -2.370 -19.037 1.00 92.81 480 GLU A O 1
ATOM 3698 N N . VAL A 1 481 ? -33.779 -1.529 -18.626 1.00 92.81 481 VAL A N 1
ATOM 3699 C CA . VAL A 1 481 ? -33.281 -2.644 -17.812 1.00 92.81 481 VAL A CA 1
ATOM 3700 C C . VAL A 1 481 ? -32.497 -2.084 -16.629 1.00 92.81 481 VAL A C 1
ATOM 3702 O O . VAL A 1 481 ? -31.583 -1.281 -16.814 1.00 92.81 481 VAL A O 1
ATOM 3705 N N . GLN A 1 482 ? -32.848 -2.508 -15.414 1.00 89.62 482 GLN A N 1
ATOM 3706 C CA . GLN A 1 482 ? -32.169 -2.082 -14.188 1.00 89.62 482 GLN A CA 1
ATOM 3707 C C . GLN A 1 482 ? -30.915 -2.928 -13.932 1.00 89.62 482 GLN A C 1
ATOM 3709 O O . GLN A 1 482 ? -30.928 -4.139 -14.138 1.00 89.62 482 GLN A O 1
ATOM 3714 N N . ASP A 1 483 ? -29.828 -2.317 -13.457 1.00 89.12 483 ASP A N 1
ATOM 3715 C CA . ASP A 1 483 ? -28.616 -3.048 -13.051 1.00 89.12 483 ASP A CA 1
ATOM 3716 C C . ASP A 1 483 ? -28.738 -3.538 -11.600 1.00 89.12 483 ASP A C 1
ATOM 3718 O O . ASP A 1 483 ? -28.029 -3.081 -10.704 1.00 89.12 483 ASP A O 1
ATOM 3722 N N . THR A 1 484 ? -29.702 -4.428 -11.359 1.00 88.44 484 THR A N 1
ATOM 3723 C CA . THR A 1 484 ? -29.919 -5.084 -10.062 1.00 88.44 484 THR A CA 1
ATOM 3724 C C . THR A 1 484 ? -29.962 -6.598 -10.232 1.00 88.44 484 THR A C 1
ATOM 3726 O O . THR A 1 484 ? -30.174 -7.106 -11.334 1.00 88.44 484 THR A O 1
ATOM 3729 N N . GLU A 1 485 ? -29.743 -7.339 -9.148 1.00 87.44 485 GLU A N 1
ATOM 3730 C CA . GLU A 1 485 ? -29.686 -8.805 -9.193 1.00 87.44 485 GLU A CA 1
ATOM 3731 C C . GLU A 1 485 ? -31.064 -9.431 -9.479 1.00 87.44 485 GLU A C 1
ATOM 3733 O O . GLU A 1 485 ? -31.146 -10.527 -10.032 1.00 87.44 485 GLU A O 1
ATOM 3738 N N . GLU A 1 486 ? -32.149 -8.714 -9.170 1.00 89.50 486 GLU A N 1
ATOM 3739 C CA . GLU A 1 486 ? -33.536 -9.142 -9.382 1.00 89.50 486 GLU A CA 1
ATOM 3740 C C . GLU A 1 486 ? -34.024 -8.935 -10.825 1.00 89.50 486 GLU A C 1
ATOM 3742 O O . GLU A 1 486 ? -35.056 -9.486 -11.222 1.00 89.50 486 GLU A O 1
ATOM 3747 N N . GLN A 1 487 ? -33.317 -8.131 -11.625 1.00 93.56 487 GLN A N 1
ATOM 3748 C CA . GLN A 1 487 ? -33.720 -7.839 -12.994 1.00 93.56 487 GLN A CA 1
ATOM 3749 C C . GLN A 1 487 ? -33.564 -9.084 -13.879 1.00 93.56 487 GLN A C 1
ATOM 3751 O O . GLN A 1 487 ? -32.472 -9.621 -14.056 1.00 93.56 487 GLN A O 1
ATOM 3756 N N . ASN A 1 488 ? -34.660 -9.522 -14.505 1.00 93.50 488 ASN A N 1
ATOM 3757 C CA . ASN A 1 488 ? -34.660 -10.715 -15.351 1.00 93.50 488 ASN A CA 1
ATOM 3758 C C . ASN A 1 488 ? -34.191 -10.392 -16.782 1.00 93.50 488 ASN A C 1
ATOM 3760 O O . ASN A 1 488 ? -34.966 -9.868 -17.585 1.00 93.50 488 ASN A O 1
ATOM 3764 N N . LEU A 1 489 ? -32.935 -10.718 -17.098 1.00 95.06 489 LEU A N 1
ATOM 3765 C CA . LEU A 1 489 ? -32.315 -10.562 -18.414 1.00 95.06 489 LEU A CA 1
ATOM 3766 C C . LEU A 1 489 ? -32.830 -11.580 -19.434 1.00 95.06 489 LEU A C 1
ATOM 3768 O O . LEU A 1 489 ? -33.044 -11.231 -20.592 1.00 95.06 489 LEU A O 1
ATOM 3772 N N . ILE A 1 490 ? -33.085 -12.821 -19.012 1.00 93.81 490 ILE A N 1
ATOM 3773 C CA . ILE A 1 490 ? -33.529 -13.911 -19.901 1.00 93.81 490 ILE A CA 1
ATOM 3774 C C . ILE A 1 490 ? -34.818 -13.537 -20.643 1.00 93.81 490 ILE A C 1
ATOM 3776 O O . ILE A 1 490 ? -34.968 -13.849 -21.822 1.00 93.81 490 ILE A O 1
ATOM 3780 N N . ARG A 1 491 ? -35.737 -12.827 -19.980 1.00 93.19 491 ARG A N 1
ATOM 3781 C CA . ARG A 1 491 ? -36.996 -12.365 -20.585 1.00 93.19 491 ARG A CA 1
ATOM 3782 C C . ARG A 1 491 ? -36.819 -11.228 -21.588 1.00 93.19 491 ARG A C 1
ATOM 3784 O O . ARG A 1 491 ? -37.588 -11.149 -22.541 1.00 93.19 491 ARG A O 1
ATOM 3791 N N . VAL A 1 492 ? -35.842 -10.348 -21.376 1.00 93.38 492 VAL A N 1
ATOM 3792 C CA . VAL A 1 492 ? -35.612 -9.159 -22.220 1.00 93.38 492 VAL A CA 1
ATOM 3793 C C . VAL A 1 492 ? -34.580 -9.397 -23.324 1.00 93.38 492 VAL A C 1
ATOM 3795 O O . VAL A 1 492 ? -34.468 -8.596 -24.248 1.00 93.38 492 VAL A O 1
ATOM 3798 N N . PHE A 1 493 ? -33.837 -10.501 -23.255 1.00 95.69 493 PHE A N 1
ATOM 3799 C CA . PHE A 1 493 ? -32.795 -10.847 -24.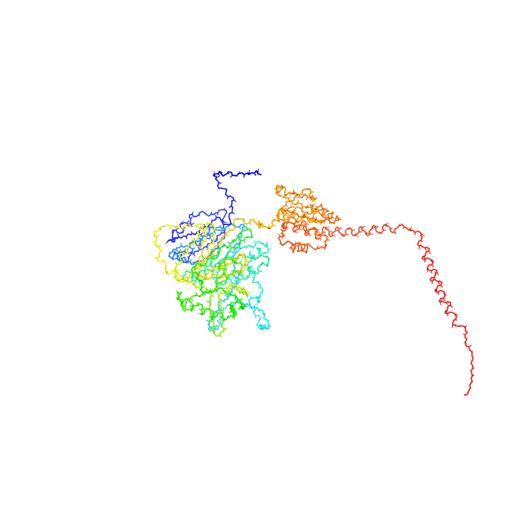214 1.00 95.69 493 PHE A CA 1
ATOM 3800 C C . PHE A 1 493 ? -33.289 -11.189 -25.637 1.00 95.69 493 PHE A C 1
ATOM 3802 O O . PHE A 1 493 ? -32.637 -10.750 -26.584 1.00 95.69 493 PHE A O 1
ATOM 3809 N N . PRO A 1 494 ? -34.410 -11.912 -25.863 1.00 94.94 494 PRO A N 1
ATOM 3810 C CA . PRO A 1 494 ? -34.778 -12.370 -27.207 1.00 94.94 494 PRO A CA 1
ATOM 3811 C C . PRO A 1 494 ? -34.938 -11.253 -28.256 1.00 94.94 494 PRO A C 1
ATOM 3813 O O . PRO A 1 494 ? -34.404 -11.416 -29.354 1.00 94.94 494 PRO A O 1
ATOM 3816 N N . PRO A 1 495 ? -35.573 -10.100 -27.952 1.00 93.50 495 PRO A N 1
ATOM 3817 C CA . PRO A 1 495 ? -35.617 -8.975 -28.887 1.00 93.50 495 PRO A CA 1
ATOM 3818 C C . PRO A 1 495 ? -34.228 -8.407 -29.216 1.00 93.50 495 PRO A C 1
ATOM 3820 O O . PRO A 1 495 ? -33.950 -8.098 -30.371 1.00 93.50 495 PRO A O 1
ATOM 3823 N N . ALA A 1 496 ? -33.333 -8.322 -28.224 1.00 93.94 496 ALA A N 1
ATOM 3824 C CA . ALA A 1 496 ? -31.959 -7.855 -28.421 1.00 93.94 496 ALA A CA 1
ATOM 3825 C C . ALA A 1 496 ? -31.159 -8.819 -29.305 1.00 93.94 496 ALA A C 1
ATOM 3827 O O . ALA A 1 496 ? -30.432 -8.397 -30.200 1.00 93.94 496 ALA A O 1
ATOM 3828 N N . LYS A 1 497 ? -31.333 -10.125 -29.082 1.00 94.56 497 LYS A N 1
ATOM 3829 C CA . LYS A 1 497 ? -30.736 -11.182 -29.897 1.00 94.56 497 LYS A CA 1
ATOM 3830 C C . LYS A 1 497 ? -31.166 -11.072 -31.357 1.00 94.56 497 LYS A C 1
ATOM 3832 O O . LYS A 1 497 ? -30.309 -11.120 -32.234 1.00 94.56 497 LYS A O 1
ATOM 3837 N N . GLN A 1 498 ? -32.465 -10.909 -31.612 1.00 94.62 498 GLN A N 1
ATOM 3838 C CA . GLN A 1 498 ? -32.974 -10.769 -32.977 1.00 94.62 498 GLN A CA 1
ATOM 3839 C C . GLN A 1 498 ? -32.397 -9.525 -33.658 1.00 94.62 498 GLN A C 1
ATOM 3841 O O . GLN A 1 498 ? -31.886 -9.629 -34.765 1.00 94.62 498 GLN A O 1
ATOM 3846 N N . PHE A 1 499 ? -32.367 -8.389 -32.957 1.00 93.81 499 PHE A N 1
ATOM 3847 C CA . PHE A 1 499 ? -31.782 -7.149 -33.469 1.00 93.81 499 PHE A CA 1
ATOM 3848 C C . PHE A 1 499 ? -30.303 -7.305 -33.859 1.00 93.81 499 PHE A C 1
ATOM 3850 O O . PHE A 1 499 ? -29.864 -6.768 -34.873 1.00 93.81 499 PHE A O 1
ATOM 3857 N N . ILE A 1 500 ? -29.529 -8.072 -33.080 1.00 93.00 500 ILE A N 1
ATOM 3858 C CA . ILE A 1 500 ? -28.134 -8.381 -33.423 1.00 93.00 500 ILE A CA 1
ATOM 3859 C C . ILE A 1 500 ? -28.057 -9.263 -34.674 1.00 93.00 500 ILE A C 1
ATOM 3861 O O . ILE A 1 500 ? -27.233 -9.002 -35.549 1.00 93.00 500 ILE A O 1
ATOM 3865 N N . TYR A 1 501 ? -28.905 -10.289 -34.785 1.00 93.12 501 TYR A N 1
ATOM 3866 C CA . TYR A 1 501 ? -28.933 -11.153 -35.966 1.00 93.12 501 TYR A CA 1
ATOM 3867 C C . TYR A 1 501 ? -29.352 -10.416 -37.239 1.00 93.12 501 TYR A C 1
ATOM 3869 O O . TYR A 1 501 ? -28.751 -10.659 -38.283 1.00 93.12 501 TYR A O 1
ATOM 3877 N N . ASP A 1 502 ? -30.320 -9.505 -37.157 1.00 91.38 502 ASP A N 1
ATOM 3878 C CA . ASP A 1 502 ? -30.773 -8.702 -38.296 1.00 91.38 502 ASP A CA 1
ATOM 3879 C C . ASP A 1 502 ? -29.634 -7.819 -38.828 1.00 91.38 502 ASP A C 1
ATOM 3881 O O . ASP A 1 502 ? -29.361 -7.805 -40.028 1.00 91.38 502 ASP A O 1
ATOM 3885 N N . ALA A 1 503 ? -28.901 -7.165 -37.922 1.00 87.88 503 ALA A N 1
ATOM 3886 C CA . ALA A 1 503 ? -27.740 -6.355 -38.269 1.00 87.88 503 ALA A CA 1
ATOM 3887 C C . ALA A 1 503 ? -26.593 -7.182 -38.876 1.00 87.88 503 ALA A C 1
ATOM 3889 O O . ALA A 1 503 ? -25.965 -6.756 -39.840 1.00 87.88 503 ALA A O 1
ATOM 3890 N N . ILE A 1 504 ? -26.317 -8.379 -38.343 1.00 85.88 504 ILE A N 1
ATOM 3891 C CA . ILE A 1 504 ? -25.316 -9.288 -38.930 1.00 85.88 504 ILE A CA 1
ATOM 3892 C C . ILE A 1 504 ? -25.774 -9.758 -40.320 1.00 85.88 504 ILE A C 1
ATOM 3894 O O . ILE A 1 504 ? -24.967 -9.814 -41.247 1.00 85.88 504 ILE A O 1
ATOM 3898 N N . GLY A 1 505 ? -27.065 -10.062 -40.485 1.00 85.69 505 GLY A N 1
ATOM 3899 C CA . GLY A 1 505 ? -27.660 -10.487 -41.753 1.00 85.69 505 GLY A CA 1
ATOM 3900 C C . GLY A 1 505 ? -27.627 -9.409 -42.838 1.00 85.69 505 GLY A C 1
ATOM 3901 O O . GLY A 1 505 ? -27.501 -9.742 -44.016 1.00 85.69 505 GLY A O 1
ATOM 3902 N N . SER A 1 506 ? -27.671 -8.128 -42.459 1.00 84.75 506 SER A N 1
ATOM 3903 C CA . SER A 1 506 ? -27.505 -7.000 -43.383 1.00 84.75 506 SER A CA 1
ATOM 3904 C C . SER A 1 506 ? -26.041 -6.678 -43.709 1.00 84.75 506 SER A C 1
ATOM 3906 O O . SER A 1 506 ? -25.782 -5.746 -44.465 1.00 84.75 506 SER A O 1
ATOM 3908 N N . GLY A 1 507 ? -25.077 -7.417 -43.142 1.00 79.25 507 GLY A N 1
ATOM 3909 C CA . GLY A 1 507 ? -23.647 -7.106 -43.243 1.00 79.25 507 GLY A CA 1
ATOM 3910 C C . GLY A 1 507 ? -23.216 -5.900 -42.400 1.00 79.25 507 GLY A C 1
ATOM 3911 O O . GLY A 1 507 ? -22.101 -5.408 -42.562 1.00 79.25 507 GLY A O 1
ATOM 3912 N N . GLY A 1 508 ? -24.089 -5.422 -41.510 1.00 82.00 508 GLY A N 1
ATOM 3913 C CA . GLY A 1 508 ? -23.840 -4.300 -40.618 1.00 82.00 508 GLY A CA 1
ATOM 3914 C C . GLY A 1 508 ? -23.096 -4.701 -39.342 1.00 82.00 508 GLY A C 1
ATOM 3915 O O . GLY A 1 508 ? -22.742 -5.857 -39.102 1.00 82.00 508 GLY A O 1
ATOM 3916 N N . ARG A 1 509 ? -22.859 -3.710 -38.477 1.00 80.81 509 ARG A N 1
ATOM 3917 C CA . ARG A 1 509 ? -22.218 -3.900 -37.165 1.00 80.81 509 ARG A CA 1
ATOM 3918 C C . ARG A 1 509 ? -23.044 -3.249 -36.068 1.00 80.81 509 ARG A C 1
ATOM 3920 O O . ARG A 1 509 ? -23.635 -2.191 -36.291 1.00 80.81 509 ARG A O 1
ATOM 3927 N N . VAL A 1 510 ? -23.032 -3.868 -34.887 1.00 86.69 510 VAL A N 1
ATOM 3928 C CA . VAL A 1 510 ? -23.845 -3.464 -33.733 1.00 86.69 510 VAL A CA 1
ATOM 3929 C C . VAL A 1 510 ? -22.968 -2.971 -32.590 1.00 86.69 510 VAL A C 1
ATOM 3931 O O . VAL A 1 510 ? -22.072 -3.684 -32.137 1.00 86.69 510 VAL A O 1
ATOM 3934 N N . LEU A 1 511 ? -23.275 -1.788 -32.060 1.00 90.25 511 LEU A N 1
ATOM 3935 C CA . LEU A 1 511 ? -22.767 -1.319 -30.772 1.00 90.25 511 LEU A CA 1
ATOM 3936 C C . LEU A 1 511 ? -23.765 -1.660 -29.661 1.00 90.25 511 LEU A C 1
ATOM 3938 O O . LEU A 1 511 ? -24.874 -1.145 -29.655 1.00 90.25 511 LEU A O 1
ATOM 3942 N N . VAL A 1 512 ? -23.370 -2.469 -28.676 1.00 91.94 512 VAL A N 1
ATOM 3943 C CA . VAL A 1 512 ? -24.190 -2.730 -27.477 1.00 91.94 512 VAL A CA 1
ATOM 3944 C C . VAL A 1 512 ? -23.605 -1.960 -26.296 1.00 91.94 512 VAL A C 1
ATOM 3946 O O . VAL A 1 512 ? -22.492 -2.250 -25.850 1.00 91.94 512 VAL A O 1
ATOM 3949 N N . HIS A 1 513 ? -24.337 -0.978 -25.769 1.00 88.00 513 HIS A N 1
ATOM 3950 C CA . HIS A 1 513 ? -23.837 -0.096 -24.716 1.00 88.00 513 HIS A CA 1
ATOM 3951 C C . HIS A 1 513 ? -24.845 0.123 -23.580 1.00 88.00 513 HIS A C 1
ATOM 3953 O O . HIS A 1 513 ? -26.057 0.067 -23.762 1.00 88.00 513 HIS A O 1
ATOM 3959 N N . CYS A 1 514 ? -24.316 0.392 -22.388 1.00 87.00 514 CYS A N 1
ATOM 3960 C CA . CYS A 1 514 ? -25.057 0.896 -21.234 1.00 87.00 514 CYS A CA 1
ATOM 3961 C C . CYS A 1 514 ? -24.287 2.073 -20.616 1.00 87.00 514 CYS A C 1
ATOM 3963 O O . CYS A 1 514 ? -23.372 2.597 -21.253 1.00 87.00 514 CYS A O 1
ATOM 3965 N N . ASN A 1 515 ? -24.626 2.499 -19.397 1.00 81.50 515 ASN A N 1
ATOM 3966 C CA . ASN A 1 515 ? -23.926 3.596 -18.722 1.00 81.50 515 ASN A CA 1
ATOM 3967 C C . ASN A 1 515 ? -22.415 3.314 -18.546 1.00 81.50 515 ASN A C 1
ATOM 3969 O O . ASN A 1 515 ? -21.570 4.062 -19.033 1.00 81.50 515 ASN A O 1
ATOM 3973 N N . GLY A 1 516 ? -22.065 2.202 -17.887 1.00 76.75 516 GLY A N 1
ATOM 3974 C CA . GLY A 1 516 ? -20.667 1.858 -17.582 1.00 76.75 516 GLY A CA 1
ATOM 3975 C C . GLY A 1 516 ? -20.004 0.880 -18.558 1.00 76.75 516 GLY A C 1
ATOM 3976 O O . GLY A 1 516 ? -18.778 0.782 -18.604 1.00 76.75 516 GLY A O 1
ATOM 3977 N N . GLY A 1 517 ? -20.789 0.114 -19.320 1.00 82.56 517 GLY A N 1
ATOM 3978 C CA . GLY A 1 517 ? -20.273 -0.996 -20.127 1.00 82.56 517 GLY A CA 1
ATOM 3979 C C . GLY A 1 517 ? -19.546 -2.059 -19.292 1.00 82.56 517 GLY A C 1
ATOM 3980 O O . GLY A 1 517 ? -18.518 -2.572 -19.733 1.00 82.56 517 GLY A O 1
ATOM 3981 N N . ILE A 1 518 ? -20.034 -2.315 -18.071 1.00 78.25 518 ILE A N 1
ATOM 3982 C CA . ILE A 1 518 ? -19.438 -3.231 -17.079 1.00 78.25 518 ILE A CA 1
ATOM 3983 C C . ILE A 1 518 ? -20.370 -4.416 -16.801 1.00 78.25 518 ILE A C 1
ATOM 3985 O O . ILE A 1 518 ? -19.931 -5.557 -16.907 1.00 78.25 518 ILE A O 1
ATOM 3989 N N . SER A 1 519 ? -21.644 -4.153 -16.486 1.00 88.44 519 SER A N 1
ATOM 3990 C CA . SER A 1 519 ? -22.606 -5.186 -16.074 1.00 88.44 519 SER A CA 1
ATOM 3991 C C . SER A 1 519 ? -23.635 -5.503 -17.170 1.00 88.44 519 SER A C 1
ATOM 3993 O O . SER A 1 519 ? -23.511 -6.525 -17.842 1.00 88.44 519 SER A O 1
ATOM 3995 N N . LEU A 1 520 ? -24.584 -4.590 -17.433 1.00 92.06 520 LEU A N 1
ATOM 3996 C CA . LEU A 1 520 ? -25.699 -4.807 -18.371 1.00 92.06 520 LEU A CA 1
ATOM 3997 C C . LEU A 1 520 ? -25.274 -5.115 -19.814 1.00 92.06 520 LEU A C 1
ATOM 3999 O O . LEU A 1 520 ? -25.560 -6.199 -20.315 1.00 92.06 520 LEU A O 1
ATOM 4003 N N . SER A 1 521 ? -24.598 -4.188 -20.507 1.00 93.06 521 SER A N 1
ATOM 4004 C CA . SER A 1 521 ? -24.255 -4.425 -21.917 1.00 93.06 521 SER A CA 1
ATOM 4005 C C . SER A 1 521 ? -23.330 -5.628 -22.119 1.00 93.06 521 SER A C 1
ATOM 4007 O O . SER A 1 521 ? -23.593 -6.402 -23.040 1.00 93.06 521 SER A O 1
ATOM 4009 N N . PRO A 1 522 ? -22.332 -5.893 -21.251 1.00 93.31 522 PRO A N 1
ATOM 4010 C CA . PRO A 1 522 ? -21.570 -7.132 -21.337 1.00 93.31 522 PRO A CA 1
ATOM 4011 C C . PRO A 1 522 ? -22.395 -8.393 -21.100 1.00 93.31 522 PRO A C 1
ATOM 4013 O O . PRO A 1 522 ? -22.169 -9.366 -21.808 1.00 93.31 522 PRO A O 1
ATOM 4016 N N . ALA A 1 523 ? -23.359 -8.395 -20.172 1.00 95.31 523 ALA A N 1
ATOM 4017 C CA . ALA A 1 523 ? -24.204 -9.5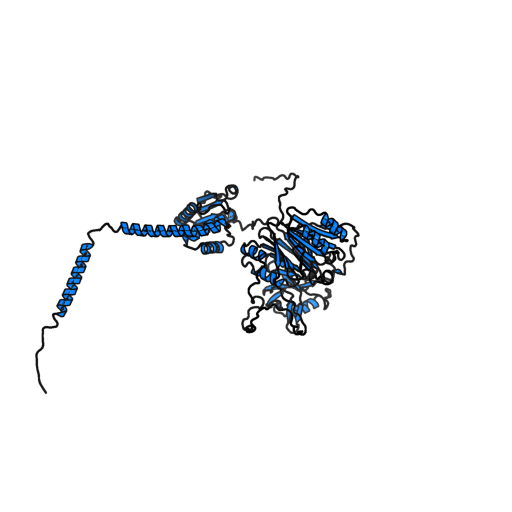66 -19.930 1.00 95.31 523 ALA A CA 1
ATOM 4018 C C . ALA A 1 523 ? -24.979 -9.980 -21.194 1.00 95.31 523 ALA A C 1
ATOM 4020 O O . ALA A 1 523 ? -24.962 -11.151 -21.567 1.00 95.31 523 ALA A O 1
ATOM 4021 N N . PHE A 1 524 ? -25.561 -9.016 -21.916 1.00 96.25 524 PHE A N 1
ATOM 4022 C CA . PHE A 1 524 ? -26.228 -9.277 -23.199 1.00 96.25 524 PHE A CA 1
ATOM 4023 C C . PHE A 1 524 ? -25.256 -9.800 -24.266 1.00 96.25 524 PHE A C 1
ATOM 4025 O O . PHE A 1 524 ? -25.580 -10.743 -24.986 1.00 96.25 524 PHE A O 1
ATOM 4032 N N . VAL A 1 525 ? -24.054 -9.221 -24.361 1.00 96.25 525 VAL A N 1
ATOM 4033 C CA . VAL A 1 525 ? -23.029 -9.680 -25.313 1.00 96.25 525 VAL A CA 1
ATOM 4034 C C . VAL A 1 525 ? -22.571 -11.104 -24.986 1.00 96.25 525 VAL A C 1
ATOM 4036 O O . VAL A 1 525 ? -22.428 -11.911 -25.899 1.00 96.25 525 VAL A O 1
ATOM 4039 N N . VAL A 1 526 ? -22.392 -11.442 -23.706 1.00 95.75 526 VAL A N 1
ATOM 4040 C CA . VAL A 1 526 ? -22.034 -12.799 -23.264 1.00 95.75 526 VAL A CA 1
ATOM 4041 C C . VAL A 1 526 ? -23.140 -13.790 -23.617 1.00 95.75 526 VAL A C 1
ATOM 4043 O O . VAL A 1 526 ? -22.841 -14.820 -24.212 1.00 95.75 526 VAL A O 1
ATOM 4046 N N . MET A 1 527 ? -24.410 -13.472 -23.333 1.00 96.00 527 MET A N 1
ATOM 4047 C CA . MET A 1 527 ? -25.545 -14.329 -23.711 1.00 96.00 527 MET A CA 1
ATOM 4048 C C . MET A 1 527 ? -25.605 -14.572 -25.227 1.00 96.00 527 MET A C 1
ATOM 4050 O O . MET A 1 527 ? -25.848 -15.699 -25.656 1.00 96.00 527 MET A O 1
ATOM 4054 N N . PHE A 1 528 ? -25.332 -13.541 -26.037 1.00 95.94 528 PHE A N 1
ATOM 4055 C CA . PHE A 1 528 ? -25.287 -13.656 -27.496 1.00 95.94 528 PHE A CA 1
ATOM 4056 C C . PHE A 1 528 ? -24.126 -14.528 -27.974 1.00 95.94 528 PHE A C 1
ATOM 4058 O O . PHE A 1 528 ? -24.344 -15.479 -28.716 1.00 95.94 528 PHE A O 1
ATOM 4065 N N . VAL A 1 529 ? -22.902 -14.237 -27.528 1.00 93.31 529 VAL A N 1
ATOM 4066 C CA . VAL A 1 529 ? -21.690 -14.988 -27.890 1.00 93.31 529 VAL A CA 1
ATOM 4067 C C . VAL A 1 529 ? -21.817 -16.457 -27.496 1.00 93.31 529 VAL A C 1
ATOM 4069 O O . VAL A 1 529 ? -21.449 -17.332 -28.278 1.00 93.31 529 VAL A O 1
ATOM 4072 N N . MET A 1 530 ? -22.358 -16.723 -26.307 1.00 93.75 530 MET A N 1
ATOM 4073 C CA . MET A 1 530 ? -22.572 -18.071 -25.797 1.00 93.75 530 MET A CA 1
ATOM 4074 C C . MET A 1 530 ? -23.454 -18.895 -26.739 1.00 93.75 530 MET A C 1
ATOM 4076 O O . MET A 1 530 ? -23.076 -19.998 -27.124 1.00 93.75 530 MET A O 1
ATOM 4080 N N . GLU A 1 531 ? -24.599 -18.350 -27.153 1.00 93.00 531 GLU A N 1
ATOM 4081 C CA . GLU A 1 531 ? -25.522 -19.038 -28.061 1.00 93.00 531 GLU A CA 1
ATOM 4082 C C . GLU A 1 531 ? -24.986 -19.099 -29.500 1.00 93.00 531 GLU A C 1
ATOM 4084 O O . GLU A 1 531 ? -25.084 -20.141 -30.144 1.00 93.00 531 GLU A O 1
ATOM 4089 N N . HIS A 1 532 ? -24.393 -18.010 -29.997 1.00 91.12 532 HIS A N 1
ATOM 4090 C CA . HIS A 1 532 ? -23.927 -17.890 -31.380 1.00 91.12 532 HIS A CA 1
ATOM 4091 C C . HIS A 1 532 ? -22.743 -18.811 -31.694 1.00 91.12 532 HIS A C 1
ATOM 4093 O O . HIS A 1 532 ? -22.701 -19.427 -32.756 1.00 91.12 532 HIS A O 1
ATOM 4099 N N . TYR A 1 533 ? -21.795 -18.929 -30.762 1.00 88.25 533 TYR A N 1
ATOM 4100 C CA . TYR A 1 533 ? -20.611 -19.779 -30.908 1.00 88.25 533 TYR A CA 1
ATOM 4101 C C . TYR A 1 533 ? -20.742 -21.122 -30.183 1.00 88.25 533 TYR A C 1
ATOM 4103 O O . TYR A 1 533 ? -19.775 -21.883 -30.134 1.00 88.25 533 TYR A O 1
ATOM 4111 N N . THR A 1 534 ? -21.917 -21.442 -29.625 1.00 90.75 534 THR A N 1
ATOM 4112 C CA . THR A 1 534 ? -22.164 -22.679 -28.857 1.00 90.75 534 THR A CA 1
ATOM 4113 C C . THR A 1 534 ? -21.131 -22.916 -27.747 1.00 90.75 534 THR A C 1
ATOM 4115 O O . THR A 1 534 ? -20.625 -24.023 -27.562 1.00 90.75 534 THR A O 1
ATOM 4118 N N . LEU A 1 535 ? -20.793 -21.853 -27.019 1.00 90.31 535 LEU A N 1
ATOM 4119 C CA . LEU A 1 535 ? -19.824 -21.883 -25.925 1.00 90.31 535 LEU A CA 1
ATOM 4120 C C . LEU A 1 535 ? -20.507 -22.187 -24.588 1.00 90.31 535 LEU A C 1
ATOM 4122 O O . LEU A 1 535 ? -21.717 -22.000 -24.426 1.00 90.31 535 LEU A O 1
ATOM 4126 N N . THR A 1 536 ? -19.717 -22.635 -23.613 1.00 92.38 536 THR A N 1
ATOM 4127 C CA . THR A 1 536 ? -20.162 -22.669 -22.214 1.00 92.38 536 THR A CA 1
ATOM 4128 C C . THR A 1 536 ? -20.274 -21.247 -21.660 1.00 92.38 536 THR A C 1
ATOM 4130 O O . THR A 1 536 ? -19.654 -20.316 -22.188 1.00 92.38 536 THR A O 1
ATOM 4133 N N . HIS A 1 537 ? -21.048 -21.051 -20.589 1.00 90.38 537 HIS A N 1
ATOM 4134 C CA . HIS A 1 537 ? -21.125 -19.739 -19.936 1.00 90.38 537 HIS A CA 1
ATOM 4135 C C . HIS A 1 537 ? -19.754 -19.225 -19.456 1.00 90.38 537 HIS A C 1
ATOM 4137 O O . HIS A 1 537 ? -19.487 -18.028 -19.567 1.00 90.38 537 HIS A O 1
ATOM 4143 N N . GLU A 1 538 ? -18.876 -20.112 -18.972 1.00 91.19 538 GLU A N 1
ATOM 4144 C CA . GLU A 1 538 ? -17.512 -19.771 -18.544 1.00 91.19 538 GLU A CA 1
ATOM 4145 C C . GLU A 1 538 ? -16.655 -19.305 -19.730 1.00 91.19 538 GLU A C 1
ATOM 4147 O O . GLU A 1 538 ? -16.059 -18.225 -19.680 1.00 91.19 538 GLU A O 1
ATOM 4152 N N . ASP A 1 539 ? -16.667 -20.061 -20.834 1.00 89.38 539 ASP A N 1
ATOM 4153 C CA . ASP A 1 539 ? -15.899 -19.736 -22.040 1.00 89.38 539 ASP A CA 1
ATOM 4154 C C . ASP A 1 539 ? -16.381 -18.438 -22.695 1.00 89.38 539 ASP A C 1
ATOM 4156 O O . ASP A 1 539 ? -15.574 -17.604 -23.108 1.00 89.38 539 ASP A O 1
ATOM 4160 N N . ALA A 1 540 ? -17.699 -18.234 -22.773 1.00 90.31 540 ALA A N 1
ATOM 4161 C CA . ALA A 1 540 ? -18.281 -17.019 -23.331 1.00 90.31 540 ALA A CA 1
ATOM 4162 C C . ALA A 1 540 ? -17.919 -15.788 -22.488 1.00 90.31 540 ALA A C 1
ATOM 4164 O O . ALA A 1 540 ? -17.543 -14.748 -23.036 1.00 90.31 540 ALA A O 1
ATOM 4165 N N . LEU A 1 541 ? -17.976 -15.905 -21.156 1.00 87.88 541 LEU A N 1
ATOM 4166 C CA . LEU A 1 541 ? -17.578 -14.832 -20.250 1.00 87.88 541 LEU A CA 1
ATOM 4167 C C . LEU A 1 541 ? -16.087 -14.504 -20.407 1.00 87.88 541 LEU A C 1
ATOM 4169 O O . LEU A 1 541 ? -15.733 -13.334 -20.553 1.00 87.88 541 LEU A O 1
ATOM 4173 N N . HIS A 1 542 ? -15.227 -15.524 -20.462 1.00 87.12 542 HIS A N 1
ATOM 4174 C CA . HIS A 1 542 ? -13.790 -15.362 -20.692 1.00 87.12 542 HIS A CA 1
ATOM 4175 C C . HIS A 1 542 ? -13.489 -14.721 -22.053 1.00 87.12 542 HIS A C 1
ATOM 4177 O O . HIS A 1 542 ? -12.648 -13.825 -22.140 1.00 87.12 542 HIS A O 1
ATOM 4183 N N . LEU A 1 543 ? -14.190 -15.124 -23.117 1.00 80.81 543 LEU A N 1
ATOM 4184 C CA . LEU A 1 543 ? -14.014 -14.561 -24.456 1.00 80.81 543 LEU A CA 1
ATOM 4185 C C . LEU A 1 543 ? -14.294 -13.053 -24.468 1.00 80.81 543 LEU A C 1
ATOM 4187 O O . LEU A 1 543 ? -13.479 -12.269 -24.963 1.00 80.81 543 LEU A O 1
ATOM 4191 N N . VAL A 1 544 ? -15.431 -12.636 -23.904 1.00 85.31 544 VAL A N 1
ATOM 4192 C CA . VAL A 1 544 ? -15.809 -11.218 -23.855 1.00 85.31 544 VAL A CA 1
ATOM 4193 C C . VAL A 1 544 ? -14.872 -10.453 -22.917 1.00 85.31 544 VAL A C 1
ATOM 4195 O O . VAL A 1 544 ? -14.450 -9.346 -23.253 1.00 85.31 544 VAL A O 1
ATOM 4198 N N . GLN A 1 545 ? -14.460 -11.051 -21.795 1.00 78.56 545 GLN A N 1
ATOM 4199 C CA . GLN A 1 545 ? -13.525 -10.437 -20.849 1.00 78.56 545 GLN A CA 1
ATOM 4200 C C . GLN A 1 545 ? -12.134 -10.221 -21.455 1.00 78.56 545 GLN A C 1
ATOM 4202 O O . GLN A 1 545 ? -11.532 -9.169 -21.248 1.00 78.56 545 GLN A O 1
ATOM 4207 N N . ASN A 1 546 ? -11.647 -11.151 -22.276 1.00 77.69 546 ASN A N 1
ATOM 4208 C CA . ASN A 1 546 ? -10.378 -10.998 -22.990 1.00 77.69 546 ASN A CA 1
ATOM 4209 C C . ASN A 1 546 ? -10.402 -9.831 -23.991 1.00 77.69 546 ASN A C 1
ATOM 4211 O O . ASN A 1 546 ? -9.365 -9.229 -24.261 1.00 77.69 546 ASN A O 1
ATOM 4215 N N . ARG A 1 547 ? -11.577 -9.483 -24.536 1.00 78.06 547 ARG A N 1
ATOM 4216 C CA . ARG A 1 547 ? -11.754 -8.314 -25.417 1.00 78.06 547 ARG A CA 1
ATOM 4217 C C . ARG A 1 547 ? -12.054 -7.029 -24.645 1.00 78.06 547 ARG A C 1
ATOM 4219 O O . ARG A 1 547 ? -11.697 -5.946 -25.102 1.00 78.06 547 ARG A O 1
ATOM 4226 N N . ARG A 1 548 ? -12.683 -7.134 -23.472 1.00 74.62 548 ARG A N 1
ATOM 4227 C CA . ARG A 1 548 ? -12.994 -6.019 -22.573 1.00 74.62 548 ARG A CA 1
ATOM 4228 C C . ARG A 1 548 ? -12.778 -6.443 -21.118 1.00 74.62 548 ARG A C 1
ATOM 4230 O O . ARG A 1 548 ? -13.672 -6.963 -20.463 1.00 74.62 548 ARG A O 1
ATOM 4237 N N . TYR A 1 549 ? -11.594 -6.154 -20.584 1.00 71.88 549 TYR A N 1
ATOM 4238 C CA . TYR A 1 549 ? -11.156 -6.655 -19.272 1.00 71.88 549 TYR A CA 1
ATOM 4239 C C . TYR A 1 549 ? -12.031 -6.217 -18.084 1.00 71.88 549 TYR A C 1
ATOM 4241 O O . TYR A 1 549 ? -12.027 -6.866 -17.041 1.00 71.88 549 TYR A O 1
ATOM 4249 N N . CYS A 1 550 ? -12.750 -5.097 -18.215 1.00 71.25 550 CYS A N 1
ATOM 4250 C CA . CYS A 1 550 ? -13.531 -4.497 -17.135 1.00 71.25 550 CYS A CA 1
ATOM 4251 C C . CYS A 1 550 ? -14.956 -5.044 -17.005 1.00 71.25 550 CYS A C 1
ATOM 4253 O O . CYS A 1 550 ? -15.696 -4.541 -16.160 1.00 71.25 550 CYS A O 1
ATOM 4255 N N . ILE A 1 551 ? -15.364 -6.019 -17.828 1.00 80.44 551 ILE A N 1
ATOM 4256 C CA . ILE A 1 551 ? -16.694 -6.610 -17.669 1.00 80.44 551 ILE A CA 1
ATOM 4257 C C . ILE A 1 551 ? -16.788 -7.309 -16.311 1.00 80.44 551 ILE A C 1
ATOM 4259 O O . ILE A 1 551 ? -15.871 -8.012 -15.884 1.00 80.44 551 ILE A O 1
ATOM 4263 N N . SER A 1 552 ? -17.902 -7.081 -15.633 1.00 84.62 552 SER A N 1
ATOM 4264 C CA . SER A 1 552 ? -18.235 -7.680 -14.348 1.00 84.62 552 SER A CA 1
ATOM 4265 C C . SER A 1 552 ? -19.757 -7.629 -14.174 1.00 84.62 552 SER A C 1
ATOM 4267 O O . SER A 1 552 ? -20.248 -6.748 -13.463 1.00 84.62 552 SER A O 1
ATOM 4269 N N . PRO A 1 553 ? -20.520 -8.513 -14.853 1.00 90.06 553 PRO A N 1
ATOM 4270 C CA . PRO A 1 553 ? -21.950 -8.676 -14.591 1.00 90.06 553 PRO A CA 1
ATOM 4271 C C . PRO A 1 553 ? -22.213 -8.918 -13.102 1.00 90.06 553 PRO A C 1
ATOM 4273 O O . PRO A 1 553 ? -21.410 -9.570 -12.431 1.00 90.06 553 PRO A O 1
ATOM 4276 N N . ASN A 1 554 ? -23.321 -8.386 -12.581 1.00 90.94 554 ASN A N 1
ATOM 4277 C CA . ASN A 1 554 ? -23.719 -8.637 -11.195 1.00 90.94 554 ASN A CA 1
ATOM 4278 C C . ASN A 1 554 ? -24.011 -10.135 -10.945 1.00 90.94 554 ASN A C 1
ATOM 4280 O O . ASN A 1 554 ? -24.150 -10.925 -11.885 1.00 90.94 554 ASN A O 1
ATOM 4284 N N . SER A 1 555 ? -24.090 -10.545 -9.675 1.00 90.06 555 SER A N 1
ATOM 4285 C CA . SER A 1 555 ? -24.199 -11.969 -9.322 1.00 90.06 555 SER A CA 1
ATOM 4286 C C . SER A 1 555 ? -25.502 -12.614 -9.829 1.00 90.06 555 SER A C 1
ATOM 4288 O O . SER A 1 555 ? -25.495 -13.759 -10.298 1.00 90.06 555 SER A O 1
ATOM 4290 N N . GLY A 1 556 ? -26.600 -11.849 -9.849 1.00 92.12 556 GLY A N 1
ATOM 4291 C CA . GLY A 1 556 ? -27.874 -12.259 -10.439 1.00 92.12 556 GLY A CA 1
ATOM 4292 C C . GLY A 1 556 ? -27.768 -12.498 -11.946 1.00 92.12 556 GLY A C 1
ATOM 4293 O O . GLY A 1 556 ? -28.267 -13.501 -12.454 1.00 92.12 556 GLY A O 1
ATOM 4294 N N . PHE A 1 557 ? -27.052 -11.640 -12.673 1.00 95.75 557 PHE A N 1
ATOM 4295 C CA . PHE A 1 557 ? -26.828 -11.787 -14.113 1.00 95.75 557 PHE A CA 1
ATOM 4296 C C . PHE A 1 557 ? -25.926 -12.971 -14.434 1.00 95.75 557 PHE A C 1
ATOM 4298 O O . PHE A 1 557 ? -26.219 -13.704 -15.373 1.00 95.75 557 PHE A O 1
ATOM 4305 N N . LEU A 1 558 ? -24.873 -13.212 -13.648 1.00 94.06 558 LEU A N 1
ATOM 4306 C CA . LEU A 1 558 ? -24.033 -14.405 -13.808 1.00 94.06 558 LEU A CA 1
ATOM 4307 C C . LEU A 1 558 ? -24.849 -15.694 -13.637 1.00 94.06 558 LEU A C 1
ATOM 4309 O O . LEU A 1 558 ? -24.720 -16.619 -14.441 1.00 94.06 558 LEU A O 1
ATOM 4313 N N . THR A 1 559 ? -25.739 -15.724 -12.641 1.00 94.62 559 THR A N 1
ATOM 4314 C CA . THR A 1 559 ? -26.666 -16.845 -12.424 1.00 94.62 559 THR A CA 1
ATOM 4315 C C . THR A 1 559 ? -27.591 -17.030 -13.626 1.00 94.62 559 THR A C 1
ATOM 4317 O O . THR A 1 559 ? -27.708 -18.131 -14.159 1.00 94.62 559 THR A O 1
ATOM 4320 N N . GLN A 1 560 ? -28.169 -15.942 -14.135 1.00 96.06 560 GLN A N 1
ATOM 4321 C CA . GLN A 1 560 ? -29.053 -15.984 -15.298 1.00 96.06 560 GLN A CA 1
ATOM 4322 C C . GLN A 1 560 ? -28.341 -16.369 -16.602 1.00 96.06 560 GL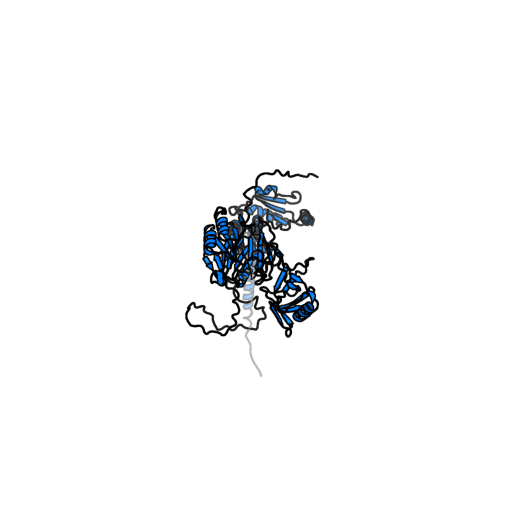N A C 1
ATOM 4324 O O . GLN A 1 560 ? -28.931 -17.056 -17.430 1.00 96.06 560 GLN A O 1
ATOM 4329 N N . ILE A 1 561 ? -27.076 -15.988 -16.805 1.00 95.88 561 ILE A N 1
ATOM 4330 C CA . ILE A 1 561 ? -26.279 -16.435 -17.962 1.00 95.88 561 ILE A CA 1
ATOM 4331 C C . ILE A 1 561 ? -26.116 -17.963 -17.922 1.00 95.88 561 ILE A C 1
ATOM 4333 O O . ILE A 1 561 ? -26.309 -18.633 -18.937 1.00 95.88 561 ILE A O 1
ATOM 4337 N N . LYS A 1 562 ? -25.829 -18.525 -16.743 1.00 94.94 562 LYS A N 1
ATOM 4338 C CA . LYS A 1 562 ? -25.724 -19.977 -16.543 1.00 94.94 562 LYS A CA 1
ATOM 4339 C C . LYS A 1 562 ? -27.060 -20.696 -16.761 1.00 94.94 562 LYS A C 1
ATOM 4341 O O . LYS A 1 562 ? -27.099 -21.753 -17.387 1.00 94.94 562 LYS A O 1
ATOM 4346 N N . GLU A 1 563 ? -28.166 -20.128 -16.289 1.00 94.69 563 GLU A N 1
ATOM 4347 C CA . GLU A 1 563 ? -29.510 -20.666 -16.548 1.00 94.69 563 GLU A CA 1
ATOM 4348 C C . GLU A 1 563 ? -29.871 -20.608 -18.038 1.00 94.69 563 GLU A C 1
ATOM 4350 O O . GLU A 1 563 ? -30.393 -21.581 -18.591 1.00 94.69 563 GLU A O 1
ATOM 4355 N N . TYR A 1 564 ? -29.538 -19.503 -18.714 1.00 94.62 564 TYR A N 1
ATOM 4356 C CA . TYR A 1 564 ? -29.787 -19.319 -20.142 1.00 94.62 564 TYR A CA 1
ATOM 4357 C C . TYR A 1 564 ? -29.101 -20.389 -20.991 1.00 94.62 564 TYR A C 1
ATOM 4359 O O . TYR A 1 564 ? -29.681 -20.837 -21.982 1.00 94.62 564 TYR A O 1
ATOM 4367 N N . GLU A 1 565 ? -27.919 -20.860 -20.575 1.00 93.44 565 GLU A N 1
ATOM 4368 C CA . GLU A 1 565 ? -27.227 -21.965 -21.241 1.00 93.44 565 GLU A CA 1
ATOM 4369 C C . GLU A 1 565 ? -28.111 -23.211 -21.368 1.00 93.44 565 GLU A C 1
ATOM 4371 O O . GLU A 1 565 ? -28.237 -23.797 -22.445 1.00 93.44 565 GLU A O 1
ATOM 4376 N N . SER A 1 566 ? -28.782 -23.581 -20.278 1.00 91.94 566 SER A N 1
ATOM 4377 C CA . SER A 1 566 ? -29.674 -24.744 -20.258 1.00 91.94 566 SER A CA 1
ATOM 4378 C C . SER A 1 566 ? -30.890 -24.538 -21.168 1.00 91.94 566 SER A C 1
ATOM 4380 O O . SER A 1 566 ? -31.308 -25.460 -21.871 1.00 91.94 566 SER A O 1
ATOM 4382 N N . ILE A 1 567 ? -31.431 -23.315 -21.201 1.00 89.38 567 ILE A N 1
ATOM 4383 C CA . ILE A 1 567 ? -32.613 -22.949 -21.994 1.00 89.38 567 ILE A CA 1
ATOM 4384 C C . ILE A 1 567 ? -32.319 -23.022 -23.500 1.00 89.38 567 ILE A C 1
ATOM 4386 O O . ILE A 1 567 ? -33.088 -23.635 -24.251 1.00 89.38 567 ILE A O 1
ATOM 4390 N N . TYR A 1 568 ? -31.217 -22.422 -23.968 1.00 88.12 568 TYR A N 1
ATOM 4391 C CA . TYR A 1 568 ? -30.924 -22.403 -25.405 1.00 88.12 568 TYR A CA 1
ATOM 4392 C C . TYR A 1 568 ? -30.472 -23.783 -25.908 1.00 88.12 568 TYR A C 1
ATOM 4394 O O . TYR A 1 568 ? -30.886 -24.190 -26.994 1.00 88.12 568 TYR A O 1
ATOM 4402 N N . ARG A 1 569 ? -29.709 -24.551 -25.112 1.00 88.75 569 ARG A N 1
ATOM 4403 C CA . ARG A 1 569 ? -29.328 -25.932 -25.464 1.00 88.75 569 ARG A CA 1
ATOM 4404 C C . ARG A 1 569 ? -30.558 -26.827 -25.620 1.00 88.75 569 ARG A C 1
ATOM 4406 O O . ARG A 1 569 ? -30.654 -27.560 -26.602 1.00 88.75 569 ARG A O 1
ATOM 4413 N N . ALA A 1 570 ? -31.532 -26.728 -24.711 1.00 87.31 570 ALA A N 1
ATOM 4414 C CA . ALA A 1 570 ? -32.797 -27.455 -24.838 1.00 87.31 570 ALA A CA 1
ATOM 4415 C C . ALA A 1 570 ? -33.561 -27.050 -26.113 1.00 87.31 570 ALA A C 1
ATOM 4417 O O . ALA A 1 570 ? -34.055 -27.909 -26.845 1.00 87.31 570 ALA A O 1
ATOM 4418 N N . SER A 1 571 ? -33.589 -25.752 -26.428 1.00 83.62 571 SER A N 1
ATOM 4419 C CA . SER A 1 571 ? -34.222 -25.228 -27.647 1.00 83.62 571 SER A CA 1
ATOM 4420 C C . SER A 1 571 ? -33.557 -25.750 -28.931 1.00 83.62 571 SER A C 1
ATOM 4422 O O . SER A 1 571 ? -34.256 -26.101 -29.880 1.00 83.62 571 SER A O 1
ATOM 4424 N N . GLN A 1 572 ? -32.225 -25.877 -28.960 1.00 83.50 572 GLN A N 1
ATOM 4425 C CA . GLN A 1 572 ? -31.489 -26.458 -30.093 1.00 83.50 572 GLN A CA 1
ATOM 4426 C C . GLN A 1 572 ? -31.782 -27.956 -30.281 1.00 83.50 572 GLN A C 1
ATOM 4428 O O . GLN A 1 572 ? -31.929 -28.425 -31.414 1.00 83.50 572 GLN A O 1
ATOM 4433 N N . VAL A 1 573 ? -31.928 -28.714 -29.188 1.00 84.50 573 VAL A N 1
ATOM 4434 C CA . VAL A 1 573 ? -32.304 -30.138 -29.254 1.00 84.50 573 VAL A CA 1
ATOM 4435 C C . VAL A 1 573 ? -33.710 -30.297 -29.839 1.00 84.50 573 VAL A C 1
ATOM 4437 O O . VAL A 1 573 ? -33.909 -31.106 -30.740 1.00 84.50 573 VAL A O 1
ATOM 4440 N N . ILE A 1 574 ? -34.669 -29.471 -29.415 1.00 82.75 574 ILE A N 1
ATOM 4441 C CA . ILE A 1 574 ? -36.036 -29.495 -29.958 1.00 82.75 574 ILE A CA 1
ATOM 4442 C C . ILE A 1 574 ? -36.049 -29.104 -31.447 1.00 82.75 574 ILE A C 1
ATOM 4444 O O . ILE A 1 574 ? -36.666 -29.792 -32.262 1.00 82.75 574 ILE A O 1
ATOM 4448 N N . ALA A 1 575 ? -35.324 -28.048 -31.832 1.00 77.50 575 ALA A N 1
ATOM 4449 C CA . ALA A 1 575 ? -35.242 -27.596 -33.224 1.00 77.50 575 ALA A CA 1
ATOM 4450 C C . ALA A 1 575 ? -34.573 -28.630 -34.153 1.00 77.50 575 ALA A C 1
ATOM 4452 O O . ALA A 1 575 ? -34.956 -28.774 -35.317 1.00 77.50 575 ALA A O 1
ATOM 4453 N N . SER A 1 576 ? -33.591 -29.383 -33.646 1.00 75.38 576 SER A N 1
ATOM 4454 C CA . SER A 1 576 ? -32.955 -30.466 -34.406 1.00 75.38 576 SER A CA 1
ATOM 4455 C C . SER A 1 576 ? -33.865 -31.692 -34.567 1.00 75.38 576 SER A C 1
ATOM 4457 O O . SER A 1 576 ? -33.861 -32.288 -35.641 1.00 75.38 576 SER A O 1
ATOM 4459 N N . GLN A 1 577 ? -34.710 -32.020 -33.580 1.00 69.38 577 GLN A N 1
ATOM 4460 C CA . GLN A 1 577 ? -35.698 -33.108 -33.676 1.00 69.38 577 GLN A CA 1
ATOM 4461 C C . GLN A 1 577 ? -36.842 -32.792 -34.658 1.00 69.38 577 GLN A C 1
ATOM 4463 O O . GLN A 1 577 ? -37.189 -33.630 -35.489 1.00 69.38 577 GLN A O 1
ATOM 4468 N N . GLN A 1 578 ? -37.364 -31.561 -34.664 1.00 60.09 578 GLN A N 1
ATOM 4469 C CA . GLN A 1 578 ? -38.436 -31.150 -35.590 1.00 60.09 578 GLN A CA 1
ATOM 4470 C C . GLN A 1 578 ? -38.009 -31.165 -37.073 1.00 60.09 578 GLN A C 1
ATOM 4472 O O . GLN A 1 578 ? -38.831 -31.408 -37.962 1.00 60.09 578 GLN A O 1
ATOM 4477 N N . ASN A 1 579 ? -36.715 -30.970 -37.357 1.00 58.09 579 ASN A N 1
ATOM 4478 C CA . ASN A 1 579 ? -36.140 -31.110 -38.702 1.00 58.09 579 ASN A CA 1
ATOM 4479 C C . ASN A 1 579 ? -35.998 -32.577 -39.165 1.00 58.09 579 ASN A C 1
ATOM 4481 O O . ASN A 1 579 ? -35.859 -32.835 -40.364 1.00 58.09 579 ASN A O 1
ATOM 4485 N N . VAL A 1 580 ? -36.033 -33.546 -38.242 1.00 57.44 580 VAL A N 1
ATOM 4486 C CA . VAL A 1 580 ? -36.006 -34.984 -38.564 1.00 57.44 580 VAL A CA 1
ATOM 4487 C C . VAL A 1 580 ? -37.417 -35.490 -38.891 1.00 57.44 580 VAL A C 1
ATOM 4489 O O . VAL A 1 580 ? -37.588 -36.190 -39.891 1.00 57.44 580 VAL A O 1
ATOM 4492 N N . ASP A 1 581 ? -38.437 -35.060 -38.143 1.00 54.88 581 ASP A N 1
ATOM 4493 C CA . ASP A 1 581 ? -39.835 -35.468 -38.373 1.00 54.88 581 ASP A CA 1
ATOM 4494 C C . ASP A 1 581 ? -40.427 -34.886 -39.673 1.00 54.88 581 ASP A C 1
ATOM 4496 O O . ASP A 1 581 ? -41.144 -35.567 -40.412 1.00 54.88 581 ASP A O 1
ATOM 4500 N N . SER A 1 582 ? -40.055 -33.657 -40.042 1.00 53.16 582 SER A N 1
ATOM 4501 C CA . SER A 1 582 ? -40.465 -33.024 -41.311 1.00 53.16 582 SER A CA 1
ATOM 4502 C C . SER A 1 582 ? -39.809 -33.657 -42.555 1.00 53.16 582 SER A C 1
ATOM 4504 O O . SER A 1 582 ? -40.418 -33.691 -43.631 1.00 53.16 582 SER A O 1
ATOM 4506 N N . LYS A 1 583 ? -38.620 -34.263 -42.412 1.00 49.00 583 LYS A N 1
ATOM 4507 C CA . LYS A 1 583 ? -37.987 -35.096 -43.456 1.00 49.00 583 LYS A CA 1
ATOM 4508 C C . LYS A 1 583 ? -38.580 -36.505 -43.558 1.00 49.00 583 LYS A C 1
ATOM 4510 O O . LYS A 1 583 ? -38.477 -37.123 -44.616 1.00 49.00 583 LYS A O 1
ATOM 4515 N N . GLN A 1 584 ? -39.215 -37.024 -42.505 1.00 50.94 584 GLN A N 1
ATOM 4516 C CA . GLN A 1 584 ? -39.955 -38.290 -42.588 1.00 50.94 584 GLN A CA 1
ATOM 4517 C C . GLN A 1 584 ? -41.328 -38.114 -43.253 1.00 50.94 584 GLN A C 1
ATOM 4519 O O . GLN A 1 584 ? -41.764 -39.003 -43.986 1.00 50.94 584 GLN A O 1
ATOM 4524 N N . HIS A 1 585 ? -41.982 -36.959 -43.089 1.00 48.09 585 HIS A N 1
ATOM 4525 C CA . HIS A 1 585 ? -43.315 -36.726 -43.657 1.00 48.09 585 HIS A CA 1
ATOM 4526 C C . HIS A 1 585 ? -43.328 -36.374 -45.159 1.00 48.09 585 HIS A C 1
ATOM 4528 O O . HIS A 1 585 ? -44.344 -36.582 -45.822 1.00 48.09 585 HIS A O 1
ATOM 4534 N N . THR A 1 586 ? -42.203 -35.916 -45.721 1.00 49.34 586 THR A N 1
ATOM 4535 C CA . THR A 1 586 ? -42.012 -35.677 -47.170 1.00 49.34 586 THR A CA 1
ATOM 4536 C C . THR A 1 586 ? -41.552 -36.919 -47.946 1.00 49.34 586 THR A C 1
ATOM 4538 O O . THR A 1 586 ? -41.533 -36.901 -49.171 1.00 49.34 586 THR A O 1
ATOM 4541 N N . ARG A 1 587 ? -41.264 -38.037 -47.262 1.00 47.88 587 ARG A N 1
ATOM 4542 C CA . ARG A 1 587 ? -40.827 -39.313 -47.866 1.00 47.88 587 ARG A CA 1
ATOM 4543 C C . ARG A 1 587 ? -41.948 -40.338 -48.109 1.00 47.88 587 ARG A C 1
ATOM 4545 O O . ARG A 1 587 ? -41.667 -41.493 -48.410 1.00 47.88 587 ARG A O 1
ATOM 4552 N N . ARG A 1 588 ? -43.220 -39.940 -47.981 1.00 50.06 588 ARG A N 1
ATOM 4553 C CA . ARG A 1 588 ? -44.398 -40.785 -48.280 1.00 50.06 588 ARG A CA 1
ATOM 4554 C C . ARG A 1 588 ? -45.324 -40.190 -49.346 1.00 50.06 588 ARG A C 1
ATOM 4556 O O . ARG A 1 588 ? -46.539 -40.350 -49.273 1.00 50.06 588 ARG A O 1
ATOM 4563 N N . LYS A 1 589 ? -44.755 -39.548 -50.366 1.00 44.84 589 LYS A N 1
ATOM 4564 C CA . LYS A 1 589 ? -45.397 -39.470 -51.680 1.00 44.84 589 LYS A CA 1
ATOM 4565 C C . LYS A 1 589 ? -44.492 -40.234 -52.641 1.00 44.84 589 LYS A C 1
ATOM 4567 O O . LYS A 1 589 ? -43.378 -39.813 -52.909 1.00 44.84 589 LYS A O 1
ATOM 4572 N N . ARG A 1 590 ? -44.933 -41.446 -52.961 1.00 45.66 590 ARG A N 1
ATOM 4573 C CA . ARG A 1 590 ? -44.318 -42.374 -53.907 1.00 45.66 590 ARG A CA 1
ATOM 4574 C C . ARG A 1 590 ? -44.459 -41.729 -55.288 1.00 45.66 590 ARG A C 1
ATOM 4576 O O . ARG A 1 590 ? -45.595 -41.502 -55.694 1.00 45.66 590 ARG A O 1
ATOM 4583 N N . ASP A 1 591 ? -43.355 -41.400 -55.943 1.00 49.00 591 ASP A N 1
ATOM 4584 C CA . ASP A 1 591 ? -43.360 -41.214 -57.391 1.00 49.00 591 ASP A CA 1
ATOM 4585 C C . ASP A 1 591 ? -43.223 -42.625 -57.980 1.00 49.00 591 ASP A C 1
ATOM 4587 O O . ASP A 1 591 ? -42.299 -43.362 -57.637 1.00 49.00 591 ASP A O 1
ATOM 4591 N N . GLU A 1 592 ? -44.217 -43.051 -58.758 1.00 53.44 592 GLU A N 1
ATOM 4592 C CA . GLU A 1 592 ? -44.362 -44.412 -59.304 1.00 53.44 592 GLU A CA 1
ATOM 4593 C C . GLU A 1 592 ? -43.389 -44.709 -60.470 1.00 53.44 592 GLU A C 1
ATOM 4595 O O . GLU A 1 592 ? -43.543 -45.720 -61.145 1.00 53.44 592 GLU A O 1
ATOM 4600 N N . ASP A 1 593 ? -42.357 -43.879 -60.661 1.00 55.84 593 ASP A N 1
ATOM 4601 C CA . ASP A 1 593 ? -41.457 -43.917 -61.824 1.00 55.84 593 ASP A CA 1
ATOM 4602 C C . ASP A 1 593 ? -40.036 -44.452 -61.515 1.00 55.84 593 ASP A C 1
ATOM 4604 O O . ASP A 1 593 ? -39.266 -44.700 -62.438 1.00 55.84 593 ASP A O 1
ATOM 4608 N N . ASP A 1 594 ? -39.677 -44.696 -60.244 1.00 55.91 594 ASP A N 1
ATOM 4609 C CA . ASP A 1 594 ? -38.356 -45.253 -59.856 1.00 55.91 594 ASP A CA 1
ATOM 4610 C C . ASP A 1 594 ? -38.331 -46.800 -59.785 1.00 55.91 594 ASP A C 1
ATOM 4612 O O . ASP A 1 594 ? -37.257 -47.407 -59.716 1.00 55.91 594 ASP A O 1
ATOM 4616 N N . ASP A 1 595 ? -39.496 -47.460 -59.828 1.00 56.22 595 ASP A N 1
ATOM 4617 C CA . ASP A 1 595 ? -39.596 -48.927 -59.743 1.00 56.22 595 ASP A CA 1
ATOM 4618 C C . ASP A 1 595 ? -39.245 -49.622 -61.088 1.00 56.22 595 ASP A C 1
ATOM 4620 O O . ASP A 1 595 ? -38.871 -50.797 -61.087 1.00 56.22 595 ASP A O 1
ATOM 4624 N N . GLU A 1 596 ? -39.291 -48.932 -62.241 1.00 56.16 596 GLU A N 1
ATOM 4625 C CA . GLU A 1 596 ? -38.958 -49.531 -63.553 1.00 56.16 596 GLU A CA 1
ATOM 4626 C C . GLU A 1 596 ? -37.438 -49.660 -63.789 1.00 56.16 596 GLU A C 1
ATOM 4628 O O . GLU A 1 596 ? -36.959 -50.695 -64.270 1.00 56.16 596 GLU A O 1
ATOM 4633 N N . ASP A 1 597 ? -36.649 -48.675 -63.352 1.00 57.97 597 ASP A N 1
ATOM 4634 C CA . ASP A 1 597 ? -35.191 -48.649 -63.531 1.00 57.97 597 ASP A CA 1
ATOM 4635 C C . ASP A 1 597 ? -34.458 -49.685 -62.657 1.00 57.97 597 ASP A C 1
ATOM 4637 O O . ASP A 1 597 ? -33.407 -50.222 -63.039 1.00 57.97 597 ASP A O 1
ATOM 4641 N N . GLU A 1 598 ? -34.995 -49.994 -61.473 1.00 59.31 598 GLU A N 1
ATOM 4642 C CA . GLU A 1 598 ? -34.408 -50.987 -60.569 1.00 59.31 598 GLU A CA 1
ATOM 4643 C C . GLU A 1 598 ? -34.711 -52.424 -61.027 1.00 59.31 598 GLU A C 1
ATOM 4645 O O . GLU A 1 598 ? -33.838 -53.298 -60.948 1.00 59.31 598 GLU A O 1
ATOM 4650 N N . ILE A 1 599 ? -35.890 -52.659 -61.619 1.00 62.81 599 ILE A N 1
ATOM 4651 C CA . ILE A 1 599 ? -36.242 -53.938 -62.253 1.00 62.81 599 ILE A CA 1
ATOM 4652 C C . ILE A 1 599 ? -35.350 -54.188 -63.476 1.00 62.81 599 ILE A C 1
ATOM 4654 O O . ILE A 1 599 ? -34.823 -55.293 -63.635 1.00 62.81 599 ILE A O 1
ATOM 4658 N N . GLN A 1 600 ? -35.085 -53.166 -64.293 1.00 62.03 600 GLN A N 1
ATOM 4659 C CA . GLN A 1 600 ? -34.275 -53.312 -65.503 1.00 62.03 600 GLN A CA 1
ATOM 4660 C C . GLN A 1 600 ? -32.791 -53.583 -65.192 1.00 62.03 600 GLN A C 1
ATOM 4662 O O . GLN A 1 600 ? -32.171 -54.458 -65.806 1.00 62.03 600 GLN A O 1
ATOM 4667 N N . ARG A 1 601 ? -32.233 -52.948 -64.149 1.00 67.00 601 ARG A N 1
ATOM 4668 C CA . ARG A 1 601 ? -30.874 -53.253 -63.653 1.00 67.00 601 ARG A CA 1
ATOM 4669 C C . ARG A 1 601 ? -30.784 -54.616 -62.962 1.00 67.00 601 ARG A C 1
ATOM 4671 O O . ARG A 1 601 ? -29.738 -55.271 -63.026 1.00 67.00 601 ARG A O 1
ATOM 4678 N N . ALA A 1 602 ? -31.853 -55.067 -62.303 1.00 70.94 602 ALA A N 1
ATOM 4679 C CA . ALA A 1 602 ? -31.920 -56.406 -61.721 1.00 70.94 602 ALA A CA 1
ATOM 4680 C C . ALA A 1 602 ? -32.001 -57.495 -62.805 1.00 70.94 602 ALA A C 1
ATOM 4682 O O . ALA A 1 602 ? -31.330 -58.524 -62.681 1.00 70.94 602 ALA A O 1
ATOM 4683 N N . GLU A 1 603 ? -32.745 -57.265 -63.891 1.00 69.75 603 GLU A N 1
ATOM 4684 C CA . GLU A 1 603 ? -32.779 -58.155 -65.056 1.00 69.75 603 GLU A CA 1
ATOM 4685 C C . GLU A 1 603 ? -31.441 -58.196 -65.804 1.00 69.75 603 GLU A C 1
ATOM 4687 O O . GLU A 1 603 ? -30.986 -59.284 -66.166 1.00 69.75 603 GLU A O 1
ATOM 4692 N N . GLU A 1 604 ? -30.752 -57.063 -65.967 1.00 67.25 604 GLU A N 1
ATOM 4693 C CA . GLU A 1 604 ? -29.398 -57.031 -66.538 1.00 67.25 604 GLU A CA 1
ATOM 4694 C C . GLU A 1 604 ? -28.379 -57.773 -65.667 1.00 67.25 604 GLU A C 1
ATOM 4696 O O . GLU A 1 604 ? -27.581 -58.557 -66.188 1.00 67.25 604 GLU A O 1
ATOM 4701 N N . ARG A 1 605 ? -28.440 -57.626 -64.336 1.00 71.88 605 ARG A N 1
ATOM 4702 C CA . ARG A 1 605 ? -27.604 -58.420 -63.417 1.00 71.88 605 ARG A CA 1
ATOM 4703 C C . ARG A 1 605 ? -27.917 -59.914 -63.501 1.00 71.88 605 ARG A C 1
ATOM 4705 O O . ARG A 1 605 ? -26.992 -60.725 -63.475 1.00 71.88 605 ARG A O 1
ATOM 4712 N N . LYS A 1 606 ? -29.190 -60.296 -63.657 1.00 73.06 606 LYS A N 1
ATOM 4713 C CA . LYS A 1 606 ? -29.596 -61.698 -63.856 1.00 73.06 606 LYS A CA 1
ATOM 4714 C C . LYS A 1 606 ? -29.098 -62.257 -65.193 1.00 73.06 606 LYS A C 1
ATOM 4716 O O . LYS A 1 606 ? -28.617 -63.388 -65.219 1.00 73.06 606 LYS A O 1
ATOM 4721 N N . ARG A 1 607 ? -29.143 -61.468 -66.276 1.00 70.00 607 ARG A N 1
ATOM 4722 C CA . ARG A 1 607 ? -28.585 -61.836 -67.592 1.00 70.00 607 ARG A CA 1
ATOM 4723 C C . ARG A 1 607 ? -27.061 -61.956 -67.557 1.00 70.00 607 ARG A C 1
ATOM 4725 O O . ARG A 1 607 ? -26.528 -62.901 -68.129 1.00 70.00 607 ARG A O 1
ATOM 4732 N N . ALA A 1 608 ? -26.364 -61.077 -66.836 1.00 67.56 608 ALA A N 1
ATOM 4733 C CA . ALA A 1 608 ? -24.913 -61.156 -66.657 1.00 67.56 608 ALA A CA 1
ATOM 4734 C C . ALA A 1 608 ? -24.487 -62.401 -65.851 1.00 67.56 608 ALA A C 1
ATOM 4736 O O . ALA A 1 608 ? -23.521 -63.073 -66.213 1.00 67.56 608 ALA A O 1
ATOM 4737 N N . LEU A 1 609 ? -25.247 -62.765 -64.811 1.00 67.25 609 LEU A N 1
ATOM 4738 C CA . LEU A 1 609 ? -25.023 -63.989 -64.030 1.00 67.25 609 LEU A CA 1
ATOM 4739 C C . LEU A 1 609 ? -25.364 -65.269 -64.820 1.00 67.25 609 LEU A C 1
ATOM 4741 O O . LEU A 1 609 ? -24.636 -66.255 -64.716 1.00 67.25 609 LEU A O 1
ATOM 4745 N N . GLN A 1 610 ? -26.403 -65.256 -65.666 1.00 64.62 610 GLN A N 1
ATOM 4746 C CA . GLN A 1 610 ? -26.686 -66.360 -66.600 1.00 64.62 610 GLN A CA 1
ATOM 4747 C C . GLN A 1 610 ? -25.624 -66.485 -67.704 1.00 64.62 610 GLN A C 1
ATOM 4749 O O . GLN A 1 610 ? -25.264 -67.601 -68.071 1.00 64.62 610 GLN A O 1
ATOM 4754 N N . ALA A 1 611 ? -25.066 -65.375 -68.198 1.00 61.84 611 ALA A N 1
ATOM 4755 C CA . ALA A 1 611 ? -23.963 -65.389 -69.162 1.00 61.84 611 ALA A CA 1
ATOM 4756 C C . ALA A 1 611 ? -22.658 -65.930 -68.544 1.00 61.84 611 ALA A C 1
ATOM 4758 O O . ALA A 1 611 ? -21.931 -66.675 -69.201 1.00 61.84 611 ALA A O 1
ATOM 4759 N N . GLN A 1 612 ? -22.397 -65.650 -67.261 1.00 59.97 612 GLN A N 1
ATOM 4760 C CA . GLN A 1 612 ? -21.283 -66.259 -66.522 1.00 59.97 612 GLN A CA 1
ATOM 4761 C C . GLN A 1 612 ? -21.501 -67.754 -66.231 1.00 59.97 612 GLN A C 1
ATOM 4763 O O . GLN A 1 612 ? -20.542 -68.521 -66.298 1.00 59.97 612 GLN A O 1
ATOM 4768 N N . SER A 1 613 ? -22.741 -68.211 -66.001 1.00 57.16 613 SER A N 1
ATOM 4769 C CA . SER A 1 613 ? -23.025 -69.646 -65.819 1.00 57.16 613 SER A CA 1
ATOM 4770 C C . SER A 1 613 ? -23.082 -70.441 -67.135 1.00 57.16 613 SER A C 1
ATOM 4772 O O . SER A 1 613 ? -22.944 -71.663 -67.114 1.00 57.16 613 SER A O 1
ATOM 4774 N N . LEU A 1 614 ? -23.281 -69.779 -68.282 1.00 55.56 614 LEU A N 1
ATOM 4775 C CA . LEU A 1 614 ? -23.177 -70.378 -69.622 1.00 55.56 614 LEU A CA 1
ATOM 4776 C C . LEU A 1 614 ? -21.720 -70.440 -70.119 1.00 55.56 614 LEU A C 1
ATOM 4778 O O . LEU A 1 614 ? -21.364 -71.408 -70.784 1.00 55.56 614 LEU A O 1
ATOM 4782 N N . GLY A 1 615 ? -20.854 -69.504 -69.709 1.00 56.38 615 GLY A N 1
ATOM 4783 C CA . GLY A 1 615 ? -19.408 -69.533 -69.992 1.00 56.38 615 GLY A CA 1
ATOM 4784 C C . GLY A 1 615 ? -18.609 -70.585 -69.204 1.00 56.38 615 GLY A C 1
ATOM 4785 O O . GLY A 1 615 ? -17.517 -70.959 -69.619 1.00 56.38 615 GLY A O 1
ATOM 4786 N N . GLN A 1 616 ? -19.165 -71.116 -68.108 1.00 54.44 616 GLN A N 1
ATOM 4787 C CA . GLN A 1 616 ? -18.606 -72.254 -67.359 1.00 54.44 616 GLN A CA 1
ATOM 4788 C C . GLN A 1 616 ? -19.182 -73.623 -67.771 1.00 54.44 616 GLN A C 1
ATOM 4790 O O . GLN A 1 616 ? -18.745 -74.643 -67.251 1.00 54.44 616 GLN A O 1
ATOM 4795 N N . ARG A 1 617 ? -20.108 -73.681 -68.741 1.00 50.84 617 ARG A N 1
ATOM 4796 C CA . ARG A 1 617 ? -20.570 -74.940 -69.368 1.00 50.84 617 ARG A CA 1
ATOM 4797 C C . ARG A 1 617 ? -20.026 -75.173 -70.783 1.00 50.84 617 ARG A C 1
ATOM 4799 O O . ARG A 1 617 ? -20.326 -76.202 -71.376 1.00 50.84 617 ARG A O 1
ATOM 4806 N N . THR A 1 618 ? -19.177 -74.279 -71.292 1.00 51.81 618 THR A N 1
ATOM 4807 C CA . THR A 1 618 ? -18.486 -74.411 -72.591 1.00 51.81 618 THR A CA 1
ATOM 4808 C C . THR A 1 618 ? -16.964 -74.593 -72.469 1.00 51.81 618 THR A C 1
ATOM 4810 O O . THR A 1 618 ? -16.249 -74.405 -73.445 1.00 51.81 618 THR A O 1
ATOM 4813 N N . MET A 1 619 ? -16.462 -74.996 -71.293 1.00 49.22 619 MET A N 1
ATOM 4814 C CA . MET A 1 619 ? -15.078 -75.469 -71.088 1.00 49.22 619 MET A CA 1
ATOM 4815 C C . MET A 1 619 ? -14.996 -76.906 -70.531 1.00 49.22 619 MET A C 1
ATOM 4817 O O . MET A 1 619 ? -13.962 -77.291 -70.002 1.00 49.22 619 MET A O 1
ATOM 4821 N N . ASP A 1 620 ? -16.058 -77.711 -70.687 1.00 49.72 620 ASP A N 1
ATOM 4822 C CA . ASP A 1 620 ? -16.084 -79.111 -70.212 1.00 49.72 620 ASP A CA 1
ATOM 4823 C C . ASP A 1 620 ? -16.620 -80.133 -71.240 1.00 49.72 620 ASP A C 1
ATOM 4825 O O . ASP A 1 620 ? -16.928 -81.272 -70.898 1.00 49.72 620 ASP A O 1
ATOM 4829 N N . GLN A 1 621 ? -16.711 -79.769 -72.528 1.00 49.78 621 GLN A N 1
ATOM 4830 C CA . GLN A 1 621 ? -16.972 -80.721 -73.621 1.00 49.78 621 GLN A CA 1
ATOM 4831 C C . GLN A 1 621 ? -16.228 -80.313 -74.901 1.00 49.78 621 GLN A C 1
ATOM 4833 O O . GLN A 1 621 ? -16.750 -79.529 -75.680 1.00 49.78 621 GLN A O 1
ATOM 4838 N N . THR A 1 622 ? -15.004 -80.844 -75.043 1.00 41.59 622 THR A N 1
ATOM 4839 C CA . THR A 1 622 ? -14.184 -81.186 -76.239 1.00 41.59 622 THR A CA 1
ATOM 4840 C C . THR A 1 622 ? -12.711 -80.938 -75.868 1.00 41.59 622 THR A C 1
ATOM 4842 O O . THR A 1 622 ? -12.305 -79.790 -75.762 1.00 41.59 622 THR A O 1
ATOM 4845 N N . GLY A 1 623 ? -11.843 -81.914 -75.619 1.00 36.59 623 GLY A N 1
ATOM 4846 C CA . GLY A 1 623 ? -11.963 -83.360 -75.696 1.00 36.59 623 GLY A CA 1
ATOM 4847 C C . GLY A 1 623 ? -10.754 -84.012 -75.016 1.00 36.59 623 GLY A C 1
ATOM 4848 O O . GLY A 1 623 ? -9.649 -83.471 -75.024 1.00 36.59 623 GLY A O 1
ATOM 4849 N N . GLY A 1 624 ? -10.990 -85.173 -74.409 1.00 37.94 624 GLY A N 1
ATOM 4850 C CA . GLY A 1 624 ? -9.969 -86.214 -74.356 1.00 37.94 624 GLY A CA 1
ATOM 4851 C C . GLY A 1 624 ? -9.867 -86.921 -75.713 1.00 37.94 624 GLY A C 1
ATOM 4852 O O . GLY A 1 624 ? -10.739 -86.719 -76.557 1.00 37.94 624 GLY A O 1
ATOM 4853 N N . GLN A 1 625 ? -8.852 -87.790 -75.824 1.00 36.06 625 GLN A N 1
ATOM 4854 C CA . GLN A 1 625 ? -8.371 -88.548 -77.000 1.00 36.06 625 GLN A CA 1
ATOM 4855 C C . GLN A 1 625 ? -7.352 -87.743 -77.826 1.00 36.06 625 GLN A C 1
ATOM 4857 O O . GLN A 1 625 ? -7.647 -86.640 -78.258 1.00 36.06 625 GLN A O 1
ATOM 4862 N N . ASP A 1 626 ? -6.106 -88.166 -78.055 1.00 37.81 626 ASP A N 1
ATOM 4863 C CA . ASP A 1 626 ? -5.558 -89.518 -78.223 1.00 37.81 626 ASP A CA 1
ATOM 4864 C C . ASP A 1 626 ? -4.001 -89.409 -78.252 1.00 37.81 626 ASP A C 1
ATOM 4866 O O . ASP A 1 626 ? -3.468 -88.399 -78.699 1.00 37.81 626 ASP A O 1
ATOM 4870 N N . ILE A 1 627 ? -3.242 -90.272 -77.557 1.00 37.75 627 ILE A N 1
ATOM 4871 C CA . ILE A 1 627 ? -2.554 -91.484 -78.076 1.00 37.75 627 ILE A CA 1
ATOM 4872 C C . ILE A 1 627 ? -1.170 -91.220 -78.730 1.00 37.75 627 ILE A C 1
ATOM 4874 O O . ILE A 1 627 ? -1.062 -90.739 -79.847 1.00 37.75 627 ILE A O 1
ATOM 4878 N N . LEU A 1 628 ? -0.144 -91.662 -77.980 1.00 35.00 628 LEU A N 1
ATOM 4879 C CA . LEU A 1 628 ? 0.984 -92.551 -78.340 1.00 35.00 628 LEU A CA 1
ATOM 4880 C C . LEU A 1 628 ? 2.139 -92.161 -79.298 1.00 35.00 628 LEU A C 1
ATOM 4882 O O . LEU A 1 628 ? 1.948 -91.720 -80.422 1.00 35.00 628 LEU A O 1
ATOM 4886 N N . MET A 1 629 ? 3.309 -92.642 -78.831 1.00 33.28 629 MET A N 1
ATOM 4887 C CA . MET A 1 629 ? 4.472 -93.233 -79.531 1.00 33.28 629 MET A CA 1
ATOM 4888 C C . MET A 1 629 ? 5.495 -92.276 -80.158 1.00 33.28 629 MET A C 1
ATOM 4890 O O . MET A 1 629 ? 5.156 -91.422 -80.964 1.00 33.28 629 MET A O 1
ATOM 4894 N N . THR A 1 630 ? 6.742 -92.283 -79.661 1.00 35.72 630 THR A N 1
ATOM 4895 C CA . THR A 1 630 ? 7.944 -93.093 -80.055 1.00 35.72 630 THR A CA 1
ATOM 4896 C C . THR A 1 630 ? 8.942 -92.088 -80.636 1.00 35.72 630 THR A C 1
ATOM 4898 O O . THR A 1 630 ? 8.506 -91.164 -81.313 1.00 35.72 630 THR A O 1
ATOM 4901 N N . ASP A 1 631 ? 10.252 -92.118 -80.441 1.00 37.53 631 ASP A N 1
ATOM 4902 C CA . ASP A 1 631 ? 11.233 -93.003 -79.807 1.00 37.53 631 ASP A CA 1
ATOM 4903 C C . ASP A 1 631 ? 12.402 -92.106 -79.350 1.00 37.53 631 ASP A C 1
ATOM 4905 O O . ASP A 1 631 ? 12.551 -91.005 -79.942 1.00 37.53 631 ASP A O 1
#

Mean predicted aligned error: 19.59 Å

Organism: NCBI:txid1419009

Sequence (631 aa):
MIEVHTGRSAGESDPDTMTLFRTYKYLVSSSSSLLLNHLQKLKVPKPKPILLFSLSSNVPDVENVVTYLSSSATESIGCLSSPLPQFPNHAICSIAYLDDKNCVPFRSTIPGKQPIKVGRWLTKSENSSASLNYNVNRLPDFSQNASHWDNTGDAPLLPERLSELVFTRNLGSVIYFSDDSSEGLVRALNHANPLMKVKQLGLVASHTPFVTGTPFTLFYNGEQFSSGAVGVALNNTRGFNVKSVDYPNLIPFSEPMNIQRVDGNLIHVLNDLNPTEILLKAIAANPALQIGKND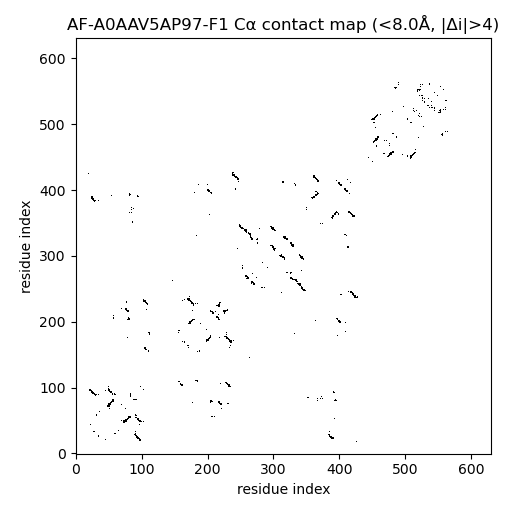SLYLGHSLPSSKTSKVKRVYRILAGGQSRGTLALEADASLKAGDLVQFYVLTAQPPDVRIPSIPGGINFICTGKEDVVSSSLHDNSTSDIEVTENLTIASEDGFLVSEADDSSSFRCTVPGSIAHVILNKKQVMQRKMPQMSEQELRDLIATPGELEWSICIRDAKEAFSVKPRFVDDFQYMVLEVQDTEEQNLIRVFPPAKQFIYDAIGSGGRVLVHCNGGISLSPAFVVMFVMEHYTLTHEDALHLVQNRRYCISPNSGFLTQIKEYESIYRASQVIASQQNVDSKQHTRRKRDEDDDEDEIQRAEERKRALQAQSLGQRTMDQTGGQDILMTD

pLDDT: mean 72.98, std 20.05, range [19.31, 96.25]

Secondary structure (DSSP, 8-state):
------PPPP----TT---SEEEEEEEEES-HHHHHHHHHHS---SSPPEEEEEEETT-S-HHHHHHHHHHHSSSEEEEEEPPPTT-TTSEEEEEEEEPGGGEEEEEE----PPP---S---PPPS---------TT----TT----TTT-SSSPPPPPHHHHHHHHTT-EEEEEEEE-S-THHHHHHHHHH-SSSPPEEEEEEPPB-TTTTSSSB-EEETTEEESSSEEEEEEETTS-EEEEEEE-TTEEE-S--EEEEEEETTEEEEETTB-HHHHHHHHHHH-GGG---TTPPEEEEEE-TT-SS----EEEEEEEE-TTT--EEEE-SS---TT-EEEEEEE-SSPP-------TTEEEEEEPPSSGGG----------S-EEESSEEEEESS-EEEE-SS---EEEE--TT-EEEEEE-S---S--------HHHHHHHHTSTT---EEEEEE-GGGTTTSS-S-TTTSEEEEEE--SSTT--HHHHHHHHHHHHHHHHHTT--EEEE-SSSSSHHHHHHHHHHHHHTT--HHHHHHHHHHH-TT----HHHHHHHHHHHHHHHHHHHHHHHHHHHHHHHTT-S--TTSHHHHHHHHHHHHHHHHHHHHHTSSSSSS---------

Radius of gyration: 38.16 Å; Cα contacts (8 Å, |Δi|>4): 1067; chains: 1; bounding box: 83×124×112 Å

Foldseek 3Di:
DDDDDDDDDDDDDDPPLDAQWPFKKKKKALDLVQVVVVLVVDDQDPPFFEKEKEKELLRPPVLVVLVSRLVRHPKYWYWYFHDDLQRLNIIIMIMTGGHPVFKDWDFFPQFFDDDPDPDPDDDDDDDDDDDDDDPPPDDDDPPDPDAPLPDDDDQPDDDPSVLVCLVVVFFAEKEKEFAPRCLSVLSNQQPSHPQHRYWYKYDYHAQNCPRPVARIWIDISSDTDRHGMIIMTGTNFKYKDFPDWDFPQKDFQADKWFQADFRFQKGQDTNNDQQVVRVVVSCVVCVVQVDDPPFWKKKFWDDPPDPDPDGRDIWTFDDADPVRSMTGTPWSGTDDGGIIITMIGGDPDQDPLVPPLDAQKAKEAAAAPPSSPPDPDDPPPDNDMDIGRYGYGYHPQFMWGAHPVHSNIIGDNRHSIMTIMHIDSGPPPPPVPPPCPPVNVVVQLPDPQAAAEEEFEEAPVCCVPGDDDCVVRHHYDYHHFDLDLPTQCLVVQPVVLVSCVVQVVVSYDYHQDYDPNAAPSLLSQLLNQCLVVVHASVVSNVVSCVVPVRHDHDPSSSVNSNVSNVVSVVVVVVVVVVVVVVVVVVPPPDPVPPVVVVVVVVVVVVVVVVVVVVVVVVVPDDDDDDDDDDD

Solvent-accessible surface area (backbone atoms only — not comparable to full-atom values): 36454 Å² total; per-residue (Å²): 144,82,88,84,86,82,85,84,74,89,80,81,87,76,86,80,76,78,51,68,50,80,48,42,35,26,36,40,19,83,42,53,68,59,47,51,56,51,59,72,66,53,84,71,65,82,75,63,25,34,33,43,38,37,34,19,69,66,39,65,66,55,67,63,54,44,50,52,56,31,70,61,27,74,43,27,34,36,32,32,20,35,58,48,48,81,41,55,85,28,26,36,40,18,37,33,34,30,46,64,93,54,43,48,76,50,66,41,75,49,69,32,69,76,76,85,79,87,71,82,84,72,78,79,78,91,82,80,95,75,90,76,90,73,79,87,86,68,80,80,79,87,84,64,97,62,63,75,87,82,60,80,77,81,76,59,82,62,47,67,80,54,42,51,30,48,74,69,69,34,54,27,20,36,42,36,40,22,32,96,37,46,56,30,49,52,52,21,50,62,62,64,33,91,88,54,68,43,40,42,40,37,34,26,40,20,80,23,51,90,75,74,69,30,64,22,43,34,30,53,66,66,44,81,38,59,68,35,32,38,31,38,38,20,27,58,48,52,26,68,44,65,76,46,65,46,64,60,61,59,44,74,60,48,73,80,37,39,31,67,38,58,58,59,42,34,36,55,26,36,70,95,35,45,38,31,58,51,51,54,50,32,52,67,75,43,67,88,70,67,82,53,95,84,59,71,40,31,40,31,35,35,70,93,86,54,100,58,98,58,60,72,46,61,29,45,54,73,49,59,42,81,92,76,21,32,32,33,43,61,56,91,57,66,66,57,64,70,42,36,32,31,41,30,39,67,54,94,66,82,71,83,73,74,74,76,87,47,78,65,24,40,36,45,30,14,38,43,90,69,49,61,79,73,53,97,64,77,88,70,90,60,100,58,70,48,76,44,50,21,34,60,49,33,7,56,75,6,33,31,42,30,44,88,88,49,63,64,59,42,68,40,67,52,52,60,21,36,39,38,31,41,60,43,78,70,38,63,84,67,66,80,58,85,68,73,44,76,62,57,50,49,58,52,58,71,43,92,81,61,60,41,35,35,38,46,42,31,34,78,89,39,49,90,79,57,60,91,82,54,70,93,68,35,52,74,44,81,43,82,48,61,97,51,58,84,50,69,56,80,80,61,39,61,67,56,52,49,55,52,51,53,34,52,73,71,67,46,34,74,47,68,35,33,88,80,53,22,29,67,28,43,47,55,50,28,54,47,47,15,66,76,67,70,44,51,58,67,57,19,44,50,56,51,29,75,77,40,76,70,51,57,50,49,73,37,49,54,53,48,46,51,52,45,50,57,54,53,53,52,51,50,54,53,57,55,50,56,60,51,56,57,58,57,68,68,69,73,70,83,72,90,74,65,65,59,62,55,51,52,54,50,50,50,51,49,51,52,52,50,52,54,60,51,61,67,65,73,79,79,81,86,76,84,87,84,86,86,84,89,132

InterPro domains:
  IPR000340 Dual specificity phosphatase, catalytic domain [PF00782] (472-566)
  IPR000387 Tyrosine-specific protein phosphatases domain [PS50056] (491-548)
  IPR013702 FIST domain, N-terminal [PF08495] (169-272)
  IPR020422 Dual specificity protein phosphatase domain [PS50054] (414-570)
  IPR020422 Dual specificity protein phosphatase domain [SM00195] (415-567)
  IPR029021 Protein-tyrosine phosphatase-like [G3DSA:3.90.190.10] (450-593)
  IPR029021 Protein-tyrosine phosphatase-like [SSF52799] (470-570)
  IPR052449 Serine/Threonine/Tyrosine-Interacting Phosphatase [PTHR46588] (430-605)

Nearest PDB structures (foldseek):
  2r0b-assembly1_A  TM=9.556E-01  e=5.725E-12  Homo sapiens
  4d3r-assembly1_A  TM=9.720E-01  e=8.636E-09  Homo sapiens
  2nt2-assembly3_C  TM=9.344E-01  e=1.439E-08  Homo sapiens
  4ki9-assembly1_A  TM=9.189E-01  e=1.392E-07  Homo sapiens
  4jnb-assembly1_A  TM=8.610E-01  e=2.192E-07  Homo sapiens